Protein AF-0000000077528700 (afdb_homodimer)

Radius of gyration: 24.61 Å; Cα contacts (8 Å, |Δi|>4): 921; chains: 2; bounding box: 57×77×77 Å

Structure (mmCIF, N/CA/C/O backbone):
data_AF-0000000077528700-model_v1
#
loop_
_entity.id
_entity.type
_entity.pdbx_description
1 polymer 'C2H2-type domain-containing protein'
#
loop_
_atom_site.group_PDB
_atom_site.id
_atom_site.type_symbol
_atom_site.label_atom_id
_atom_site.label_alt_id
_atom_site.label_comp_id
_atom_site.label_asym_id
_atom_site.label_entity_id
_atom_site.label_seq_id
_atom_site.pdbx_PDB_ins_code
_atom_site.Cartn_x
_atom_site.Cartn_y
_atom_site.Cartn_z
_atom_site.occupancy
_atom_site.B_iso_or_equiv
_atom_site.auth_seq_id
_atom_site.auth_comp_id
_atom_site.auth_asym_id
_atom_site.auth_atom_id
_atom_site.pdbx_PDB_model_num
ATOM 1 N N . MET A 1 1 ? -2.383 -46.094 27.953 1 23.3 1 MET A N 1
ATOM 2 C CA . MET A 1 1 ? -1.641 -44.906 27.5 1 23.3 1 MET A CA 1
ATOM 3 C C . MET A 1 1 ? -2.49 -44.031 26.578 1 23.3 1 MET A C 1
ATOM 5 O O . MET A 1 1 ? -2.82 -44.469 25.469 1 23.3 1 MET A O 1
ATOM 9 N N . ARG A 1 2 ? -3.477 -43.25 27.047 1 23.55 2 ARG A N 1
ATOM 10 C CA . ARG A 1 2 ? -4.652 -42.594 26.484 1 23.55 2 ARG A CA 1
ATOM 11 C C . ARG A 1 2 ? -4.25 -41.5 25.469 1 23.55 2 ARG A C 1
ATOM 13 O O . ARG A 1 2 ? -3.514 -40.594 25.812 1 23.55 2 ARG A O 1
ATOM 20 N N . PHE A 1 3 ? -4.277 -41.844 24.125 1 24.97 3 PHE A N 1
ATOM 21 C CA . PHE A 1 3 ? -4.027 -41.062 22.922 1 24.97 3 PHE A CA 1
ATOM 22 C C . PHE A 1 3 ? -4.898 -39.812 22.891 1 24.97 3 PHE A C 1
ATOM 24 O O . PHE A 1 3 ? -6.125 -39.906 22.969 1 24.97 3 PHE A O 1
ATOM 31 N N . LEU A 1 4 ? -4.457 -38.812 23.562 1 29.47 4 LEU A N 1
ATOM 32 C CA . LEU A 1 4 ? -5.117 -37.5 23.5 1 29.47 4 LEU A CA 1
ATOM 33 C C . LEU A 1 4 ? -5.43 -37.125 22.047 1 29.47 4 LEU A C 1
ATOM 35 O O . LEU A 1 4 ? -4.52 -37 21.234 1 29.47 4 LEU A O 1
ATOM 39 N N . THR A 1 5 ? -6.625 -37.594 21.484 1 27.44 5 THR A N 1
ATOM 40 C CA . THR A 1 5 ? -7.281 -37.5 20.188 1 27.44 5 THR A CA 1
ATOM 41 C C . THR A 1 5 ? -7.395 -36.031 19.75 1 27.44 5 THR A C 1
ATOM 43 O O . THR A 1 5 ? -7.203 -35.125 20.547 1 27.44 5 THR A O 1
ATOM 46 N N . PHE A 1 6 ? -8.336 -35.812 18.844 1 30.41 6 PHE A N 1
ATOM 47 C CA . PHE A 1 6 ? -8.828 -34.969 17.781 1 30.41 6 PHE A CA 1
ATOM 48 C C . PHE A 1 6 ? -9.195 -33.594 18.328 1 30.41 6 PHE A C 1
ATOM 50 O O . PHE A 1 6 ? -9.633 -32.719 17.578 1 30.41 6 PHE A O 1
ATOM 57 N N . ASN A 1 7 ? -9.617 -33.406 19.531 1 34 7 ASN A N 1
ATOM 58 C CA . ASN A 1 7 ? -10.352 -32.188 19.922 1 34 7 ASN A CA 1
ATOM 59 C C . ASN A 1 7 ? -9.453 -30.953 19.922 1 34 7 ASN A C 1
ATOM 61 O O . ASN A 1 7 ? -9.773 -29.953 20.547 1 34 7 ASN A O 1
ATOM 65 N N . ASP A 1 8 ? -8.203 -31.031 19.688 1 34.62 8 ASP A N 1
ATOM 66 C CA . ASP A 1 8 ? -7.148 -30.016 19.672 1 34.62 8 ASP A CA 1
ATOM 67 C C . ASP A 1 8 ? -7.363 -29.031 18.531 1 34.62 8 ASP A C 1
ATOM 69 O O . ASP A 1 8 ? -6.539 -28.141 18.312 1 34.62 8 ASP A O 1
ATOM 73 N N . ILE A 1 9 ? -8.344 -29.281 17.734 1 37.47 9 ILE A N 1
ATOM 74 C CA . ILE A 1 9 ? -8.648 -28.391 16.609 1 37.47 9 ILE A CA 1
ATOM 75 C C . ILE A 1 9 ? -9.266 -27.094 17.125 1 37.47 9 ILE A C 1
ATOM 77 O O . ILE A 1 9 ? -8.969 -26.016 16.609 1 37.47 9 ILE A O 1
ATOM 81 N N . SER A 1 10 ? -10.047 -27.266 18.125 1 35.25 10 SER A N 1
ATOM 82 C CA . SER A 1 10 ? -10.703 -26.062 18.641 1 35.25 10 SER A CA 1
ATOM 83 C C . SER A 1 10 ? -9.68 -25.094 19.219 1 35.25 10 SER A C 1
ATOM 85 O O . SER A 1 10 ? -9.812 -23.875 19.031 1 35.25 10 SER A O 1
ATOM 87 N N . PHE A 1 11 ? -8.781 -25.656 19.875 1 36.69 11 PHE A N 1
ATOM 88 C CA . PHE A 1 11 ? -7.781 -24.781 20.484 1 36.69 11 PHE A CA 1
ATOM 89 C C . PHE A 1 11 ? -6.914 -24.125 19.422 1 36.69 11 PHE A C 1
ATOM 91 O O . PHE A 1 11 ? -6.594 -22.938 19.531 1 36.69 11 PHE A O 1
ATOM 98 N N . ARG A 1 12 ? -6.566 -24.812 18.406 1 39.69 12 ARG A N 1
ATOM 99 C CA . ARG A 1 12 ? -5.754 -24.25 17.344 1 39.69 12 ARG A CA 1
ATOM 100 C C . ARG A 1 12 ? -6.527 -23.188 16.562 1 39.69 12 ARG A C 1
ATOM 102 O O . ARG A 1 12 ? -5.977 -22.156 16.203 1 39.69 12 ARG A O 1
ATOM 109 N N . ASN A 1 13 ? -7.809 -23.469 16.547 1 40.44 13 ASN A N 1
ATOM 110 C CA . ASN A 1 13 ? -8.648 -22.562 15.766 1 40.44 13 ASN A CA 1
ATOM 111 C C . ASN A 1 13 ? -8.891 -21.25 16.516 1 40.44 13 ASN A C 1
ATOM 113 O O . ASN A 1 13 ? -8.945 -20.188 15.898 1 40.44 13 ASN A O 1
ATOM 117 N N . LYS A 1 14 ? -9.273 -21.391 17.75 1 41.78 14 LYS A N 1
ATOM 118 C CA . LYS A 1 14 ? -9.414 -20.188 18.547 1 41.78 14 LYS A CA 1
ATOM 119 C C . LYS A 1 14 ? -8.117 -19.375 18.562 1 41.78 14 LYS A C 1
ATOM 121 O O . LYS A 1 14 ? -8.141 -18.156 18.484 1 41.78 14 LYS A O 1
ATOM 126 N N . LEU A 1 15 ? -7.156 -20.141 18.703 1 38.94 15 LEU A N 1
ATOM 127 C CA . LEU A 1 15 ? -5.859 -19.469 18.672 1 38.94 15 LEU A CA 1
ATOM 128 C C . LEU A 1 15 ? -5.625 -18.812 17.328 1 38.94 15 LEU A C 1
ATOM 130 O O . LEU A 1 15 ? -5.102 -17.688 17.266 1 38.94 15 LEU A O 1
ATOM 134 N N . GLU A 1 16 ? -6.156 -19.516 16.328 1 44.69 16 GLU A N 1
ATOM 135 C CA . GLU A 1 16 ? -5.953 -18.938 15 1 44.69 16 GLU A CA 1
ATOM 136 C C . GLU A 1 16 ? -6.848 -17.719 14.789 1 44.69 16 GLU A C 1
ATOM 138 O O . GLU A 1 16 ? -6.406 -16.703 14.242 1 44.69 16 GLU A O 1
ATOM 143 N N . SER A 1 17 ? -8.141 -17.859 15.125 1 44.16 17 SER A N 1
ATOM 144 C CA . SER A 1 17 ? -9.062 -16.75 14.969 1 44.16 17 SER A CA 1
ATOM 145 C C . SER A 1 17 ? -8.703 -15.594 15.891 1 44.16 17 SER A C 1
ATOM 147 O O . SER A 1 17 ? -8.711 -14.43 15.477 1 44.16 17 SER A O 1
ATOM 149 N N . VAL A 1 18 ? -8.758 -15.844 17.156 1 41.91 18 VAL A N 1
ATOM 150 C CA . VAL A 1 18 ? -8.273 -14.852 18.109 1 41.91 18 VAL A CA 1
ATOM 151 C C . VAL A 1 18 ? -6.922 -14.305 17.656 1 41.91 18 VAL A C 1
ATOM 153 O O . VAL A 1 18 ? -6.668 -13.102 17.75 1 41.91 18 VAL A O 1
ATOM 156 N N . ASN A 1 19 ? -6.273 -15.125 16.969 1 46.62 19 ASN A N 1
ATOM 157 C CA . ASN A 1 19 ? -4.934 -14.766 16.516 1 46.62 19 ASN A CA 1
ATOM 158 C C . ASN A 1 19 ? -4.984 -13.836 15.305 1 46.62 19 ASN A C 1
ATOM 160 O O . ASN A 1 19 ? -4.238 -12.859 15.242 1 46.62 19 ASN A O 1
ATOM 164 N N . ILE A 1 20 ? -6.02 -14.195 14.492 1 49.09 20 ILE A N 1
ATOM 165 C CA . ILE A 1 20 ? -6.105 -13.328 13.328 1 49.09 20 ILE A CA 1
ATOM 166 C C . ILE A 1 20 ? -6.539 -11.93 13.75 1 49.09 20 ILE A C 1
ATOM 168 O O . ILE A 1 20 ? -6.012 -10.93 13.258 1 49.09 20 ILE A O 1
ATOM 172 N N . ASN A 1 21 ? -7.535 -11.953 14.625 1 49.31 21 ASN A N 1
ATOM 173 C CA . ASN A 1 21 ? -7.996 -10.648 15.102 1 49.31 21 ASN A CA 1
ATOM 174 C C . ASN A 1 21 ? -6.883 -9.883 15.805 1 49.31 21 ASN A C 1
ATOM 176 O O . ASN A 1 21 ? -6.746 -8.672 15.625 1 49.31 21 ASN A O 1
ATOM 180 N N . ASN A 1 22 ? -6.242 -10.594 16.641 1 48.75 22 ASN A N 1
ATOM 181 C CA . ASN A 1 22 ? -5.145 -9.945 17.344 1 48.75 22 ASN A CA 1
ATOM 182 C C . ASN A 1 22 ? -4.039 -9.516 16.391 1 48.75 22 ASN A C 1
ATOM 184 O O . ASN A 1 22 ? -3.406 -8.477 16.594 1 48.75 22 ASN A O 1
ATOM 188 N N . ILE A 1 23 ? -3.916 -10.289 15.375 1 51.59 23 ILE A N 1
ATOM 189 C CA . ILE A 1 23 ? -2.822 -10.039 14.445 1 51.59 23 ILE A CA 1
ATOM 190 C C . ILE A 1 23 ? -3.199 -8.891 13.508 1 51.59 23 ILE A C 1
ATOM 192 O O . ILE A 1 23 ? -2.354 -8.062 13.156 1 51.59 23 ILE A O 1
ATOM 196 N N . ARG A 1 24 ? -4.496 -8.828 13.234 1 54.88 24 ARG A N 1
ATOM 197 C CA . ARG A 1 24 ? -4.945 -7.793 12.312 1 54.88 24 ARG A CA 1
ATOM 198 C C . ARG A 1 24 ? -4.566 -6.406 12.82 1 54.88 24 ARG A C 1
ATOM 200 O O . ARG A 1 24 ? -4.258 -5.516 12.031 1 54.88 24 ARG A O 1
ATOM 207 N N . TRP A 1 25 ? -4.613 -6.359 14.086 1 54.41 25 TRP A N 1
ATOM 208 C CA . TRP A 1 25 ? -4.387 -5.047 14.688 1 54.41 25 TRP A CA 1
ATOM 209 C C . TRP A 1 25 ? -2.961 -4.57 14.414 1 54.41 25 TRP A C 1
ATOM 211 O O . TRP A 1 25 ? -2.688 -3.367 14.453 1 54.41 25 TRP A O 1
ATOM 221 N N . LYS A 1 26 ? -2.209 -5.566 13.922 1 59.75 26 LYS A N 1
ATOM 222 C CA . LYS A 1 26 ? -0.81 -5.156 13.875 1 59.75 26 LYS A CA 1
ATOM 223 C C . LYS A 1 26 ? -0.404 -4.738 12.461 1 59.75 26 LYS A C 1
ATOM 225 O O . LYS A 1 26 ? 0.676 -4.18 12.266 1 59.75 26 LYS A O 1
ATOM 230 N N . MET A 1 27 ? -1.293 -4.789 11.523 1 66.38 27 MET A N 1
ATOM 231 C CA . MET A 1 27 ? -0.697 -4.641 10.195 1 66.38 27 MET A CA 1
ATOM 232 C C . MET A 1 27 ? -1.139 -3.336 9.539 1 66.38 27 MET A C 1
ATOM 234 O O . MET A 1 27 ? -0.375 -2.723 8.797 1 66.38 27 MET A O 1
ATOM 238 N N . GLY A 1 28 ? -2.02 -2.555 9.977 1 83.25 28 GLY A N 1
ATOM 239 C CA . GLY A 1 28 ? -2.527 -1.374 9.297 1 83.25 28 GLY A CA 1
ATOM 240 C C . GLY A 1 28 ? -2.865 -1.627 7.84 1 83.25 28 GLY A C 1
ATOM 241 O O . GLY A 1 28 ? -3.236 -2.742 7.469 1 83.25 28 GLY A O 1
ATOM 242 N N . SER A 1 29 ? -2.998 -0.569 6.934 1 89.12 29 SER A N 1
ATOM 243 C CA . SER A 1 29 ? -3.326 -0.686 5.516 1 89.12 29 SER A CA 1
ATOM 244 C C . SER A 1 29 ? -2.658 0.418 4.703 1 89.12 29 SER A C 1
ATOM 246 O O . SER A 1 29 ? -2.197 1.416 5.262 1 89.12 29 SER A O 1
ATOM 248 N N . THR A 1 30 ? -2.535 0.083 3.465 1 94.12 30 THR A N 1
ATOM 249 C CA . THR A 1 30 ? -2.021 1.068 2.52 1 94.12 30 THR A CA 1
ATOM 250 C C . THR A 1 30 ? -3.117 1.521 1.561 1 94.12 30 THR A C 1
ATOM 252 O O . THR A 1 30 ? -3.918 0.708 1.094 1 94.12 30 THR A O 1
ATOM 255 N N . THR A 1 31 ? -3.109 2.811 1.306 1 97 31 THR A N 1
ATOM 256 C CA . THR A 1 31 ? -4.133 3.402 0.45 1 97 31 THR A CA 1
ATOM 257 C C . THR A 1 31 ? -3.494 4.141 -0.723 1 97 31 THR A C 1
ATOM 259 O O . THR A 1 31 ? -2.521 4.879 -0.544 1 97 31 THR A O 1
ATOM 262 N N . LEU A 1 32 ? -3.949 3.824 -1.903 1 98.25 32 LEU A N 1
ATOM 263 C CA . LEU A 1 32 ? -3.693 4.664 -3.066 1 98.25 32 LEU A CA 1
ATOM 264 C C . LEU A 1 32 ? -4.754 5.754 -3.195 1 98.25 32 LEU A C 1
ATOM 266 O O . LEU A 1 32 ? -5.953 5.465 -3.16 1 98.25 32 LEU A O 1
ATOM 270 N N . LEU A 1 33 ? -4.312 7.004 -3.316 1 98.5 33 LEU A N 1
ATOM 271 C CA . LEU A 1 33 ? -5.316 8.062 -3.285 1 98.5 33 LEU A CA 1
ATOM 272 C C . LEU A 1 33 ? -4.949 9.188 -4.246 1 98.5 33 LEU A C 1
ATOM 274 O O . LEU A 1 33 ? -3.779 9.352 -4.602 1 98.5 33 LEU A O 1
ATOM 278 N N . ARG A 1 34 ? -5.977 9.883 -4.727 1 98.56 34 ARG A N 1
ATOM 279 C CA . ARG A 1 34 ? -5.828 11.164 -5.398 1 98.56 34 ARG A CA 1
ATOM 280 C C . ARG A 1 34 ? -6.293 12.312 -4.5 1 98.56 34 ARG A C 1
ATOM 282 O O . ARG A 1 34 ? -7.309 12.188 -3.812 1 98.56 34 ARG A O 1
ATOM 289 N N . GLY A 1 35 ? -5.551 13.328 -4.445 1 98.62 35 GLY A N 1
ATOM 290 C CA . GLY A 1 35 ? -5.809 14.492 -3.617 1 98.62 35 GLY A CA 1
ATOM 291 C C . GLY A 1 35 ? -4.625 15.438 -3.531 1 98.62 35 GLY A C 1
ATOM 292 O O . GLY A 1 35 ? -3.887 15.602 -4.504 1 98.62 35 GLY A O 1
ATOM 293 N N . PHE A 1 36 ? -4.566 16.109 -2.381 1 98.75 36 PHE A N 1
ATOM 294 C CA . PHE A 1 36 ? -3.453 17.047 -2.275 1 98.75 36 PHE A CA 1
ATOM 295 C C . PHE A 1 36 ? -2.736 16.891 -0.939 1 98.75 36 PHE A C 1
ATOM 297 O O . PHE A 1 36 ? -3.324 16.406 0.032 1 98.75 36 PHE A O 1
ATOM 304 N N . LYS A 1 37 ? -1.545 17.266 -1.052 1 97.94 37 LYS A N 1
ATOM 305 C CA . LYS A 1 37 ? -0.635 17.203 0.089 1 97.94 37 LYS A CA 1
ATOM 306 C C . LYS A 1 37 ? -0.725 18.484 0.92 1 97.94 37 LYS A C 1
ATOM 308 O O . LYS A 1 37 ? -0.828 19.578 0.37 1 97.94 37 LYS A O 1
ATOM 313 N N . VAL A 1 38 ? -0.733 18.328 2.283 1 98.06 38 VAL A N 1
ATOM 314 C CA . VAL A 1 38 ? -0.827 19.5 3.158 1 98.06 38 VAL A CA 1
ATOM 315 C C . VAL A 1 38 ? -0.053 19.25 4.449 1 98.06 38 VAL A C 1
ATOM 317 O O . VAL A 1 38 ? 0.046 18.094 4.902 1 98.06 38 VAL A O 1
ATOM 320 N N . SER A 1 39 ? 0.505 20.281 4.992 1 96.88 39 SER A N 1
ATOM 321 C CA . SER A 1 39 ? 1.158 20.125 6.289 1 96.88 39 SER A CA 1
ATOM 322 C C . SER A 1 39 ? 0.139 19.859 7.395 1 96.88 39 SER A C 1
ATOM 324 O O . SER A 1 39 ? -0.992 20.344 7.328 1 96.88 39 SER A O 1
ATOM 326 N N . ILE A 1 40 ? 0.605 19.156 8.367 1 96.38 40 ILE A N 1
ATOM 327 C CA . ILE A 1 40 ? -0.241 18.906 9.531 1 96.38 40 ILE A CA 1
ATOM 328 C C . ILE A 1 40 ? -0.605 20.234 10.195 1 96.38 40 ILE A C 1
ATOM 330 O O . ILE A 1 40 ? -1.747 20.422 10.617 1 96.38 40 ILE A O 1
ATOM 334 N N . SER A 1 41 ? 0.297 21.125 10.234 1 96.12 41 SER A N 1
ATOM 335 C CA . SER A 1 41 ? 0.051 22.422 10.867 1 96.12 41 SER A CA 1
ATOM 336 C C . SER A 1 41 ? -1.06 23.188 10.148 1 96.12 41 SER A C 1
ATOM 338 O O . SER A 1 41 ? -1.955 23.734 10.789 1 96.12 41 SER A O 1
ATOM 340 N N . THR A 1 42 ? -0.969 23.219 8.859 1 97.94 42 THR A N 1
ATOM 341 C CA . THR A 1 42 ? -1.988 23.906 8.062 1 97.94 42 THR A CA 1
ATOM 342 C C . THR A 1 42 ? -3.35 23.234 8.25 1 97.94 42 THR A C 1
ATOM 344 O O . THR A 1 42 ? -4.352 23.922 8.484 1 97.94 42 THR A O 1
ATOM 347 N N . LEU A 1 43 ? -3.379 21.969 8.148 1 98.44 43 LEU A N 1
ATOM 348 C CA . LEU A 1 43 ? -4.621 21.219 8.305 1 98.44 43 LEU A CA 1
ATOM 349 C C . LEU A 1 43 ? -5.223 21.453 9.688 1 98.44 43 LEU A C 1
ATOM 351 O O . LEU A 1 43 ? -6.422 21.719 9.812 1 98.44 43 LEU A O 1
ATOM 355 N N . ASP A 1 44 ? -4.402 21.344 10.688 1 97.88 44 ASP A N 1
ATOM 356 C CA . ASP A 1 44 ? -4.871 21.484 12.055 1 97.88 44 ASP A CA 1
ATOM 357 C C . ASP A 1 44 ? -5.41 22.891 12.312 1 97.88 44 ASP A C 1
ATOM 359 O O . ASP A 1 44 ? -6.406 23.062 13.016 1 97.88 44 ASP A O 1
ATOM 363 N N . ALA A 1 45 ? -4.77 23.875 11.773 1 97.88 45 ALA A N 1
ATOM 364 C CA . ALA A 1 45 ? -5.273 25.25 11.891 1 97.88 45 ALA A CA 1
ATOM 365 C C . ALA A 1 45 ? -6.672 25.359 11.297 1 97.88 45 ALA A C 1
ATOM 367 O O . ALA A 1 45 ? -7.559 25.984 11.883 1 97.88 45 ALA A O 1
ATOM 368 N N . PHE A 1 46 ? -6.859 24.828 10.117 1 98.44 46 PHE A N 1
ATOM 369 C CA . PHE A 1 46 ? -8.156 24.812 9.453 1 98.44 46 PHE A CA 1
ATOM 370 C C . PHE A 1 46 ? -9.195 24.094 10.312 1 98.44 46 PHE A C 1
ATOM 372 O O . PHE A 1 46 ? -10.312 24.578 10.477 1 98.44 46 PHE A O 1
ATOM 379 N N . LEU A 1 47 ? -8.828 22.891 10.812 1 98.69 47 LEU A N 1
ATOM 380 C CA . LEU A 1 47 ? -9.75 22.109 11.625 1 98.69 47 LEU A CA 1
ATOM 381 C C . LEU A 1 47 ? -10.172 22.875 12.867 1 98.69 47 LEU A C 1
ATOM 383 O O . LEU A 1 47 ? -11.367 22.984 13.164 1 98.69 47 LEU A O 1
ATOM 387 N N . ASP A 1 48 ? -9.219 23.453 13.547 1 98 48 ASP A N 1
ATOM 388 C CA . ASP A 1 48 ? -9.492 24.203 14.758 1 98 48 ASP A CA 1
ATOM 389 C C . ASP A 1 48 ? -10.43 25.375 14.477 1 98 48 ASP A C 1
ATOM 391 O O . ASP A 1 48 ? -11.391 25.609 15.211 1 98 48 ASP A O 1
ATOM 395 N N . ALA A 1 49 ? -10.195 26.062 13.453 1 97.81 49 ALA A N 1
ATOM 396 C CA . ALA A 1 49 ? -11.008 27.203 13.07 1 97.81 49 ALA A CA 1
ATOM 397 C C . ALA A 1 49 ? -12.445 26.797 12.773 1 97.81 49 ALA A C 1
ATOM 399 O O . ALA A 1 49 ? -13.359 27.625 12.82 1 97.81 49 ALA A O 1
ATOM 400 N N . ASN A 1 50 ? -12.656 25.609 12.414 1 98.38 50 ASN A N 1
ATOM 401 C CA . ASN A 1 50 ? -13.984 25.125 12.047 1 98.38 50 ASN A CA 1
ATOM 402 C C . ASN A 1 50 ? -14.594 24.266 13.148 1 98.38 50 ASN A C 1
ATOM 404 O O . ASN A 1 50 ? -15.586 23.578 12.914 1 98.38 50 ASN A O 1
ATOM 408 N N . GLY A 1 51 ? -13.969 24.188 14.289 1 98 51 GLY A N 1
ATOM 409 C CA . GLY A 1 51 ? -14.547 23.547 15.453 1 98 51 GLY A CA 1
ATOM 410 C C . GLY A 1 51 ? -14.289 22.047 15.5 1 98 51 GLY A C 1
ATOM 411 O O . GLY A 1 51 ? -15.008 21.312 16.172 1 98 51 GLY A O 1
ATOM 412 N N . VAL A 1 52 ? -13.414 21.578 14.727 1 98.31 52 VAL A N 1
ATOM 413 C CA . VAL A 1 52 ? -13.039 20.172 14.727 1 98.31 52 VAL A CA 1
ATOM 414 C C . VAL A 1 52 ? -11.68 20 15.406 1 98.31 52 VAL A C 1
ATOM 416 O O . VAL A 1 52 ? -10.781 20.828 15.227 1 98.31 52 VAL A O 1
ATOM 419 N N . HIS A 1 53 ? -11.477 18.891 16.094 1 97.38 53 HIS A N 1
ATOM 420 C CA . HIS A 1 53 ? -10.242 18.656 16.828 1 97.38 53 HIS A CA 1
ATOM 421 C C . HIS A 1 53 ? -9.062 18.5 15.883 1 97.38 53 HIS A C 1
ATOM 423 O O . HIS A 1 53 ? -9.18 17.844 14.844 1 97.38 53 HIS A O 1
ATOM 429 N N . GLU A 1 54 ? -7.988 19.031 16.344 1 97.94 54 GLU A N 1
ATOM 430 C CA . GLU A 1 54 ? -6.738 18.891 15.602 1 97.94 54 GLU A CA 1
ATOM 431 C C . GLU A 1 54 ? -6.25 17.453 15.586 1 97.94 54 GLU A C 1
ATOM 433 O O . GLU A 1 54 ? -6.629 16.656 16.438 1 97.94 54 GLU A O 1
ATOM 438 N N . THR A 1 55 ? -5.43 17.141 14.586 1 97.25 55 THR A N 1
ATOM 439 C CA . THR A 1 55 ? -4.965 15.766 14.445 1 97.25 55 THR A CA 1
ATOM 440 C C . THR A 1 55 ? -3.65 15.562 15.195 1 97.25 55 THR A C 1
ATOM 442 O O . THR A 1 55 ? -3.363 14.461 15.664 1 97.25 55 THR A O 1
ATOM 445 N N . TYR A 1 56 ? -2.783 16.562 15.219 1 94.56 56 TYR A N 1
ATOM 446 C CA . TYR A 1 56 ? -1.438 16.516 15.773 1 94.56 56 TYR A CA 1
ATOM 447 C C . TYR A 1 56 ? -0.631 15.383 15.156 1 94.56 56 TYR A C 1
ATOM 449 O O . TYR A 1 56 ? 0.137 14.703 15.844 1 94.56 56 TYR A O 1
ATOM 457 N N . GLY A 1 57 ? -0.999 15.133 13.93 1 94.38 57 GLY A N 1
ATOM 458 C CA . GLY A 1 57 ? -0.245 14.117 13.203 1 94.38 57 GLY A CA 1
ATOM 459 C C . GLY A 1 57 ? -0.789 12.719 13.398 1 94.38 57 GLY A C 1
ATOM 460 O O . GLY A 1 57 ? -0.178 11.742 12.953 1 94.38 57 GLY A O 1
ATOM 461 N N . THR A 1 58 ? -1.882 12.578 14.016 1 94.69 58 THR A N 1
ATOM 462 C CA . THR A 1 58 ? -2.521 11.281 14.211 1 94.69 58 THR A CA 1
ATOM 463 C C . THR A 1 58 ? -3.66 11.086 13.211 1 94.69 58 THR A C 1
ATOM 465 O O . THR A 1 58 ? -4.559 11.922 13.117 1 94.69 58 THR A O 1
ATOM 468 N N . PRO A 1 59 ? -3.586 9.984 12.477 1 96.19 59 PRO A N 1
ATOM 469 C CA . PRO A 1 59 ? -4.672 9.758 11.516 1 96.19 59 PRO A CA 1
ATOM 470 C C . PRO A 1 59 ? -5.996 9.422 12.195 1 96.19 59 PRO A C 1
ATOM 472 O O . PRO A 1 59 ? -6.008 8.82 13.273 1 96.19 59 PRO A O 1
ATOM 475 N N . PRO A 1 60 ? -7.133 9.797 11.562 1 95.88 60 PRO A N 1
ATOM 476 C CA . PRO A 1 60 ? -8.422 9.297 12.039 1 95.88 60 PRO A CA 1
ATOM 477 C C . PRO A 1 60 ? -8.547 7.781 11.922 1 95.88 60 PRO A C 1
ATOM 479 O O . PRO A 1 60 ? -7.781 7.152 11.18 1 95.88 60 PRO A O 1
ATOM 482 N N . PHE A 1 61 ? -9.484 7.273 12.656 1 93.06 61 PHE A N 1
ATOM 483 C CA . PHE A 1 61 ? -9.734 5.84 12.555 1 93.06 61 PHE A CA 1
ATOM 484 C C . PHE A 1 61 ? -10.367 5.504 11.203 1 93.06 61 PHE A C 1
ATOM 486 O O . PHE A 1 61 ? -11.359 6.117 10.812 1 93.06 61 PHE A O 1
ATOM 493 N N . TYR A 1 62 ? -9.828 4.469 10.68 1 90.75 62 TYR A N 1
ATOM 494 C CA . TYR A 1 62 ? -10.328 4.031 9.383 1 90.75 62 TYR A CA 1
ATOM 495 C C . TYR A 1 62 ? -11.82 3.717 9.453 1 90.75 62 TYR A C 1
ATOM 497 O O . TYR A 1 62 ? -12.594 4.137 8.586 1 90.75 62 TYR A O 1
ATOM 505 N N . LYS A 1 63 ? -12.227 3.08 10.398 1 88.94 63 LYS A N 1
ATOM 506 C CA . LYS A 1 63 ? -13.578 2.539 10.531 1 88.94 63 LYS A CA 1
ATOM 507 C C . LYS A 1 63 ? -14.602 3.654 10.711 1 88.94 63 LYS A C 1
ATOM 509 O O . LYS A 1 63 ? -15.797 3.439 10.523 1 88.94 63 LYS A O 1
ATOM 514 N N . ASP A 1 64 ? -14.172 4.785 11.086 1 94.56 64 ASP A N 1
ATOM 515 C CA . ASP A 1 64 ? -15.102 5.863 11.43 1 94.56 64 ASP A CA 1
ATOM 516 C C . ASP A 1 64 ? -15.531 6.629 10.18 1 94.56 64 ASP A C 1
ATOM 518 O O . ASP A 1 64 ? -16.516 7.371 10.219 1 94.56 64 ASP A O 1
ATOM 522 N N . HIS A 1 65 ? -14.789 6.547 9.109 1 95.62 65 HIS A N 1
ATOM 523 C CA . HIS A 1 65 ? -15.141 7.215 7.859 1 95.62 65 HIS A CA 1
ATOM 524 C C . HIS A 1 65 ? -16.375 6.59 7.227 1 95.62 65 HIS A C 1
ATOM 526 O O . HIS A 1 65 ? -16.469 5.363 7.121 1 95.62 65 HIS A O 1
ATOM 532 N N . PRO A 1 66 ? -17.344 7.309 6.754 1 96.38 66 PRO A N 1
ATOM 533 C CA . PRO A 1 66 ? -17.297 8.773 6.785 1 96.38 66 PRO A CA 1
ATOM 534 C C . PRO A 1 66 ? -18.109 9.359 7.938 1 96.38 66 PRO A C 1
ATOM 536 O O . PRO A 1 66 ? -17.812 10.461 8.414 1 96.38 66 PRO A O 1
ATOM 539 N N . ASP A 1 67 ? -19.031 8.688 8.484 1 96.56 67 ASP A N 1
ATOM 540 C CA . ASP A 1 67 ? -20.125 9.266 9.25 1 96.56 67 ASP A CA 1
ATOM 541 C C . ASP A 1 67 ? -19.688 9.547 10.688 1 96.56 67 ASP A C 1
ATOM 543 O O . ASP A 1 67 ? -20.234 10.445 11.344 1 96.56 67 ASP A O 1
ATOM 547 N N . LYS A 1 68 ? -18.75 8.852 11.164 1 96.94 68 LYS A N 1
ATOM 548 C CA . LYS A 1 68 ? -18.328 9.047 12.547 1 96.94 68 LYS A CA 1
ATOM 549 C C . LYS A 1 68 ? -17.031 9.852 12.609 1 96.94 68 LYS A C 1
ATOM 551 O O . LYS A 1 68 ? -16.547 10.172 13.695 1 96.94 68 LYS A O 1
ATOM 556 N N . ASP A 1 69 ? -16.453 10.102 11.531 1 97.5 69 ASP A N 1
ATOM 557 C CA . ASP A 1 69 ? -15.234 10.906 11.422 1 97.5 69 ASP A CA 1
ATOM 558 C C . ASP A 1 69 ? -15.562 12.383 11.258 1 97.5 69 ASP A C 1
ATOM 560 O O . ASP A 1 69 ? -16.047 12.805 10.195 1 97.5 69 ASP A O 1
ATOM 564 N N . GLU A 1 70 ? -15.227 13.195 12.219 1 98.25 70 GLU A N 1
ATOM 565 C CA . GLU A 1 70 ? -15.594 14.609 12.219 1 98.25 70 GLU A CA 1
ATOM 566 C C . GLU A 1 70 ? -14.898 15.359 11.078 1 98.25 70 GLU A C 1
ATOM 568 O O . GLU A 1 70 ? -15.453 16.312 10.531 1 98.25 70 GLU A O 1
ATOM 573 N N . ILE A 1 71 ? -13.766 14.93 10.695 1 98.62 71 ILE A N 1
ATOM 574 C CA . ILE A 1 71 ? -13.047 15.57 9.594 1 98.62 71 ILE A CA 1
ATOM 575 C C . ILE A 1 71 ? -13.766 15.305 8.281 1 98.62 71 ILE A C 1
ATOM 577 O O . ILE A 1 71 ? -14 16.219 7.488 1 98.62 71 ILE A O 1
ATOM 581 N N . SER A 1 72 ? -14.141 14.055 8.102 1 98.44 72 SER A N 1
ATOM 582 C CA . SER A 1 72 ? -14.891 13.695 6.895 1 98.44 72 SER A CA 1
ATOM 583 C C . SER A 1 72 ? -16.203 14.477 6.805 1 98.44 72 SER A C 1
ATOM 585 O O . SER A 1 72 ? -16.562 14.961 5.73 1 98.44 72 SER A O 1
ATOM 587 N N . LYS A 1 73 ? -16.844 14.625 7.883 1 98.31 73 LYS A N 1
ATOM 588 C CA . LYS A 1 73 ? -18.094 15.367 7.914 1 98.31 73 LYS A CA 1
ATOM 589 C C . LYS A 1 73 ? -17.875 16.828 7.527 1 98.31 73 LYS A C 1
ATOM 591 O O . LYS A 1 73 ? -18.656 17.406 6.758 1 98.31 73 LYS A O 1
ATOM 596 N N . LEU A 1 74 ? -16.891 17.375 8.086 1 98.81 74 LEU A N 1
ATOM 597 C CA . LEU A 1 74 ? -16.562 18.766 7.785 1 98.81 74 LEU A CA 1
ATOM 598 C C . LEU A 1 74 ? -16.266 18.953 6.301 1 98.81 74 LEU A C 1
ATOM 600 O O . LEU A 1 74 ? -16.766 19.875 5.664 1 98.81 74 LEU A O 1
ATOM 604 N N . PHE A 1 75 ? -15.398 18.062 5.75 1 98.75 75 PHE A N 1
ATOM 605 C CA . PHE A 1 75 ? -15.047 18.141 4.336 1 98.75 75 PHE A CA 1
ATOM 606 C C . PHE A 1 75 ? -16.297 18.062 3.469 1 98.75 75 PHE A C 1
ATOM 608 O O . PHE A 1 75 ? -16.484 18.859 2.549 1 98.75 75 PHE A O 1
ATOM 615 N N . TYR A 1 76 ? -17.109 17.125 3.785 1 98.56 76 TYR A N 1
ATOM 616 C CA . TYR A 1 76 ? -18.328 16.938 2.994 1 98.56 76 TYR A CA 1
ATOM 617 C C . TYR A 1 76 ? -19.219 18.156 3.066 1 98.56 76 TYR A C 1
ATOM 619 O O . TYR A 1 76 ? -19.766 18.594 2.053 1 98.56 76 TYR A O 1
ATOM 627 N N . ALA A 1 77 ? -19.391 18.75 4.242 1 98.44 77 ALA A N 1
ATOM 628 C CA . ALA A 1 77 ? -20.188 19.953 4.414 1 98.44 77 ALA A CA 1
ATOM 629 C C . ALA A 1 77 ? -19.656 21.109 3.561 1 98.44 77 ALA A C 1
ATOM 631 O O . ALA A 1 77 ? -20.422 21.812 2.896 1 98.44 77 ALA A O 1
ATOM 632 N N . LYS A 1 78 ? -18.344 21.25 3.596 1 98.5 78 LYS A N 1
ATOM 633 C CA . LYS A 1 78 ? -17.719 22.312 2.82 1 98.5 78 LYS A CA 1
ATOM 634 C C . LYS A 1 78 ? -17.906 22.094 1.323 1 98.5 78 LYS A C 1
ATOM 636 O O . LYS A 1 78 ? -18.172 23.047 0.578 1 98.5 78 LYS A O 1
ATOM 641 N N . ILE A 1 79 ? -17.781 20.891 0.878 1 98.19 79 ILE A N 1
ATOM 642 C CA . ILE A 1 79 ? -17.938 20.547 -0.531 1 98.19 79 ILE A CA 1
ATOM 643 C C . ILE A 1 79 ? -19.375 20.797 -0.975 1 98.19 79 ILE A C 1
ATOM 645 O O . ILE A 1 79 ? -19.609 21.391 -2.037 1 98.19 79 ILE A O 1
ATOM 649 N N . THR A 1 80 ? -20.266 20.438 -0.137 1 97.94 80 THR A N 1
ATOM 650 C CA . THR A 1 80 ? -21.688 20.625 -0.443 1 97.94 80 THR A CA 1
ATOM 651 C C . THR A 1 80 ? -22.031 22.109 -0.49 1 97.94 80 THR A C 1
ATOM 653 O O . THR A 1 80 ? -22.781 22.562 -1.356 1 97.94 80 THR A O 1
ATOM 656 N N . GLN A 1 81 ? -21.5 22.844 0.402 1 97.94 81 GLN A N 1
ATOM 657 C CA . GLN A 1 81 ? -21.703 24.281 0.438 1 97.94 81 GLN A CA 1
ATOM 658 C C . GLN A 1 81 ? -21.203 24.953 -0.84 1 97.94 81 GLN A C 1
ATOM 660 O O . GLN A 1 81 ? -21.781 25.938 -1.297 1 97.94 81 GLN A O 1
ATOM 665 N N . ALA A 1 82 ? -20.188 24.391 -1.424 1 97.56 82 ALA A N 1
ATOM 666 C CA . ALA A 1 82 ? -19.609 24.938 -2.648 1 97.56 82 ALA A CA 1
ATOM 667 C C . ALA A 1 82 ? -20.328 24.391 -3.883 1 97.56 82 ALA A C 1
ATOM 669 O O . ALA A 1 82 ? -19.891 24.641 -5.012 1 97.56 82 ALA A O 1
ATOM 670 N N . GLY A 1 83 ? -21.344 23.562 -3.711 1 96.56 83 GLY A N 1
ATOM 671 C CA . GLY A 1 83 ? -22.156 23.094 -4.82 1 96.56 83 GLY A CA 1
ATOM 672 C C . GLY A 1 83 ? -21.812 21.672 -5.246 1 96.56 83 GLY A C 1
ATOM 673 O O . GLY A 1 83 ? -22.375 21.156 -6.219 1 96.56 83 GLY A O 1
ATOM 674 N N . GLY A 1 84 ? -20.875 21.078 -4.535 1 96.62 84 GLY A N 1
ATOM 675 C CA . GLY A 1 84 ? -20.5 19.719 -4.871 1 96.62 84 GLY A CA 1
ATOM 676 C C . GLY A 1 84 ? -21.578 18.703 -4.562 1 96.62 84 GLY A C 1
ATOM 677 O O . GLY A 1 84 ? -22.312 18.859 -3.58 1 96.62 84 GLY A O 1
ATOM 678 N N . THR A 1 85 ? -21.578 17.547 -5.398 1 95.81 85 THR A N 1
ATOM 679 C CA . THR A 1 85 ? -22.609 16.516 -5.215 1 95.81 85 THR A CA 1
ATOM 680 C C . THR A 1 85 ? -21.969 15.133 -5.117 1 95.81 85 THR A C 1
ATOM 682 O O . THR A 1 85 ? -22.672 14.125 -5.133 1 95.81 85 THR A O 1
ATOM 685 N N . ALA A 1 86 ? -20.75 15.141 -5.059 1 95.44 86 ALA A N 1
ATOM 686 C CA . ALA A 1 86 ? -20.062 13.859 -5.031 1 95.44 86 ALA A CA 1
ATOM 687 C C . ALA A 1 86 ? -20.375 13.086 -3.752 1 95.44 86 ALA A C 1
ATOM 689 O O . ALA A 1 86 ? -20.766 13.688 -2.744 1 95.44 86 ALA A O 1
ATOM 690 N N . ASP A 1 87 ? -20.188 11.836 -3.787 1 96.56 87 ASP A N 1
ATOM 691 C CA . ASP A 1 87 ? -20.406 10.938 -2.656 1 96.56 87 ASP A CA 1
ATOM 692 C C . ASP A 1 87 ? -19.5 11.305 -1.48 1 96.56 87 ASP A C 1
ATOM 694 O O . ASP A 1 87 ? -18.297 11.523 -1.659 1 96.56 87 ASP A O 1
ATOM 698 N N . LYS A 1 88 ? -20.062 11.344 -0.278 1 96.81 88 LYS A N 1
ATOM 699 C CA . LYS A 1 88 ? -19.328 11.727 0.926 1 96.81 88 LYS A CA 1
ATOM 700 C C . LYS A 1 88 ? -18.172 10.758 1.205 1 96.81 88 LYS A C 1
ATOM 702 O O . LYS A 1 88 ? -17.219 11.102 1.893 1 96.81 88 LYS A O 1
ATOM 707 N N . ASN A 1 89 ? -18.219 9.516 0.688 1 97 89 ASN A N 1
ATOM 708 C CA . ASN A 1 89 ? -17.203 8.492 0.919 1 97 89 ASN A CA 1
ATOM 709 C C . ASN A 1 89 ? -15.891 8.852 0.239 1 97 89 ASN A C 1
ATOM 711 O O . ASN A 1 89 ? -14.852 8.25 0.522 1 97 89 ASN A O 1
ATOM 715 N N . ARG A 1 90 ? -15.883 9.852 -0.485 1 97.31 90 ARG A N 1
ATOM 716 C CA . ARG A 1 90 ? -14.711 10.18 -1.292 1 97.31 90 ARG A CA 1
ATOM 717 C C . ARG A 1 90 ? -13.75 11.078 -0.519 1 97.31 90 ARG A C 1
ATOM 719 O O . ARG A 1 90 ? -12.586 11.227 -0.906 1 97.31 90 ARG A O 1
ATOM 726 N N . PHE A 1 91 ? -14.242 11.648 0.56 1 98.31 91 PHE A N 1
ATOM 727 C CA . PHE A 1 91 ? -13.477 12.727 1.162 1 98.31 91 PHE A CA 1
ATOM 728 C C . PHE A 1 91 ? -12.977 12.336 2.547 1 98.31 91 PHE A C 1
ATOM 730 O O . PHE A 1 91 ? -13.773 12.148 3.469 1 98.31 91 PHE A O 1
ATOM 737 N N . ARG A 1 92 ? -11.719 12.219 2.672 1 97.5 92 ARG A N 1
ATOM 738 C CA . ARG A 1 92 ? -11.133 11.93 3.979 1 97.5 92 ARG A CA 1
ATOM 739 C C . ARG A 1 92 ? -9.672 12.375 4.035 1 97.5 92 ARG A C 1
ATOM 741 O O . ARG A 1 92 ? -9.117 12.836 3.035 1 97.5 92 ARG A O 1
ATOM 748 N N . VAL A 1 93 ? -9.156 12.328 5.219 1 98.38 93 VAL A N 1
ATOM 749 C CA . VAL A 1 93 ? -7.754 12.664 5.426 1 98.38 93 VAL A CA 1
ATOM 750 C C . VAL A 1 93 ? -6.953 11.398 5.703 1 98.38 93 VAL A C 1
ATOM 752 O O . VAL A 1 93 ? -7.414 10.508 6.422 1 98.38 93 VAL A O 1
ATOM 755 N N . MET A 1 94 ? -5.855 11.32 5.047 1 97.69 94 MET A N 1
ATOM 756 C CA . MET A 1 94 ? -4.895 10.258 5.301 1 97.69 94 MET A CA 1
ATOM 757 C C . MET A 1 94 ? -3.592 10.82 5.863 1 97.69 94 MET A C 1
ATOM 759 O O . MET A 1 94 ? -3.006 11.734 5.281 1 97.69 94 MET A O 1
ATOM 763 N N . ILE A 1 95 ? -3.186 10.273 6.957 1 97.44 95 ILE A N 1
ATOM 764 C CA . ILE A 1 95 ? -1.938 10.672 7.602 1 97.44 95 ILE A CA 1
ATOM 765 C C . ILE A 1 95 ? -1.046 9.453 7.805 1 97.44 95 ILE A C 1
ATOM 767 O O . ILE A 1 95 ? -1.414 8.516 8.516 1 97.44 95 ILE A O 1
ATOM 771 N N . PRO A 1 96 ? 0.111 9.469 7.172 1 96.12 96 PRO A N 1
ATOM 772 C CA . PRO A 1 96 ? 0.991 8.312 7.332 1 96.12 96 PRO A CA 1
ATOM 773 C C . PRO A 1 96 ? 1.319 8.016 8.797 1 96.12 96 PRO A C 1
ATOM 775 O O . PRO A 1 96 ? 1.518 8.945 9.586 1 96.12 96 PRO A O 1
ATOM 778 N N . LEU A 1 97 ? 1.326 6.766 9.117 1 93 97 LEU A N 1
ATOM 779 C CA . LEU A 1 97 ? 1.693 6.277 10.438 1 93 97 LEU A CA 1
ATOM 780 C C . LEU A 1 97 ? 2.422 4.941 10.344 1 93 97 LEU A C 1
ATOM 782 O O . LEU A 1 97 ? 1.92 3.998 9.727 1 93 97 LEU A O 1
ATOM 786 N N . VAL A 1 98 ? 3.568 4.93 10.836 1 88.31 98 VAL A N 1
ATOM 787 C CA . VAL A 1 98 ? 4.367 3.707 10.844 1 88.31 98 VAL A CA 1
ATOM 788 C C . VAL A 1 98 ? 4.93 3.465 12.242 1 88.31 98 VAL A C 1
ATOM 790 O O . VAL A 1 98 ? 5.434 4.391 12.883 1 88.31 98 VAL A O 1
ATOM 793 N N . GLU A 1 99 ? 4.848 2.305 12.641 1 83.56 99 GLU A N 1
ATOM 794 C CA . GLU A 1 99 ? 5.367 1.96 13.961 1 83.56 99 GLU A CA 1
ATOM 795 C C . GLU A 1 99 ? 6.852 2.297 14.07 1 83.56 99 GLU A C 1
ATOM 797 O O . GLU A 1 99 ? 7.625 2.037 13.148 1 83.56 99 GLU A O 1
ATOM 802 N N . GLY A 1 100 ? 7.195 2.895 15.172 1 79.56 100 GLY A N 1
ATOM 803 C CA . GLY A 1 100 ? 8.602 3.182 15.422 1 79.56 100 GLY A CA 1
ATOM 804 C C . GLY A 1 100 ? 9.016 4.562 14.953 1 79.56 100 GLY A C 1
ATOM 805 O O . GLY A 1 100 ? 10.141 5 15.219 1 79.56 100 GLY A O 1
ATOM 806 N N . HIS A 1 101 ? 8.164 5.141 14.312 1 87.44 101 HIS A N 1
ATOM 807 C CA . HIS A 1 101 ? 8.461 6.488 13.836 1 87.44 101 HIS A CA 1
ATOM 808 C C . HIS A 1 101 ? 7.598 7.523 14.555 1 87.44 101 HIS A C 1
ATOM 810 O O . HIS A 1 101 ? 6.594 7.176 15.18 1 87.44 101 HIS A O 1
ATOM 816 N N . GLY A 1 102 ? 8.109 8.734 14.492 1 85.62 102 GLY A N 1
ATOM 817 C CA . GLY A 1 102 ? 7.309 9.844 15 1 85.62 102 GLY A CA 1
ATOM 818 C C . GLY A 1 102 ? 6.098 10.148 14.133 1 85.62 102 GLY A C 1
ATOM 819 O O . GLY A 1 102 ? 5.887 9.508 13.102 1 85.62 102 GLY A O 1
ATOM 820 N N . LYS A 1 103 ? 5.43 11.125 14.578 1 89.75 103 LYS A N 1
ATOM 821 C CA . LYS A 1 103 ? 4.23 11.531 13.859 1 89.75 103 LYS A CA 1
ATOM 822 C C . LYS A 1 103 ? 4.586 12.203 12.531 1 89.75 103 LYS A C 1
ATOM 824 O O . LYS A 1 103 ? 5.633 12.836 12.414 1 89.75 103 LYS A O 1
ATOM 829 N N . SER A 1 104 ? 3.672 12.008 11.68 1 92.56 104 SER A N 1
ATOM 830 C CA . SER A 1 104 ? 3.865 12.609 10.367 1 92.56 104 SER A CA 1
ATOM 831 C C . SER A 1 104 ? 3.674 14.125 10.422 1 92.56 104 SER A C 1
ATOM 833 O O . SER A 1 104 ? 2.875 14.625 11.219 1 92.56 104 SER A O 1
ATOM 835 N N . THR A 1 105 ? 4.363 14.844 9.586 1 92.38 105 THR A N 1
ATOM 836 C CA . THR A 1 105 ? 4.164 16.281 9.422 1 92.38 105 THR A CA 1
ATOM 837 C C . THR A 1 105 ? 3.33 16.562 8.18 1 92.38 105 THR A C 1
ATOM 839 O O . THR A 1 105 ? 3.021 17.734 7.891 1 92.38 105 THR A O 1
ATOM 842 N N . VAL A 1 106 ? 3.008 15.477 7.512 1 95.38 106 VAL A N 1
ATOM 843 C CA . VAL A 1 106 ? 2.289 15.609 6.25 1 95.38 106 VAL A CA 1
ATOM 844 C C . VAL A 1 106 ? 0.965 14.852 6.324 1 95.38 106 VAL A C 1
ATOM 846 O O . VAL A 1 106 ? 0.887 13.781 6.934 1 95.38 106 VAL A O 1
ATOM 849 N N . ALA A 1 107 ? -0.003 15.43 5.727 1 97.81 107 ALA A N 1
ATOM 850 C CA . ALA A 1 107 ? -1.307 14.797 5.539 1 97.81 107 ALA A CA 1
ATOM 851 C C . ALA A 1 107 ? -1.747 14.875 4.078 1 97.81 107 ALA A C 1
ATOM 853 O O . ALA A 1 107 ? -1.188 15.641 3.297 1 97.81 107 ALA A O 1
ATOM 854 N N . TYR A 1 108 ? -2.67 14.055 3.766 1 98.56 108 TYR A N 1
ATOM 855 C CA . TYR A 1 108 ? -3.262 14.047 2.434 1 98.56 108 TYR A CA 1
ATOM 856 C C . TYR A 1 108 ? -4.781 14.156 2.512 1 98.56 108 TYR A C 1
ATOM 858 O O . TYR A 1 108 ? -5.426 13.391 3.236 1 98.56 108 TYR A O 1
ATOM 866 N N . VAL A 1 109 ? -5.285 15.078 1.816 1 98.88 109 VAL A N 1
ATOM 867 C CA . VAL A 1 109 ? -6.73 15.195 1.656 1 98.88 109 VAL A CA 1
ATOM 868 C C . VAL A 1 109 ? -7.148 14.594 0.317 1 98.88 109 VAL A C 1
ATOM 870 O O . VAL A 1 109 ? -6.648 14.992 -0.736 1 98.88 109 VAL A O 1
ATOM 873 N N . THR A 1 110 ? -8.086 13.68 0.355 1 98.56 110 THR A N 1
ATOM 874 C CA . THR A 1 110 ? -8.32 12.867 -0.837 1 98.56 110 THR A CA 1
ATOM 875 C C . THR A 1 110 ? -9.734 13.086 -1.366 1 98.56 110 THR A C 1
ATOM 877 O O . THR A 1 110 ? -10.648 13.391 -0.599 1 98.56 110 THR A O 1
ATOM 880 N N . TYR A 1 111 ? 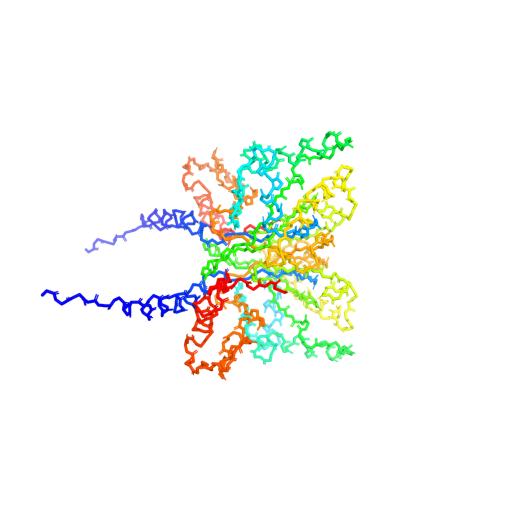-9.922 12.875 -2.697 1 98.5 111 TYR A N 1
ATOM 881 C CA . TYR A 1 111 ? -11.25 12.852 -3.309 1 98.5 111 TYR A CA 1
ATOM 882 C C . TYR A 1 111 ? -11.5 11.516 -4.008 1 98.5 111 TYR A C 1
ATOM 884 O O . TYR A 1 111 ? -12.586 11.289 -4.547 1 98.5 111 TYR A O 1
ATOM 892 N N . ALA A 1 112 ? -10.562 10.68 -4.062 1 98.38 112 ALA A N 1
ATOM 893 C CA . ALA A 1 112 ? -10.648 9.305 -4.547 1 98.38 112 ALA A CA 1
ATOM 894 C C . ALA A 1 112 ? -9.57 8.43 -3.902 1 98.38 112 ALA A C 1
ATOM 896 O O . ALA A 1 112 ? -8.43 8.859 -3.729 1 98.38 112 ALA A O 1
ATOM 897 N N . TRP A 1 113 ? -9.984 7.23 -3.57 1 97.62 113 TRP A N 1
ATOM 898 C CA . TRP A 1 113 ? -9.008 6.383 -2.902 1 97.62 113 TRP A CA 1
ATOM 899 C C . TRP A 1 113 ? -9.445 4.922 -2.924 1 97.62 113 TRP A C 1
ATOM 901 O O . TRP A 1 113 ? -10.641 4.625 -3.043 1 97.62 113 TRP A O 1
ATOM 911 N N . VAL A 1 114 ? -8.438 4.035 -2.871 1 96.38 114 VAL A N 1
ATOM 912 C CA . VAL A 1 114 ? -8.641 2.6 -2.707 1 96.38 114 VAL A CA 1
ATOM 913 C C . VAL A 1 114 ? -7.625 2.041 -1.716 1 96.38 114 VAL A C 1
ATOM 915 O O . VAL A 1 114 ? -6.465 2.461 -1.704 1 96.38 114 VAL A O 1
ATOM 918 N N . THR A 1 115 ? -8.094 1.201 -0.861 1 95.19 115 THR A N 1
ATOM 919 C CA . THR A 1 115 ? -7.238 0.603 0.158 1 95.19 115 THR A CA 1
ATOM 920 C C . THR A 1 115 ? -7 -0.876 -0.136 1 95.19 115 THR A C 1
ATOM 922 O O . THR A 1 115 ? -7.895 -1.569 -0.623 1 95.19 115 THR A O 1
ATOM 925 N N . VAL A 1 116 ? -5.797 -1.304 0.187 1 93.62 116 VAL A N 1
ATOM 926 C CA . VAL A 1 116 ? -5.465 -2.703 -0.061 1 93.62 116 VAL A CA 1
ATOM 927 C C . VAL A 1 116 ? -5.164 -3.404 1.262 1 93.62 116 VAL A C 1
ATOM 929 O O . VAL A 1 116 ? -4.539 -2.824 2.15 1 93.62 116 VAL A O 1
ATOM 932 N N . TYR A 1 117 ? -5.684 -4.594 1.371 1 89.12 117 TYR A N 1
ATOM 933 C CA . TYR A 1 117 ? -5.359 -5.469 2.492 1 89.12 117 TYR A CA 1
ATOM 934 C C . TYR A 1 117 ? -4.242 -6.438 2.121 1 89.12 117 TYR A C 1
ATOM 936 O O . TYR A 1 117 ? -3.148 -6.383 2.689 1 89.12 117 TYR A O 1
ATOM 944 N N . ALA A 1 118 ? -4.465 -7.148 1.103 1 91.81 118 ALA A N 1
ATOM 945 C CA . ALA A 1 118 ? -3.471 -8.109 0.629 1 91.81 118 ALA A CA 1
ATOM 946 C C . ALA A 1 118 ? -3.037 -7.789 -0.799 1 91.81 118 ALA A C 1
ATOM 948 O O . ALA A 1 118 ? -1.856 -7.547 -1.059 1 91.81 118 ALA A O 1
ATOM 949 N N . HIS A 1 119 ? -3.986 -7.848 -1.63 1 94.94 119 HIS A N 1
ATOM 950 C CA . HIS A 1 119 ? -3.74 -7.48 -3.021 1 94.94 119 HIS A CA 1
ATOM 951 C C . HIS A 1 119 ? -5.039 -7.109 -3.73 1 94.94 119 HIS A C 1
ATOM 953 O O . HIS A 1 119 ? -6.125 -7.5 -3.291 1 94.94 119 HIS A O 1
ATOM 959 N N . ARG A 1 120 ? -4.953 -6.34 -4.797 1 94.88 120 ARG A N 1
ATOM 960 C CA . ARG A 1 120 ? -6.113 -6.004 -5.617 1 94.88 120 ARG A CA 1
ATOM 961 C C . ARG A 1 120 ? -5.688 -5.375 -6.941 1 94.88 120 ARG A C 1
ATOM 963 O O . ARG A 1 120 ? -4.609 -4.789 -7.035 1 94.88 120 ARG A O 1
ATOM 970 N N . GLU A 1 121 ? -6.555 -5.547 -7.848 1 96.69 121 GLU A N 1
ATOM 971 C CA . GLU A 1 121 ? -6.438 -4.773 -9.078 1 96.69 121 GLU A CA 1
ATOM 972 C C . GLU A 1 121 ? -6.906 -3.334 -8.867 1 96.69 121 GLU A C 1
ATOM 974 O O . GLU A 1 121 ? -7.863 -3.088 -8.133 1 96.69 121 GLU A O 1
ATOM 979 N N . VAL A 1 122 ? -6.215 -2.418 -9.492 1 97.12 122 VAL A N 1
ATOM 980 C CA . VAL A 1 122 ? -6.609 -1.013 -9.445 1 97.12 122 VAL A CA 1
ATOM 981 C C . VAL A 1 122 ? -7.039 -0.549 -10.836 1 97.12 122 VAL A C 1
ATOM 983 O O . VAL A 1 122 ? -6.23 -0.528 -11.766 1 97.12 122 VAL A O 1
ATOM 986 N N . LEU A 1 123 ? -8.234 -0.28 -10.945 1 96.75 123 LEU A N 1
ATOM 987 C CA . LEU A 1 123 ? -8.742 0.357 -12.156 1 96.75 123 LEU A CA 1
ATOM 988 C C . LEU A 1 123 ? -8.75 1.875 -12.008 1 96.75 123 LEU A C 1
ATOM 990 O O . LEU A 1 123 ? -9.68 2.439 -11.422 1 96.75 123 LEU A O 1
ATOM 994 N N . LEU A 1 124 ? -7.824 2.555 -12.633 1 95.12 124 LEU A N 1
ATOM 995 C CA . LEU A 1 124 ? -7.578 3.973 -12.398 1 95.12 124 LEU A CA 1
ATOM 996 C C . LEU A 1 124 ? -8.805 4.805 -12.75 1 95.12 124 LEU A C 1
ATOM 998 O O . LEU A 1 124 ? -9.18 5.711 -12.008 1 95.12 124 LEU A O 1
ATOM 1002 N N . ASP A 1 125 ? -9.43 4.5 -13.805 1 93.62 125 ASP A N 1
ATOM 1003 C CA . ASP A 1 125 ? -10.562 5.297 -14.258 1 93.62 125 ASP A CA 1
ATOM 1004 C C . ASP A 1 125 ? -11.781 5.086 -13.367 1 93.62 125 ASP A C 1
ATOM 1006 O O . ASP A 1 125 ? -12.562 6.012 -13.148 1 93.62 125 ASP A O 1
ATOM 1010 N N . GLU A 1 126 ? -11.859 3.914 -12.812 1 94.38 126 GLU A N 1
ATOM 1011 C CA . GLU A 1 126 ? -13.031 3.576 -12.008 1 94.38 126 GLU A CA 1
ATOM 1012 C C . GLU A 1 126 ? -12.773 3.828 -10.523 1 94.38 126 GLU A C 1
ATOM 1014 O O . GLU A 1 126 ? -13.586 4.461 -9.852 1 94.38 126 GLU A O 1
ATOM 1019 N N . ASP A 1 127 ? -11.664 3.443 -10.086 1 94.44 127 ASP A N 1
ATOM 1020 C CA . ASP A 1 127 ? -11.375 3.479 -8.656 1 94.44 127 ASP A CA 1
ATOM 1021 C C . ASP A 1 127 ? -10.836 4.848 -8.234 1 94.44 127 ASP A C 1
ATOM 1023 O O . ASP A 1 127 ? -11.133 5.324 -7.141 1 94.44 127 ASP A O 1
ATOM 1027 N N . ILE A 1 128 ? -10.055 5.352 -9.047 1 96.19 128 ILE A N 1
ATOM 1028 C CA . ILE A 1 128 ? -9.328 6.57 -8.711 1 96.19 128 ILE A CA 1
ATOM 1029 C C . ILE A 1 128 ? -9.375 7.543 -9.883 1 96.19 128 ILE A C 1
ATOM 1031 O O . ILE A 1 128 ? -8.336 7.914 -10.438 1 96.19 128 ILE A O 1
ATOM 1035 N N . PRO A 1 129 ? -10.484 8.039 -10.18 1 95.62 129 PRO A N 1
ATOM 1036 C CA . PRO A 1 129 ? -10.609 8.914 -11.352 1 95.62 129 PRO A CA 1
ATOM 1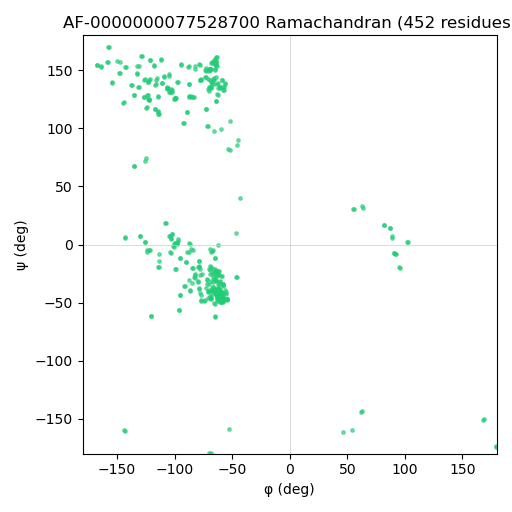037 C C . PRO A 1 129 ? -9.797 10.203 -11.211 1 95.62 129 PRO A C 1
ATOM 1039 O O . PRO A 1 129 ? -9.609 10.703 -10.102 1 95.62 129 PRO A O 1
ATOM 1042 N N . ILE A 1 130 ? -9.438 10.805 -12.336 1 95 130 ILE A N 1
ATOM 1043 C CA . ILE A 1 130 ? -8.625 12.016 -12.383 1 95 130 ILE A CA 1
ATOM 1044 C C . ILE A 1 130 ? -9.508 13.234 -12.188 1 95 130 ILE A C 1
ATOM 1046 O O . ILE A 1 130 ? -9.055 14.266 -11.672 1 95 130 ILE A O 1
ATOM 1050 N N . ALA A 1 131 ? -10.727 13.086 -12.586 1 96.38 131 ALA A N 1
ATOM 1051 C CA . ALA A 1 131 ? -11.641 14.227 -12.523 1 96.38 131 ALA A CA 1
ATOM 1052 C C . ALA A 1 131 ? -11.844 14.68 -11.078 1 96.38 131 ALA A C 1
ATOM 1054 O O . ALA A 1 131 ? -12.234 13.891 -10.219 1 96.38 131 ALA A O 1
ATOM 1055 N N . ILE A 1 132 ? -11.68 15.914 -10.867 1 97.69 132 ILE A N 1
ATOM 1056 C CA . ILE A 1 132 ? -11.836 16.5 -9.547 1 97.69 132 ILE A CA 1
ATOM 1057 C C . ILE A 1 132 ? -13.305 16.844 -9.289 1 97.69 132 ILE A C 1
ATOM 1059 O O . ILE A 1 132 ? -13.93 17.547 -10.086 1 97.69 132 ILE A O 1
ATOM 1063 N N . PRO A 1 133 ? -13.789 16.375 -8.219 1 97.81 133 PRO A N 1
ATOM 1064 C CA . PRO A 1 133 ? -15.188 16.703 -7.93 1 97.81 133 PRO A CA 1
ATOM 1065 C C . PRO A 1 133 ? -15.406 18.188 -7.684 1 97.81 133 PRO A C 1
ATOM 1067 O O . PRO A 1 133 ? -14.531 18.859 -7.133 1 97.81 133 PRO A O 1
ATOM 1070 N N . GLU A 1 134 ? -16.578 18.562 -8.016 1 97.81 134 GLU A N 1
ATOM 1071 C CA . GLU A 1 134 ? -16.969 19.953 -7.75 1 97.81 134 GLU A CA 1
ATOM 1072 C C . GLU A 1 134 ? -16.906 20.266 -6.258 1 97.81 134 GLU A C 1
ATOM 1074 O O . GLU A 1 134 ? -17.328 19.453 -5.43 1 97.81 134 GLU A O 1
ATOM 1079 N N . GLY A 1 135 ? -16.328 21.438 -5.961 1 98.25 135 GLY A N 1
ATOM 1080 C CA . GLY A 1 135 ? -16.234 21.875 -4.574 1 98.25 135 GLY A CA 1
ATOM 1081 C C . GLY A 1 135 ? -14.898 21.516 -3.936 1 98.25 135 GLY A C 1
ATOM 1082 O O . GLY A 1 135 ? -14.523 22.094 -2.912 1 98.25 135 GLY A O 1
ATOM 1083 N N . PHE A 1 136 ? -14.219 20.594 -4.516 1 98.62 136 PHE A N 1
ATOM 1084 C CA . PHE A 1 136 ? -12.977 20.141 -3.91 1 98.62 136 PHE A CA 1
ATOM 1085 C C . PHE A 1 136 ? -11.891 21.203 -4.023 1 98.62 136 PHE A C 1
ATOM 1087 O O . PHE A 1 136 ? -11.094 21.391 -3.096 1 98.62 136 PHE A O 1
ATOM 1094 N N . GLU A 1 137 ? -11.844 21.844 -5.141 1 98.25 137 GLU A N 1
ATOM 1095 C CA . GLU A 1 137 ? -10.859 22.906 -5.312 1 98.25 137 GLU A CA 1
ATOM 1096 C C . GLU A 1 137 ? -11.109 24.047 -4.336 1 98.25 137 GLU A C 1
ATOM 1098 O O . GLU A 1 137 ? -10.164 24.656 -3.826 1 98.25 137 GLU A O 1
ATOM 1103 N N . GLU A 1 138 ? -12.344 24.359 -4.109 1 98.44 138 GLU A N 1
ATOM 1104 C CA . GLU A 1 138 ? -12.68 25.375 -3.115 1 98.44 138 GLU A CA 1
ATOM 1105 C C . GLU A 1 138 ? -12.219 24.969 -1.723 1 98.44 138 GLU A C 1
ATOM 1107 O O . GLU A 1 138 ? -11.656 25.781 -0.983 1 98.44 138 GLU A O 1
ATOM 1112 N N . LEU A 1 139 ? -12.445 23.734 -1.405 1 98.69 139 LEU A N 1
ATOM 1113 C CA . LEU A 1 139 ? -11.969 23.203 -0.131 1 98.69 139 LEU A CA 1
ATOM 1114 C C . LEU A 1 139 ? -10.453 23.312 -0.031 1 98.69 139 LEU A C 1
ATOM 1116 O O . LEU A 1 139 ? -9.922 23.75 0.992 1 98.69 139 LEU A O 1
ATOM 1120 N N . ARG A 1 140 ? -9.766 22.875 -1.048 1 98.69 140 ARG A N 1
ATOM 1121 C CA . ARG A 1 140 ? -8.305 22.922 -1.096 1 98.69 140 ARG A CA 1
ATOM 1122 C C . ARG A 1 140 ? -7.797 24.344 -0.849 1 98.69 140 ARG A C 1
ATOM 1124 O O . ARG A 1 140 ? -6.902 24.547 -0.026 1 98.69 140 ARG A O 1
ATOM 1131 N N . ARG A 1 141 ? -8.383 25.266 -1.505 1 98.06 141 ARG A N 1
ATOM 1132 C CA . ARG A 1 141 ? -7.973 26.656 -1.361 1 98.06 141 ARG A CA 1
ATOM 1133 C C . ARG A 1 141 ? -8.188 27.156 0.066 1 98.06 141 ARG A C 1
ATOM 1135 O O . ARG A 1 141 ? -7.336 27.844 0.629 1 98.06 141 ARG A O 1
ATOM 1142 N N . GLU A 1 142 ? -9.32 26.812 0.539 1 98.5 142 GLU A N 1
ATOM 1143 C CA . GLU A 1 142 ? -9.609 27.234 1.905 1 98.5 142 GLU A CA 1
ATOM 1144 C C . GLU A 1 142 ? -8.586 26.672 2.887 1 98.5 142 GLU A C 1
ATOM 1146 O O . GLU A 1 142 ? -8.031 27.406 3.707 1 98.5 142 GLU A O 1
ATOM 1151 N N . ILE A 1 143 ? -8.352 25.391 2.803 1 98.5 143 ILE A N 1
ATOM 1152 C CA . ILE A 1 143 ? -7.406 24.75 3.707 1 98.5 143 ILE A CA 1
ATOM 1153 C C . ILE A 1 143 ? -6.031 25.391 3.576 1 98.5 143 ILE A C 1
ATOM 1155 O O . ILE A 1 143 ? -5.406 25.75 4.5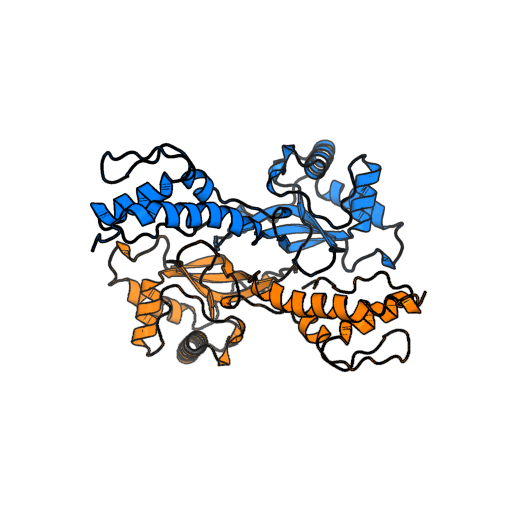78 1 98.5 143 ILE A O 1
ATOM 1159 N N . LEU A 1 144 ? -5.602 25.625 2.377 1 98 144 LEU A N 1
ATOM 1160 C CA . LEU A 1 144 ? -4.258 26.125 2.123 1 98 144 LEU A CA 1
ATOM 1161 C C . LEU A 1 144 ? -4.117 27.562 2.619 1 98 144 LEU A C 1
ATOM 1163 O O . LEU A 1 144 ? -3.014 28.016 2.941 1 98 144 LEU A O 1
ATOM 1167 N N . SER A 1 145 ? -5.195 28.266 2.697 1 97.56 145 SER A N 1
ATOM 1168 C CA . SER A 1 145 ? -5.152 29.656 3.158 1 97.56 145 SER A CA 1
ATOM 1169 C C . SER A 1 145 ? -4.691 29.734 4.609 1 97.56 145 SER A C 1
ATOM 1171 O O . SER A 1 145 ? -4.148 30.766 5.035 1 97.56 145 SER A O 1
ATOM 1173 N N . PHE A 1 146 ? -4.852 28.688 5.316 1 97 146 PHE A N 1
ATOM 1174 C CA . PHE A 1 146 ? -4.445 28.672 6.715 1 97 146 PHE A CA 1
ATOM 1175 C C . PHE A 1 146 ? -2.938 28.484 6.84 1 97 146 PHE A C 1
ATOM 1177 O O . PHE A 1 146 ? -2.359 28.719 7.898 1 97 146 PHE A O 1
ATOM 1184 N N . GLY A 1 147 ? -2.312 27.969 5.758 1 93.69 147 GLY A N 1
ATOM 1185 C CA . GLY A 1 147 ? -0.874 27.75 5.742 1 93.69 147 GLY A CA 1
ATOM 1186 C C . GLY A 1 147 ? -0.081 29.031 5.508 1 93.69 147 GLY A C 1
ATOM 1187 O O . GLY A 1 147 ? 1.107 29.094 5.824 1 93.69 147 GLY A O 1
ATOM 1188 N N . GLU A 1 148 ? -0.633 30.047 4.957 1 89.12 148 GLU A N 1
ATOM 1189 C CA . GLU A 1 148 ? 0.037 31.281 4.594 1 89.12 148 GLU A CA 1
ATOM 1190 C C . GLU A 1 148 ? 0.594 32 5.824 1 89.12 148 GLU A C 1
ATOM 1192 O O . GLU A 1 148 ? 1.623 32.656 5.746 1 89.12 148 GLU A O 1
ATOM 1197 N N . LYS A 1 149 ? 0.017 31.797 6.949 1 85.19 149 LYS A N 1
ATOM 1198 C CA . LYS A 1 149 ? 0.399 32.531 8.156 1 85.19 149 LYS A CA 1
ATOM 1199 C C . LYS A 1 149 ? 1.351 31.688 9.016 1 85.19 149 LYS A C 1
ATOM 1201 O O . LYS A 1 149 ? 1.777 32.125 10.086 1 85.19 149 LYS A O 1
ATOM 1206 N N . LEU A 1 150 ? 1.655 30.547 8.523 1 87.56 150 LEU A N 1
ATOM 1207 C CA . LEU A 1 150 ? 2.492 29.656 9.328 1 87.56 150 LEU A CA 1
ATOM 1208 C C . LEU A 1 150 ? 3.967 30.016 9.18 1 87.56 150 LEU A C 1
ATOM 1210 O O . LEU A 1 150 ? 4.371 30.594 8.156 1 87.56 150 LEU A O 1
ATOM 1214 N N . GLU A 1 151 ? 4.648 29.734 10.195 1 84.44 151 GLU A N 1
ATOM 1215 C CA . GLU A 1 151 ? 6.098 29.875 10.156 1 84.44 151 GLU A CA 1
ATOM 1216 C C . GLU A 1 151 ? 6.734 28.875 9.195 1 84.44 151 GLU A C 1
ATOM 1218 O O . GLU A 1 151 ? 6.176 27.812 8.945 1 84.44 151 GLU A O 1
ATOM 1223 N N . ASP A 1 152 ? 7.887 29.219 8.727 1 78.81 152 ASP A N 1
ATOM 1224 C CA . ASP A 1 152 ? 8.594 28.406 7.742 1 78.81 152 ASP A CA 1
ATOM 1225 C C . ASP A 1 152 ? 8.828 27 8.266 1 78.81 152 ASP A C 1
ATOM 1227 O O . ASP A 1 152 ? 8.75 26.031 7.508 1 78.81 152 ASP A O 1
ATOM 1231 N N . ARG A 1 153 ? 9.055 26.906 9.477 1 77.25 153 ARG A N 1
ATOM 1232 C CA . ARG A 1 153 ? 9.367 25.625 10.07 1 77.25 153 ARG A CA 1
ATOM 1233 C C . ARG A 1 153 ? 8.172 24.672 10.008 1 77.25 153 ARG A C 1
ATOM 1235 O O . ARG A 1 153 ? 8.32 23.469 10.125 1 77.25 153 ARG A O 1
ATOM 1242 N N . ASP A 1 154 ? 7.043 25.188 9.859 1 81.56 154 ASP A N 1
ATOM 1243 C CA . ASP A 1 154 ? 5.812 24.406 9.859 1 81.56 154 ASP A CA 1
ATOM 1244 C C . ASP A 1 154 ? 5.336 24.141 8.43 1 81.56 154 ASP A C 1
ATOM 1246 O O . ASP A 1 154 ? 4.324 23.469 8.227 1 81.56 154 ASP A O 1
ATOM 1250 N N . LYS A 1 155 ? 6.094 24.609 7.523 1 84.75 155 LYS A N 1
ATOM 1251 C CA . LYS A 1 155 ? 5.734 24.422 6.117 1 84.75 155 LYS A CA 1
ATOM 1252 C C . LYS A 1 155 ? 6.402 23.188 5.531 1 84.75 155 LYS A C 1
ATOM 1254 O O . LYS A 1 155 ? 7.398 22.703 6.066 1 84.75 155 LYS A O 1
ATOM 1259 N N . ILE A 1 156 ? 5.77 22.703 4.539 1 89.38 156 ILE A N 1
ATOM 1260 C CA . ILE A 1 156 ? 6.34 21.547 3.842 1 89.38 156 ILE A CA 1
ATOM 1261 C C . ILE A 1 156 ? 6.559 21.906 2.371 1 89.38 156 ILE A C 1
ATOM 1263 O O . ILE A 1 156 ? 5.945 22.828 1.846 1 89.38 156 ILE A O 1
ATOM 1267 N N . ALA A 1 157 ? 7.48 21.062 1.835 1 86.94 157 ALA A N 1
ATOM 1268 C CA . ALA A 1 157 ? 7.695 21.219 0.399 1 86.94 157 ALA A CA 1
ATOM 1269 C C . ALA A 1 157 ? 6.469 20.797 -0.392 1 86.94 157 ALA A C 1
ATOM 1271 O O . ALA A 1 157 ? 5.805 19.812 -0.033 1 86.94 157 ALA A O 1
ATOM 1272 N N . ASP A 1 158 ? 6.074 21.5 -1.45 1 91.81 158 ASP A N 1
ATOM 1273 C CA . ASP A 1 158 ? 5.031 21.172 -2.414 1 91.81 158 ASP A CA 1
ATOM 1274 C C . ASP A 1 158 ? 3.664 21.094 -1.741 1 91.81 158 ASP A C 1
ATOM 1276 O O . ASP A 1 158 ? 2.857 20.219 -2.051 1 91.81 158 ASP A O 1
ATOM 1280 N N . GLU A 1 159 ? 3.492 21.906 -0.755 1 95.56 159 GLU A N 1
ATOM 1281 C CA . GLU A 1 159 ? 2.182 21.969 -0.118 1 95.56 159 GLU A CA 1
ATOM 1282 C C . GLU A 1 159 ? 1.096 22.344 -1.124 1 95.56 159 GLU A C 1
ATOM 1284 O O . GLU A 1 159 ? 1.274 23.266 -1.925 1 95.56 159 GLU A O 1
ATOM 1289 N N . GLY A 1 160 ? 0.022 21.609 -1.082 1 97.31 160 GLY A N 1
ATOM 1290 C CA . GLY A 1 160 ? -1.088 21.875 -1.983 1 97.31 160 GLY A CA 1
ATOM 1291 C C . GLY A 1 160 ? -0.995 21.109 -3.289 1 97.31 160 GLY A C 1
ATOM 1292 O O . GLY A 1 160 ? -1.929 21.141 -4.094 1 97.31 160 GLY A O 1
ATOM 1293 N N . LYS A 1 161 ? 0.07 20.469 -3.498 1 97.12 161 LYS A N 1
ATOM 1294 C CA . LYS A 1 161 ? 0.27 19.75 -4.75 1 97.12 161 LYS A CA 1
ATOM 1295 C C . LYS A 1 161 ? -0.744 18.609 -4.898 1 97.12 161 LYS A C 1
ATOM 1297 O O . LYS A 1 161 ? -0.874 17.766 -4.012 1 97.12 161 LYS A O 1
ATOM 1302 N N . MET A 1 162 ? -1.454 18.703 -6.016 1 98.06 162 MET A N 1
ATOM 1303 C CA . MET A 1 162 ? -2.352 17.625 -6.395 1 98.06 162 MET A CA 1
ATOM 1304 C C . MET A 1 162 ? -1.573 16.453 -7 1 98.06 162 MET A C 1
ATOM 1306 O O . MET A 1 162 ? -0.604 16.672 -7.73 1 98.06 162 MET A O 1
ATOM 1310 N N . GLY A 1 163 ? -2.016 15.242 -6.664 1 97.62 163 GLY A N 1
ATOM 1311 C CA . GLY A 1 163 ? -1.319 14.109 -7.262 1 97.62 163 GLY A CA 1
ATOM 1312 C C . GLY A 1 163 ? -1.866 12.766 -6.812 1 97.62 163 GLY A C 1
ATOM 1313 O O . GLY A 1 163 ? -2.977 12.688 -6.281 1 97.62 163 GLY A O 1
ATOM 1314 N N . LEU A 1 164 ? -1.174 11.758 -7.25 1 98.19 164 LEU A N 1
ATOM 1315 C CA . LEU A 1 164 ? -1.402 10.383 -6.836 1 98.19 164 LEU A CA 1
ATOM 1316 C C . LEU A 1 164 ? -0.408 9.961 -5.754 1 98.19 164 LEU A C 1
ATOM 1318 O O . LEU A 1 164 ? 0.802 10.141 -5.918 1 98.19 164 LEU A O 1
ATOM 1322 N N . PHE A 1 165 ? -0.971 9.445 -4.605 1 98.06 165 PHE A N 1
ATOM 1323 C CA . PHE A 1 165 ? -0.107 9.156 -3.469 1 98.06 165 PHE A CA 1
ATOM 1324 C C . PHE A 1 165 ? -0.398 7.773 -2.902 1 98.06 165 PHE A C 1
ATOM 1326 O O . PHE A 1 165 ? -1.536 7.305 -2.951 1 98.06 165 PHE A O 1
ATOM 1333 N N . LEU A 1 166 ? 0.601 7.148 -2.408 1 97.81 166 LEU A N 1
ATOM 1334 C CA . LEU A 1 166 ? 0.49 5.969 -1.557 1 97.81 166 LEU A CA 1
ATOM 1335 C C . LEU A 1 166 ? 0.758 6.324 -0.098 1 97.81 166 LEU A C 1
ATOM 1337 O O . LEU A 1 166 ? 1.748 6.992 0.212 1 97.81 166 LEU A O 1
ATOM 1341 N N . VAL A 1 167 ? -0.155 5.863 0.748 1 97.06 167 VAL A N 1
ATOM 1342 C CA . VAL A 1 167 ? -0.023 6.195 2.162 1 97.06 167 VAL A CA 1
ATOM 1343 C C . VAL A 1 167 ? -0.265 4.949 3.012 1 97.06 167 VAL A C 1
ATOM 1345 O O . VAL A 1 167 ? -1.287 4.277 2.859 1 97.06 167 VAL A O 1
ATOM 1348 N N . HIS A 1 168 ? 0.632 4.688 3.887 1 94 168 HIS A N 1
ATOM 1349 C CA . HIS A 1 168 ? 0.482 3.594 4.84 1 94 168 HIS A CA 1
ATOM 1350 C C . HIS A 1 168 ? 0.082 4.113 6.215 1 94 168 HIS A C 1
ATOM 1352 O O . HIS A 1 168 ? 0.657 5.086 6.707 1 94 168 HIS A O 1
ATOM 1358 N N . ILE A 1 169 ? -0.884 3.508 6.738 1 92.81 169 ILE A N 1
ATOM 1359 C CA . ILE A 1 169 ? -1.317 3.812 8.094 1 92.81 169 ILE A CA 1
ATOM 1360 C C . ILE A 1 169 ? -1.257 2.549 8.953 1 92.81 169 ILE A C 1
ATOM 1362 O O . ILE A 1 169 ? -1.962 1.574 8.68 1 92.81 169 ILE A O 1
ATOM 1366 N N . TYR A 1 170 ? -0.575 2.656 9.961 1 86.44 170 TYR A N 1
ATOM 1367 C CA . TYR A 1 170 ? -0.27 1.5 10.797 1 86.44 170 TYR A CA 1
ATOM 1368 C C . TYR A 1 170 ? -1.363 1.273 11.836 1 86.44 170 TYR A C 1
ATOM 1370 O O . TYR A 1 170 ? -2.123 2.189 12.156 1 86.44 170 TYR A O 1
ATOM 1378 N N . GLU A 1 171 ? -1.509 0.037 12.266 1 79.94 171 GLU A N 1
ATOM 1379 C CA . GLU A 1 171 ? -2.254 -0.453 13.422 1 79.94 171 GLU A CA 1
ATOM 1380 C C . GLU A 1 171 ? -3.74 -0.134 13.297 1 79.94 171 GLU A C 1
ATOM 1382 O O . GLU A 1 171 ? -4.324 -0.28 12.219 1 79.94 171 GLU A O 1
ATOM 1387 N N . ILE A 1 172 ? -4.363 0.173 14.391 1 79.12 172 ILE A N 1
ATOM 1388 C CA . ILE A 1 172 ? -5.812 0.247 14.516 1 79.12 172 ILE A CA 1
ATOM 1389 C C . ILE A 1 172 ? -6.336 1.45 13.734 1 79.12 172 ILE A C 1
ATOM 1391 O O . ILE A 1 172 ? -7.473 1.442 13.258 1 79.12 172 ILE A O 1
ATOM 1395 N N . ARG A 1 173 ? -5.547 2.373 13.492 1 85.94 173 ARG A N 1
ATOM 1396 C CA . ARG A 1 173 ? -5.984 3.568 12.773 1 85.94 173 ARG A CA 1
ATOM 1397 C C . ARG A 1 173 ? -6.129 3.291 11.281 1 85.94 173 ARG A C 1
ATOM 1399 O O . ARG A 1 173 ? -6.93 3.932 10.602 1 85.94 173 ARG A O 1
ATOM 1406 N N . GLY A 1 174 ? -5.395 2.328 10.859 1 87.19 174 GLY A N 1
ATOM 1407 C CA . GLY A 1 174 ? -5.469 1.945 9.453 1 87.19 174 GLY A CA 1
ATOM 1408 C C . GLY A 1 174 ? -6.172 0.62 9.234 1 87.19 174 GLY A C 1
ATOM 1409 O O . GLY A 1 174 ? -6.016 -0.005 8.188 1 87.19 174 GLY A O 1
ATOM 1410 N N . LEU A 1 175 ? -6.887 0.263 10.203 1 86.19 175 LEU A N 1
ATOM 1411 C CA . LEU A 1 175 ? -7.48 -1.067 10.141 1 86.19 175 LEU A CA 1
ATOM 1412 C C . LEU A 1 175 ? -8.594 -1.117 9.102 1 86.19 175 LEU A C 1
ATOM 1414 O O . LEU A 1 175 ? -9.711 -0.667 9.359 1 86.19 175 LEU A O 1
ATOM 1418 N N . TYR A 1 176 ? -8.242 -1.66 8.023 1 89.19 176 TYR A N 1
ATOM 1419 C CA . TYR A 1 176 ? -9.164 -1.908 6.922 1 89.19 176 TYR A CA 1
ATOM 1420 C C . TYR A 1 176 ? -9.562 -3.377 6.867 1 89.19 176 TYR A C 1
ATOM 1422 O O . TYR A 1 176 ? -8.711 -4.262 6.91 1 89.19 176 TYR A O 1
ATOM 1430 N N . THR A 1 177 ? -10.82 -3.588 6.719 1 86.06 177 THR A N 1
ATOM 1431 C CA . THR A 1 177 ? -11.336 -4.945 6.559 1 86.06 177 THR A CA 1
ATOM 1432 C C . THR A 1 177 ? -11.992 -5.113 5.191 1 86.06 177 THR A C 1
ATOM 1434 O O . THR A 1 177 ? -13.039 -4.512 4.922 1 86.06 177 THR A O 1
ATOM 1437 N N . PRO A 1 178 ? -11.406 -5.969 4.457 1 88.19 178 PRO A N 1
ATOM 1438 C CA . PRO A 1 178 ? -12.016 -6.199 3.148 1 88.19 178 PRO A CA 1
ATOM 1439 C C . PRO A 1 178 ? -13.414 -6.805 3.25 1 88.19 178 PRO A C 1
ATOM 1441 O O . PRO A 1 178 ? -13.727 -7.484 4.23 1 88.19 178 PRO A O 1
ATOM 1444 N N . ARG A 1 179 ? -14.156 -6.617 2.229 1 85.62 179 ARG A N 1
ATOM 1445 C CA . ARG A 1 179 ? -15.531 -7.098 2.186 1 85.62 179 ARG A CA 1
ATOM 1446 C C . ARG A 1 179 ? -15.586 -8.617 2.332 1 85.62 179 ARG A C 1
ATOM 1448 O O . ARG A 1 179 ? -16.469 -9.148 3.002 1 85.62 179 ARG A O 1
ATOM 1455 N N . GLU A 1 180 ? -14.672 -9.312 1.711 1 86.62 180 GLU A N 1
ATOM 1456 C CA . GLU A 1 180 ? -14.625 -10.766 1.776 1 86.62 180 GLU A CA 1
ATOM 1457 C C . GLU A 1 180 ? -14.539 -11.258 3.221 1 86.62 180 GLU A C 1
ATOM 1459 O O . GLU A 1 180 ? -15.211 -12.219 3.598 1 86.62 180 GLU A O 1
ATOM 1464 N N . MET A 1 181 ? -13.812 -10.57 3.936 1 85.25 181 MET A N 1
ATOM 1465 C CA . MET A 1 181 ? -13.617 -10.984 5.32 1 85.25 181 MET A CA 1
ATOM 1466 C C . MET A 1 181 ? -14.883 -10.75 6.141 1 85.25 181 MET A C 1
ATOM 1468 O O . MET A 1 181 ? -15.164 -11.5 7.074 1 85.25 181 MET A O 1
ATOM 1472 N N . LEU A 1 182 ? -15.555 -9.742 5.801 1 84.94 182 LEU A N 1
ATOM 1473 C CA . LEU A 1 182 ? -16.844 -9.508 6.449 1 84.94 182 LEU A CA 1
ATOM 1474 C C . LEU A 1 182 ? -17.828 -10.625 6.121 1 84.94 182 LEU A C 1
ATOM 1476 O O . LEU A 1 182 ? -18.578 -11.07 6.988 1 84.94 182 LEU A O 1
ATOM 1480 N N . GLU A 1 183 ? -17.75 -11.062 4.898 1 85.25 183 GLU A N 1
ATOM 1481 C CA . GLU A 1 183 ? -18.609 -12.156 4.469 1 85.25 183 GLU A CA 1
ATOM 1482 C C . GLU A 1 183 ? -18.25 -13.453 5.18 1 85.25 183 GLU A C 1
ATOM 1484 O O . GLU A 1 183 ? -19.141 -14.242 5.527 1 85.25 183 GLU A O 1
ATOM 1489 N N . TRP A 1 184 ? -17.016 -13.602 5.383 1 84.81 184 TRP A N 1
ATOM 1490 C CA . TRP A 1 184 ? -16.547 -14.797 6.074 1 84.81 184 TRP A CA 1
ATOM 1491 C C . TRP A 1 184 ? -17.031 -14.812 7.523 1 84.81 184 TRP A C 1
ATOM 1493 O O . TRP A 1 184 ? -17.172 -15.875 8.125 1 84.81 184 TRP A O 1
ATOM 1503 N N . ALA A 1 185 ? -17.297 -13.664 8.031 1 84.62 185 ALA A N 1
ATOM 1504 C CA . ALA A 1 185 ? -17.672 -13.539 9.438 1 84.62 185 ALA A CA 1
ATOM 1505 C C . ALA A 1 185 ? -19.172 -13.711 9.625 1 84.62 185 ALA A C 1
ATOM 1507 O O . ALA A 1 185 ? -19.656 -13.812 10.758 1 84.62 185 ALA A O 1
ATOM 1508 N N . LYS A 1 186 ? -19.844 -13.797 8.586 1 87.38 186 LYS A N 1
ATOM 1509 C CA . LYS A 1 186 ? -21.281 -13.945 8.688 1 87.38 186 LYS A CA 1
ATOM 1510 C C . LYS A 1 186 ? -21.672 -15.344 9.164 1 87.38 186 LYS A C 1
ATOM 1512 O O . LYS A 1 186 ? -21 -16.328 8.836 1 87.38 186 LYS A O 1
ATOM 1517 N N . VAL A 1 187 ? -22.719 -15.32 9.93 1 90.88 187 VAL A N 1
ATOM 1518 C CA . VAL A 1 187 ? -23.297 -16.578 10.391 1 90.88 187 VAL A CA 1
ATOM 1519 C C . VAL A 1 187 ? -24.781 -16.625 10.047 1 90.88 187 VAL A C 1
ATOM 1521 O O . VAL A 1 187 ? -25.469 -15.594 10.109 1 90.88 187 VAL A O 1
ATOM 1524 N N . PRO A 1 188 ? -25.359 -17.781 9.641 1 93.56 188 PRO A N 1
ATOM 1525 C CA . PRO A 1 188 ? -24.688 -19.062 9.469 1 93.56 188 PRO A CA 1
ATOM 1526 C C . PRO A 1 188 ? -23.891 -19.141 8.172 1 93.56 188 PRO A C 1
ATOM 1528 O O . PRO A 1 188 ? -24.125 -18.359 7.246 1 93.56 188 PRO A O 1
ATOM 1531 N N . GLN A 1 189 ? -22.859 -20.016 8.18 1 93.75 189 GLN A N 1
ATOM 1532 C CA . GLN A 1 189 ? -22.125 -20.391 6.973 1 93.75 189 GLN A CA 1
ATOM 1533 C C . GLN A 1 189 ? -22.656 -21.703 6.41 1 93.75 189 GLN A C 1
ATOM 1535 O O . GLN A 1 189 ? -22.922 -22.641 7.164 1 93.75 189 GLN A O 1
ATOM 1540 N N . TYR A 1 190 ? -22.766 -21.781 5.156 1 94.31 190 TYR A N 1
ATOM 1541 C CA . TYR A 1 190 ? -23.297 -22.969 4.5 1 94.31 190 TYR A CA 1
ATOM 1542 C C . TYR A 1 190 ? -22.234 -23.641 3.637 1 94.31 190 TYR A C 1
ATOM 1544 O O . TYR A 1 190 ? -21.422 -22.953 2.992 1 94.31 190 TYR A O 1
ATOM 1552 N N . CYS A 1 191 ? -22.281 -24.938 3.635 1 93.19 191 CYS A N 1
ATOM 1553 C CA . CYS A 1 191 ? -21.453 -25.641 2.66 1 93.19 191 CYS A CA 1
ATOM 1554 C C . CYS A 1 191 ? -21.984 -25.453 1.249 1 93.19 191 CYS A C 1
ATOM 1556 O O . CYS A 1 191 ? -23.203 -25.406 1.048 1 93.19 191 CYS A O 1
ATOM 1558 N N . ASP A 1 192 ? -21.25 -25.141 0.311 1 88.75 192 ASP A N 1
ATOM 1559 C CA . ASP A 1 192 ? -21.719 -24.938 -1.058 1 88.75 192 ASP A CA 1
ATOM 1560 C C . ASP A 1 192 ? -21.812 -26.266 -1.809 1 88.75 192 ASP A C 1
ATOM 1562 O O . ASP A 1 192 ? -22.281 -26.312 -2.947 1 88.75 192 ASP A O 1
ATOM 1566 N N . GLN A 1 193 ? -21.375 -27.328 -1.169 1 91.5 193 GLN A N 1
ATOM 1567 C CA . GLN A 1 193 ? -21.359 -28.625 -1.849 1 91.5 193 GLN A CA 1
ATOM 1568 C C . GLN A 1 193 ? -22.328 -29.609 -1.206 1 91.5 193 GLN A C 1
ATOM 1570 O O . GLN A 1 193 ? -22.641 -30.656 -1.781 1 91.5 193 GLN A O 1
ATOM 1575 N N . CYS A 1 194 ? -22.766 -29.453 -0.023 1 95.31 194 CYS A N 1
ATOM 1576 C CA . CYS A 1 194 ? -23.766 -30.281 0.646 1 95.31 194 CYS A CA 1
ATOM 1577 C C . CYS A 1 194 ? -24.672 -29.422 1.523 1 95.31 194 CYS A C 1
ATOM 1579 O O . CYS A 1 194 ? -24.703 -28.203 1.389 1 95.31 194 CYS A O 1
ATOM 1581 N N . ASP A 1 195 ? -25.406 -30.016 2.529 1 94.88 195 ASP A N 1
ATOM 1582 C CA . ASP A 1 195 ? -26.422 -29.281 3.289 1 94.88 195 ASP A CA 1
ATOM 1583 C C . ASP A 1 195 ? -25.891 -28.875 4.66 1 94.88 195 ASP A C 1
ATOM 1585 O O . ASP A 1 195 ? -26.641 -28.406 5.512 1 94.88 195 ASP A O 1
ATOM 1589 N N . ALA A 1 196 ? -24.625 -29.062 4.871 1 95.44 196 ALA A N 1
ATOM 1590 C CA . ALA A 1 196 ? -24.062 -28.75 6.18 1 95.44 196 ALA A CA 1
ATOM 1591 C C . ALA A 1 196 ? -24.125 -27.25 6.461 1 95.44 196 ALA A C 1
ATOM 1593 O O . ALA A 1 196 ? -23.891 -26.438 5.562 1 95.44 196 ALA A O 1
ATOM 1594 N N . VAL A 1 197 ? -24.484 -26.922 7.691 1 96.12 197 VAL A N 1
ATOM 1595 C CA . VAL A 1 197 ? -24.578 -25.547 8.164 1 96.12 197 VAL A CA 1
ATOM 1596 C C . VAL A 1 197 ? -23.672 -25.359 9.391 1 96.12 197 VAL A C 1
ATOM 1598 O O . VAL A 1 197 ? -23.625 -26.219 10.273 1 96.12 197 VAL A O 1
ATOM 1601 N N . PHE A 1 198 ? -23.047 -24.219 9.367 1 94.75 198 PHE A N 1
ATOM 1602 C CA . PHE A 1 198 ? -22.156 -23.906 10.469 1 94.75 198 PHE A CA 1
ATOM 1603 C C . PHE A 1 198 ? -22.578 -22.609 11.148 1 94.75 198 PHE A C 1
ATOM 1605 O O . PHE A 1 198 ? -22.594 -21.547 10.516 1 94.75 198 PHE A O 1
ATOM 1612 N N . ASP A 1 199 ? -22.812 -22.578 12.484 1 91.62 199 ASP A N 1
ATOM 1613 C CA . ASP A 1 199 ? -23.484 -21.453 13.117 1 91.62 199 ASP A CA 1
ATOM 1614 C C . ASP A 1 199 ? -22.641 -20.891 14.258 1 91.62 199 ASP A C 1
ATOM 1616 O O . ASP A 1 199 ? -23.062 -19.953 14.938 1 91.62 199 ASP A O 1
ATOM 1620 N N . ASP A 1 200 ? -21.531 -21.422 14.461 1 88.62 200 ASP A N 1
ATOM 1621 C CA . ASP A 1 200 ? -20.703 -20.859 15.516 1 88.62 200 ASP A CA 1
ATOM 1622 C C . ASP A 1 200 ? -20.125 -19.5 15.094 1 88.62 200 ASP A C 1
ATOM 1624 O O . ASP A 1 200 ? -19.312 -19.438 14.172 1 88.62 200 ASP A O 1
ATOM 1628 N N . PRO A 1 201 ? -20.5 -18.484 15.781 1 81.81 201 PRO A N 1
ATOM 1629 C CA . PRO A 1 201 ? -20.078 -17.141 15.359 1 81.81 201 PRO A CA 1
ATOM 1630 C C . PRO A 1 201 ? -18.562 -16.984 15.305 1 81.81 201 PRO A C 1
ATOM 1632 O O . PRO A 1 201 ? -18.047 -16.203 14.492 1 81.81 201 PRO A O 1
ATOM 1635 N N . SER A 1 202 ? -17.844 -17.703 16.047 1 79.69 202 SER A N 1
ATOM 1636 C CA . SER A 1 202 ? -16.406 -17.516 16.141 1 79.69 202 SER A CA 1
ATOM 1637 C C . SER A 1 202 ? -15.664 -18.453 15.203 1 79.69 202 SER A C 1
ATOM 1639 O O . SER A 1 202 ? -14.5 -18.219 14.867 1 79.69 202 SER A O 1
ATOM 1641 N N . GLN A 1 203 ? -16.438 -19.453 14.633 1 85.31 203 GLN A N 1
ATOM 1642 C CA . GLN A 1 203 ? -15.672 -20.469 13.922 1 85.31 203 GLN A CA 1
ATOM 1643 C C . GLN A 1 203 ? -16.406 -20.938 12.672 1 85.31 203 GLN A C 1
ATOM 1645 O O . GLN A 1 203 ? -15.953 -21.844 11.969 1 85.31 203 GLN A O 1
ATOM 1650 N N . ALA A 1 204 ? -17.484 -20.266 12.414 1 88.06 204 ALA A N 1
ATOM 1651 C CA . ALA A 1 204 ? -18.344 -20.766 11.344 1 88.06 204 ALA A CA 1
ATOM 1652 C C . ALA A 1 204 ? -17.562 -20.938 10.047 1 88.06 204 ALA A C 1
ATOM 1654 O O . ALA A 1 204 ? -17.641 -21.984 9.398 1 88.06 204 ALA A O 1
ATOM 1655 N N . PHE A 1 205 ? -16.812 -20 9.695 1 89 205 PHE A N 1
ATOM 1656 C CA . PHE A 1 205 ? -16.078 -20.031 8.43 1 89 205 PHE A CA 1
ATOM 1657 C C . PHE A 1 205 ? -15 -21.109 8.461 1 89 205 PHE A C 1
ATOM 1659 O O . PHE A 1 205 ? -14.852 -21.875 7.508 1 89 205 PHE A O 1
ATOM 1666 N N . THR A 1 206 ? -14.297 -21.125 9.492 1 87.31 206 THR A N 1
ATOM 1667 C CA . THR A 1 206 ? -13.25 -22.125 9.641 1 87.31 206 THR A CA 1
ATOM 1668 C C . THR A 1 206 ? -13.828 -23.547 9.578 1 87.31 206 THR A C 1
ATOM 1670 O O . THR A 1 206 ? -13.273 -24.422 8.914 1 87.31 206 THR A O 1
ATOM 1673 N N . GLN A 1 207 ? -14.867 -23.703 10.266 1 90.25 207 GLN A N 1
ATOM 1674 C CA . GLN A 1 207 ? -15.531 -25.016 10.266 1 90.25 207 GLN A CA 1
ATOM 1675 C C . GLN A 1 207 ? -15.992 -25.391 8.859 1 90.25 207 GLN A C 1
ATOM 1677 O O . GLN A 1 207 ? -15.867 -26.547 8.453 1 90.25 207 GLN A O 1
ATOM 1682 N N . ARG A 1 208 ? -16.5 -24.422 8.242 1 92.5 208 ARG A N 1
ATOM 1683 C CA . ARG A 1 208 ? -16.906 -24.656 6.863 1 92.5 208 ARG A CA 1
ATOM 1684 C C . ARG A 1 208 ? -15.734 -25.125 6.012 1 92.5 208 ARG A C 1
ATOM 1686 O O . ARG A 1 208 ? -15.852 -26.094 5.262 1 92.5 208 ARG A O 1
ATOM 1693 N N . GLN A 1 209 ? -14.672 -24.453 6.148 1 89.75 209 GLN A N 1
ATOM 1694 C CA . GLN A 1 209 ? -13.484 -24.766 5.363 1 89.75 209 GLN A CA 1
ATOM 1695 C C . GLN A 1 209 ? -12.961 -26.156 5.707 1 89.75 209 GLN A C 1
ATOM 1697 O O . GLN A 1 209 ? -12.562 -26.922 4.82 1 89.75 209 GLN A O 1
ATOM 1702 N N . LEU A 1 210 ? -12.953 -26.453 6.941 1 90.94 210 LEU A N 1
ATOM 1703 C CA . LEU A 1 210 ? -12.516 -27.766 7.383 1 90.94 210 LEU A CA 1
ATOM 1704 C C . LEU A 1 210 ? -13.43 -28.859 6.84 1 90.94 210 LEU A C 1
ATOM 1706 O O . LEU A 1 210 ? -12.961 -29.906 6.391 1 90.94 210 LEU A O 1
ATOM 1710 N N . HIS A 1 211 ? -14.68 -28.609 6.934 1 92.94 211 HIS A N 1
ATOM 1711 C CA . HIS A 1 211 ? -15.656 -29.547 6.383 1 92.94 211 HIS A CA 1
ATOM 1712 C C . HIS A 1 211 ? -15.414 -29.781 4.895 1 92.94 211 HIS A C 1
ATOM 1714 O O . HIS A 1 211 ? -15.398 -30.922 4.438 1 92.94 211 HIS A O 1
ATOM 1720 N N . ARG A 1 212 ? -15.227 -28.75 4.172 1 92.5 212 ARG A N 1
ATOM 1721 C CA . ARG A 1 212 ? -14.984 -28.859 2.736 1 92.5 212 ARG A CA 1
ATOM 1722 C C . ARG A 1 212 ? -13.727 -29.672 2.449 1 92.5 212 ARG A C 1
ATOM 1724 O O . ARG A 1 212 ? -13.688 -30.453 1.493 1 92.5 212 ARG A O 1
ATOM 1731 N N . ARG A 1 213 ? -12.75 -29.453 3.256 1 89.25 213 ARG A N 1
ATOM 1732 C CA . ARG A 1 213 ? -11.508 -30.203 3.117 1 89.25 213 ARG A CA 1
ATOM 1733 C C . ARG A 1 213 ? -11.727 -31.688 3.396 1 89.25 213 ARG A C 1
ATOM 1735 O O . ARG A 1 213 ? -11.375 -32.531 2.578 1 89.25 213 ARG A O 1
ATOM 1742 N N . ASP A 1 214 ? -12.32 -31.891 4.48 1 92.75 214 ASP A N 1
ATOM 1743 C CA . ASP A 1 214 ? -12.414 -33.25 4.973 1 92.75 214 ASP A CA 1
ATOM 1744 C C . ASP A 1 214 ? -13.492 -34.031 4.215 1 92.75 214 ASP A C 1
ATOM 1746 O O . ASP A 1 214 ? -13.305 -35.219 3.896 1 92.75 214 ASP A O 1
ATOM 1750 N N . ALA A 1 215 ? -14.57 -33.438 4.004 1 93.62 215 ALA A N 1
ATOM 1751 C CA . ALA A 1 215 ? -15.711 -34.094 3.406 1 93.62 215 ALA A CA 1
ATOM 1752 C C . ALA A 1 215 ? -15.633 -34.094 1.883 1 93.62 215 ALA A C 1
ATOM 1754 O O . ALA A 1 215 ? -16.125 -35 1.212 1 93.62 215 ALA A O 1
ATOM 1755 N N . HIS A 1 216 ? -15.055 -33.062 1.326 1 92.5 216 HIS A N 1
ATOM 1756 C CA . HIS A 1 216 ? -15.156 -32.875 -0.118 1 92.5 216 HIS A CA 1
ATOM 1757 C C . HIS A 1 216 ? -13.773 -32.781 -0.761 1 92.5 216 HIS A C 1
ATOM 1759 O O . HIS A 1 216 ? -13.664 -32.594 -1.975 1 92.5 216 HIS A O 1
ATOM 1765 N N . GLY A 1 217 ? -12.742 -32.75 0.007 1 86.69 217 GLY A N 1
ATOM 1766 C CA . GLY A 1 217 ? -11.391 -32.781 -0.541 1 86.69 217 GLY A CA 1
ATOM 1767 C C . GLY A 1 217 ? -10.906 -31.438 -1.012 1 86.69 217 GLY A C 1
ATOM 1768 O O . GLY A 1 217 ? -10.008 -31.344 -1.856 1 86.69 217 GLY A O 1
ATOM 1769 N N . SER A 1 218 ? -11.578 -30.438 -0.558 1 84.5 218 SER A N 1
ATOM 1770 C CA . SER A 1 218 ? -11.133 -29.094 -0.916 1 84.5 218 SER A CA 1
ATOM 1771 C C . SER A 1 218 ? -9.711 -28.844 -0.451 1 84.5 218 SER A C 1
ATOM 1773 O O . SER A 1 218 ? -9.328 -29.234 0.652 1 84.5 218 SER A O 1
ATOM 1775 N N . LYS A 1 219 ? -8.984 -28.156 -1.283 1 78 219 LYS A N 1
ATOM 1776 C CA . LYS A 1 219 ? -7.594 -27.844 -0.957 1 78 219 LYS A CA 1
ATOM 1777 C C . LYS A 1 219 ? -7.457 -26.391 -0.505 1 78 219 LYS A C 1
ATOM 1779 O O . LYS A 1 219 ? -6.348 -25.906 -0.251 1 78 219 LYS A O 1
ATOM 1784 N N . GLU A 1 220 ? -8.547 -25.75 -0.397 1 79.38 220 GLU A N 1
ATOM 1785 C CA . GLU A 1 220 ? -8.516 -24.359 0.018 1 79.38 220 GLU A CA 1
ATOM 1786 C C . GLU A 1 220 ? -8.109 -24.219 1.481 1 79.38 220 GLU A C 1
ATOM 1788 O O . GLU A 1 220 ? -8.477 -25.062 2.312 1 79.38 220 GLU A O 1
ATOM 1793 N N . SER A 1 221 ? -7.352 -23.203 1.686 1 79.81 221 SER A N 1
ATOM 1794 C CA . SER A 1 221 ? -6.902 -22.906 3.045 1 79.81 221 SER A CA 1
ATOM 1795 C C . SER A 1 221 ? -8.078 -22.578 3.955 1 79.81 221 SER A C 1
ATOM 1797 O O . SER A 1 221 ? -9.109 -22.078 3.49 1 79.81 221 SER A O 1
ATOM 1799 N N . THR A 1 222 ? -7.875 -22.828 5.211 1 82.06 222 THR A N 1
ATOM 1800 C CA . THR A 1 222 ? -8.859 -22.422 6.203 1 82.06 222 THR A CA 1
ATOM 1801 C C . THR A 1 222 ? -8.727 -20.938 6.516 1 82.06 222 THR A C 1
ATOM 1803 O O . THR A 1 222 ? -9.609 -20.344 7.141 1 82.06 222 THR A O 1
ATOM 1806 N N . CYS A 1 223 ? -7.617 -20.328 6.094 1 82.81 223 CYS A N 1
ATOM 1807 C CA . CYS A 1 223 ? -7.359 -18.906 6.277 1 82.81 223 CYS A CA 1
ATOM 1808 C C . CYS A 1 223 ? -7.047 -18.234 4.945 1 82.81 223 CYS A C 1
ATOM 1810 O O . CYS A 1 223 ? -5.945 -17.719 4.754 1 82.81 223 CYS A O 1
ATOM 1812 N N . LEU A 1 224 ? -8.094 -18.141 4.227 1 85.19 224 LEU A N 1
ATOM 1813 C CA . LEU A 1 224 ? -7.934 -17.641 2.863 1 85.19 224 LEU A CA 1
ATOM 1814 C C . LEU A 1 224 ? -7.449 -16.203 2.859 1 85.19 224 LEU A C 1
ATOM 1816 O O . LEU A 1 224 ? -7.789 -15.422 3.756 1 85.19 224 LEU A O 1
ATOM 1820 N N . LEU A 1 225 ? -6.656 -15.953 1.924 1 88.62 225 LEU A N 1
ATOM 1821 C C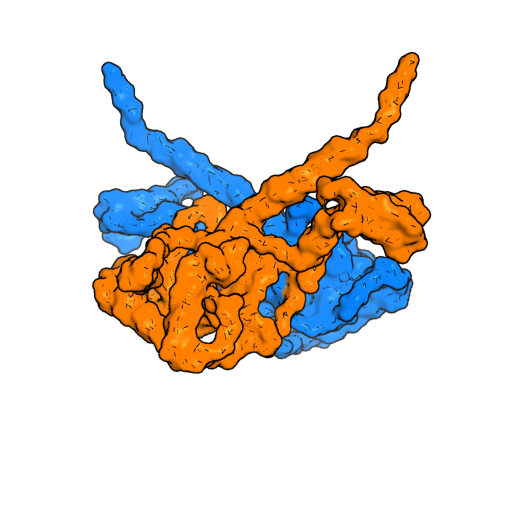A . LEU A 1 225 ? -6.254 -14.57 1.685 1 88.62 225 LEU A CA 1
ATOM 1822 C C . LEU A 1 225 ? -7.293 -13.844 0.836 1 88.62 225 LEU A C 1
ATOM 1824 O O . LEU A 1 225 ? -7.652 -14.312 -0.247 1 88.62 225 LEU A O 1
ATOM 1828 N N . PRO A 1 226 ? -7.723 -12.734 1.348 1 85.88 226 PRO A N 1
ATOM 1829 C CA . PRO A 1 226 ? -8.68 -11.992 0.522 1 85.88 226 PRO A CA 1
ATOM 1830 C C . PRO A 1 226 ? -8.078 -11.531 -0.803 1 85.88 226 PRO A C 1
ATOM 1832 O O . PRO A 1 226 ? -6.902 -11.164 -0.856 1 85.88 226 PRO A O 1
ATOM 1835 N N . GLU A 1 227 ? -8.758 -11.594 -2.006 1 75.94 227 GLU A N 1
ATOM 1836 C CA . GLU A 1 227 ? -8.234 -11.273 -3.33 1 75.94 227 GLU A CA 1
ATOM 1837 C C . GLU A 1 227 ? -8.594 -9.852 -3.738 1 75.94 227 GLU A C 1
ATOM 1839 O O . GLU A 1 227 ? -7.961 -9.273 -4.625 1 75.94 227 GLU A O 1
ATOM 1844 N N . GLY A 1 228 ? -9.211 -9.047 -2.912 1 66.25 228 GLY A N 1
ATOM 1845 C CA . GLY A 1 228 ? -9.57 -7.672 -3.205 1 66.25 228 GLY A CA 1
ATOM 1846 C C . GLY A 1 228 ? -10.453 -7.535 -4.43 1 66.25 228 GLY A C 1
ATOM 1847 O O . GLY A 1 228 ? -10.523 -8.445 -5.262 1 66.25 228 GLY A O 1
ATOM 1848 N N . MET B 1 1 ? 22.109 10.758 49.875 1 22.92 1 MET B N 1
ATOM 1849 C CA . MET B 1 1 ? 21 10.219 49.062 1 22.92 1 MET B CA 1
ATOM 1850 C C . MET B 1 1 ? 21.219 10.484 47.594 1 22.92 1 MET B C 1
ATOM 1852 O O . MET B 1 1 ? 21.109 11.625 47.125 1 22.92 1 MET B O 1
ATOM 1856 N N . ARG B 1 2 ? 22.203 9.875 46.906 1 23.7 2 ARG B N 1
ATOM 1857 C CA . ARG B 1 2 ? 22.844 10.078 45.594 1 23.7 2 ARG B CA 1
ATOM 1858 C C . ARG B 1 2 ? 21.844 9.969 44.469 1 23.7 2 ARG B C 1
ATOM 1860 O O . ARG B 1 2 ? 21.125 8.969 44.344 1 23.7 2 ARG B O 1
ATOM 1867 N N . PHE B 1 3 ? 21.359 11.148 43.938 1 24.72 3 PHE B N 1
ATOM 1868 C CA . PHE B 1 3 ? 20.484 11.398 42.781 1 24.72 3 PHE B CA 1
ATOM 1869 C C . PHE B 1 3 ? 21.016 10.703 41.531 1 24.72 3 PHE B C 1
ATOM 1871 O O . PHE B 1 3 ? 22.156 10.938 41.125 1 24.72 3 PHE B O 1
ATOM 1878 N N . LEU B 1 4 ? 20.766 9.461 41.375 1 29.69 4 LEU B N 1
ATOM 1879 C CA . LEU B 1 4 ? 21.062 8.75 40.125 1 29.69 4 LEU B CA 1
ATOM 1880 C C . LEU B 1 4 ? 20.625 9.562 38.938 1 29.69 4 LEU B C 1
ATOM 1882 O O . LEU B 1 4 ? 19.453 9.961 38.844 1 29.69 4 LEU B O 1
ATOM 1886 N N . THR B 1 5 ? 21.484 10.445 38.344 1 29.98 5 THR B N 1
ATOM 1887 C CA . THR B 1 5 ? 21.469 11.25 37.156 1 29.98 5 THR B CA 1
ATOM 1888 C C . THR B 1 5 ? 21.125 10.398 35.938 1 29.98 5 THR B C 1
ATOM 1890 O O . THR B 1 5 ? 21.594 9.273 35.781 1 29.98 5 THR B O 1
ATOM 1893 N N . PHE B 1 6 ? 19.859 10.523 35.375 1 30.3 6 PHE B N 1
ATOM 1894 C CA . PHE B 1 6 ? 19.047 10.016 34.312 1 30.3 6 PHE B CA 1
ATOM 1895 C C . PHE B 1 6 ? 19.844 9.914 33 1 30.3 6 PHE B C 1
ATOM 1897 O O . PHE B 1 6 ? 19.953 10.891 32.25 1 30.3 6 PHE B O 1
ATOM 1904 N N . ASN B 1 7 ? 21.047 9.531 32.875 1 34.09 7 ASN B N 1
ATOM 1905 C CA . ASN B 1 7 ? 21.812 9.023 31.734 1 34.09 7 ASN B CA 1
ATOM 1906 C C . ASN B 1 7 ? 21.031 7.953 30.969 1 34.09 7 ASN B C 1
ATOM 1908 O O . ASN B 1 7 ? 21.625 7.016 30.422 1 34.09 7 ASN B O 1
ATOM 1912 N N . ASP B 1 8 ? 19.703 7.648 31.172 1 34.59 8 ASP B N 1
ATOM 1913 C CA . ASP B 1 8 ? 18.656 6.762 30.672 1 34.59 8 ASP B CA 1
ATOM 1914 C C . ASP B 1 8 ? 18.359 7.039 29.203 1 34.59 8 ASP B C 1
ATOM 1916 O O . ASP B 1 8 ? 17.422 6.469 28.641 1 34.59 8 ASP B O 1
ATOM 1920 N N . ILE B 1 9 ? 18.984 7.945 28.609 1 39.19 9 ILE B N 1
ATOM 1921 C CA . ILE B 1 9 ? 18.781 8.258 27.188 1 39.19 9 ILE B CA 1
ATOM 1922 C C . ILE B 1 9 ? 19.359 7.148 26.328 1 39.19 9 ILE B C 1
ATOM 1924 O O . ILE B 1 9 ? 18.734 6.73 25.344 1 39.19 9 ILE B O 1
ATOM 1928 N N . SER B 1 10 ? 20.438 6.711 26.734 1 35.03 10 SER B N 1
ATOM 1929 C CA . SER B 1 10 ? 21.062 5.66 25.953 1 35.03 10 SER B CA 1
ATOM 1930 C C . SER B 1 10 ? 20.188 4.402 25.906 1 35.03 10 SER B C 1
ATOM 1932 O O . SER B 1 10 ? 20.094 3.742 24.875 1 35.03 10 SER B O 1
ATOM 1934 N N . PHE B 1 11 ? 19.688 4.102 27 1 37.12 11 PHE B N 1
ATOM 1935 C CA . PHE B 1 11 ? 18.844 2.908 27.062 1 37.12 11 PHE B CA 1
ATOM 1936 C C . PHE B 1 11 ? 17.562 3.104 26.266 1 37.12 11 PHE B C 1
ATOM 1938 O O . PHE B 1 11 ? 17.109 2.191 25.562 1 37.12 11 PHE B O 1
ATOM 1945 N N . ARG B 1 12 ? 16.969 4.238 26.297 1 41.12 12 ARG B N 1
ATOM 1946 C CA . ARG B 1 12 ? 15.766 4.523 25.547 1 41.12 12 ARG B CA 1
ATOM 1947 C C . ARG B 1 12 ? 16.031 4.508 24.047 1 41.12 12 ARG B C 1
ATOM 1949 O O . ARG B 1 12 ? 15.242 3.984 23.266 1 41.12 12 ARG B O 1
ATOM 1956 N N . ASN B 1 13 ? 17.25 4.922 23.797 1 40.75 13 ASN B N 1
ATOM 1957 C CA . ASN B 1 13 ? 17.594 5.016 22.375 1 40.75 13 ASN B CA 1
ATOM 1958 C C . ASN B 1 13 ? 17.875 3.643 21.781 1 40.75 13 ASN B C 1
ATOM 1960 O O . ASN B 1 13 ? 17.516 3.387 20.625 1 40.75 13 ASN B O 1
ATOM 1964 N N . LYS B 1 14 ? 18.672 2.9 22.484 1 42.31 14 LYS B N 1
ATOM 1965 C CA . LYS B 1 14 ? 18.875 1.53 22.016 1 42.31 14 LYS B CA 1
ATOM 1966 C C . LYS B 1 14 ? 17.547 0.783 21.906 1 42.31 14 LYS B C 1
ATOM 1968 O O . LYS B 1 14 ? 17.344 0.023 20.953 1 42.31 14 LYS B O 1
ATOM 1973 N N . LEU B 1 15 ? 16.828 1.014 22.875 1 39 15 LEU B N 1
ATOM 1974 C CA . LEU B 1 15 ? 15.516 0.392 22.844 1 39 15 LEU B CA 1
ATOM 1975 C C . LEU B 1 15 ? 14.711 0.891 21.656 1 39 15 LEU B C 1
ATOM 1977 O O . LEU B 1 15 ? 14.023 0.108 20.984 1 39 15 LEU B O 1
ATOM 1981 N N . GLU B 1 16 ? 14.984 2.16 21.391 1 44.97 16 GLU B N 1
ATOM 1982 C CA . GLU B 1 16 ? 14.227 2.705 20.266 1 44.97 16 GLU B CA 1
ATOM 1983 C C . GLU B 1 16 ? 14.766 2.184 18.938 1 44.97 16 GLU B C 1
ATOM 1985 O O . GLU B 1 16 ? 13.992 1.828 18.047 1 44.97 16 GLU B O 1
ATOM 1990 N N . SER B 1 17 ? 16.078 2.26 18.766 1 44.34 17 SER B N 1
ATOM 1991 C CA . SER B 1 17 ? 16.688 1.768 17.531 1 44.34 17 SER B CA 1
ATOM 1992 C C . SER B 1 17 ? 16.5 0.262 17.391 1 44.34 17 SER B C 1
ATOM 1994 O O . SER B 1 17 ? 16.172 -0.224 16.297 1 44.34 17 SER B O 1
ATOM 1996 N N . VAL B 1 18 ? 17.031 -0.452 18.297 1 42.06 18 VAL B N 1
ATOM 1997 C CA . VAL B 1 18 ? 16.766 -1.887 18.328 1 42.06 18 VAL B CA 1
ATOM 1998 C C . VAL B 1 18 ? 15.273 -2.143 18.156 1 42.06 18 VAL B C 1
ATOM 2000 O O . VAL B 1 18 ? 14.875 -3.068 17.438 1 42.06 18 VAL B O 1
ATOM 2003 N N . ASN B 1 19 ? 14.562 -1.201 18.562 1 46.72 19 ASN B N 1
ATOM 2004 C CA . ASN B 1 19 ? 13.109 -1.328 18.516 1 46.72 19 ASN B CA 1
ATOM 2005 C C . ASN B 1 19 ? 12.578 -1.088 17.094 1 46.72 19 ASN B C 1
ATOM 2007 O O . ASN B 1 19 ? 11.719 -1.825 16.625 1 46.72 19 ASN B O 1
ATOM 2011 N N . ILE B 1 20 ? 13.305 -0.086 16.516 1 49.59 20 ILE B N 1
ATOM 2012 C CA . ILE B 1 20 ? 12.836 0.175 15.148 1 49.59 20 ILE B CA 1
ATOM 2013 C C . ILE B 1 20 ? 13.172 -1.011 14.25 1 49.59 20 ILE B C 1
ATOM 2015 O O . ILE B 1 20 ? 12.352 -1.426 13.43 1 49.59 20 ILE B O 1
ATOM 2019 N N . ASN B 1 21 ? 14.406 -1.456 14.445 1 49.66 21 ASN B N 1
ATOM 2020 C CA . ASN B 1 21 ? 14.805 -2.6 13.625 1 49.66 21 ASN B CA 1
ATOM 2021 C C . ASN B 1 21 ? 13.922 -3.812 13.898 1 49.66 21 ASN B C 1
ATOM 2023 O O . ASN B 1 21 ? 13.539 -4.531 12.969 1 49.66 21 ASN B O 1
ATOM 2027 N N . ASN B 1 22 ? 13.75 -4.031 15.133 1 48.91 22 ASN B N 1
ATOM 2028 C CA . ASN B 1 22 ? 12.906 -5.168 15.484 1 48.91 22 ASN B CA 1
ATOM 2029 C C . ASN B 1 22 ? 11.469 -4.969 15 1 48.91 22 ASN B C 1
ATOM 2031 O O . ASN B 1 22 ? 10.805 -5.926 14.602 1 48.91 22 ASN B O 1
ATOM 2035 N N . ILE B 1 23 ? 11.102 -3.744 14.992 1 51.72 23 ILE B N 1
ATOM 2036 C CA . ILE B 1 23 ? 9.711 -3.445 14.648 1 51.72 23 ILE B CA 1
ATOM 2037 C C . ILE B 1 23 ? 9.539 -3.488 13.133 1 51.72 23 ILE B C 1
ATOM 2039 O O . ILE B 1 23 ? 8.508 -3.945 12.633 1 51.72 23 ILE B O 1
ATOM 2043 N N . ARG B 1 24 ? 10.625 -3.117 12.469 1 55.03 24 ARG B N 1
ATOM 2044 C CA . ARG B 1 24 ? 10.539 -3.076 11.016 1 55.03 24 ARG B CA 1
ATOM 2045 C C . ARG B 1 24 ? 10.156 -4.438 10.445 1 55.03 24 ARG B C 1
ATOM 2047 O O . ARG B 1 24 ? 9.445 -4.523 9.445 1 55.03 24 ARG B O 1
ATOM 2054 N N . TRP B 1 25 ? 10.648 -5.375 11.141 1 54.66 25 TRP B N 1
ATOM 2055 C CA . TRP B 1 25 ? 10.453 -6.727 10.625 1 54.66 25 TRP B CA 1
ATOM 2056 C C . TRP B 1 25 ? 8.977 -7.098 10.617 1 54.66 25 TRP B C 1
ATOM 2058 O O . TRP B 1 25 ? 8.555 -7.973 9.859 1 54.66 25 TRP B O 1
ATOM 2068 N N . LYS B 1 26 ? 8.242 -6.199 11.32 1 60.19 26 LYS B N 1
ATOM 2069 C CA . LYS B 1 26 ? 6.879 -6.688 11.484 1 60.19 26 LYS B CA 1
ATOM 2070 C C . LYS B 1 26 ? 5.938 -6.035 10.477 1 60.19 26 LYS B C 1
ATOM 2072 O O . LYS B 1 26 ? 4.793 -6.465 10.32 1 60.19 26 LYS B O 1
ATOM 2077 N N . MET B 1 27 ? 6.434 -5.191 9.625 1 67.12 27 MET B N 1
ATOM 2078 C CA . MET B 1 27 ? 5.379 -4.453 8.93 1 67.12 27 MET B CA 1
ATOM 2079 C C . MET B 1 27 ? 5.348 -4.82 7.449 1 67.12 27 MET B C 1
ATOM 2081 O O . MET B 1 27 ? 4.281 -4.855 6.84 1 67.12 27 MET B O 1
ATOM 2085 N N . GLY B 1 28 ? 6.293 -5.445 6.848 1 83.19 28 GLY B N 1
ATOM 2086 C CA . GLY B 1 28 ? 6.332 -5.676 5.41 1 83.19 28 GLY B CA 1
ATOM 2087 C C . GLY B 1 28 ? 6.18 -4.402 4.598 1 83.19 28 GLY B C 1
ATOM 2088 O O . GLY B 1 28 ? 6.605 -3.33 5.031 1 83.19 28 GLY B O 1
ATOM 2089 N N . SER B 1 29 ? 5.77 -4.465 3.266 1 89.12 29 SER B N 1
ATOM 2090 C CA . SER B 1 29 ? 5.594 -3.316 2.383 1 89.12 29 SER B CA 1
ATOM 2091 C C . SER B 1 29 ? 4.516 -3.584 1.338 1 89.12 29 SER B C 1
ATOM 2093 O O . SER B 1 29 ? 4.121 -4.734 1.125 1 89.12 29 SER B O 1
ATOM 2095 N N . THR B 1 30 ? 4.023 -2.479 0.868 1 94.19 30 THR B N 1
ATOM 2096 C CA . THR B 1 30 ? 3.055 -2.545 -0.222 1 94.19 30 THR B CA 1
ATOM 2097 C C . THR B 1 30 ? 3.654 -1.99 -1.511 1 94.19 30 THR B C 1
ATOM 2099 O O . THR B 1 30 ? 4.359 -0.979 -1.489 1 94.19 30 THR B O 1
ATOM 2102 N N . THR B 1 31 ? 3.354 -2.684 -2.582 1 97 31 THR B N 1
ATOM 2103 C CA . THR B 1 31 ? 3.9 -2.311 -3.881 1 97 31 THR B CA 1
ATOM 2104 C C . THR B 1 31 ? 2.783 -2.066 -4.891 1 97 31 THR B C 1
ATOM 2106 O O . THR B 1 31 ? 1.827 -2.842 -4.965 1 97 31 THR B O 1
ATOM 2109 N N . LEU B 1 32 ? 2.842 -0.94 -5.539 1 98.25 32 LEU B N 1
ATOM 2110 C CA . LEU B 1 32 ? 2.064 -0.712 -6.754 1 98.25 32 LEU B CA 1
ATOM 2111 C C . LEU B 1 32 ? 2.828 -1.187 -7.984 1 98.25 32 LEU B C 1
ATOM 2113 O O . LEU B 1 32 ? 3.986 -0.816 -8.18 1 98.25 32 LEU B O 1
ATOM 2117 N N . LEU B 1 33 ? 2.184 -2.031 -8.797 1 98.5 33 LEU B N 1
ATOM 2118 C CA . LEU B 1 33 ? 2.957 -2.609 -9.891 1 98.5 33 LEU B CA 1
ATOM 2119 C C . LEU B 1 33 ? 2.105 -2.738 -11.156 1 98.5 33 LEU B C 1
ATOM 2121 O O . LEU B 1 33 ? 0.875 -2.789 -11.07 1 98.5 33 LEU B O 1
ATOM 2125 N N . ARG B 1 34 ? 2.779 -2.705 -12.297 1 98.56 34 ARG B N 1
ATOM 2126 C CA . ARG B 1 34 ? 2.205 -3.121 -13.57 1 98.56 34 ARG B CA 1
ATOM 2127 C C . ARG B 1 34 ? 2.771 -4.465 -14.016 1 98.56 34 ARG B C 1
ATOM 2129 O O . ARG B 1 34 ? 3.969 -4.719 -13.867 1 98.56 34 ARG B O 1
ATOM 2136 N N . GLY B 1 35 ? 1.949 -5.305 -14.453 1 98.62 35 GLY B N 1
ATOM 2137 C CA . GLY B 1 35 ? 2.297 -6.648 -14.883 1 98.62 35 GLY B CA 1
ATOM 2138 C C . GLY B 1 35 ? 1.086 -7.539 -15.086 1 98.62 35 GLY B C 1
ATOM 2139 O O . GLY B 1 35 ? 0.036 -7.074 -15.539 1 98.62 35 GLY B O 1
ATOM 2140 N N . PHE B 1 36 ? 1.33 -8.828 -14.875 1 98.75 36 PHE B N 1
ATOM 2141 C CA . PHE B 1 36 ? 0.192 -9.719 -15.086 1 98.75 36 PHE B CA 1
ATOM 2142 C C . PHE B 1 36 ? 0.025 -10.672 -13.914 1 98.75 36 PHE B C 1
ATOM 2144 O O . PHE B 1 36 ? 0.983 -10.945 -13.188 1 98.75 36 PHE B O 1
ATOM 2151 N N . LYS B 1 37 ? -1.177 -11.039 -13.82 1 97.94 37 LYS B N 1
ATOM 2152 C CA . LYS B 1 37 ? -1.607 -11.969 -12.781 1 97.94 37 LYS B CA 1
ATOM 2153 C C . LYS B 1 37 ? -1.436 -13.414 -13.234 1 97.94 37 LYS B C 1
ATOM 2155 O O . LYS B 1 37 ? -1.711 -13.75 -14.383 1 97.94 37 LYS B O 1
ATOM 2160 N N . VAL B 1 38 ? -0.93 -14.289 -12.305 1 98.12 38 VAL B N 1
ATOM 2161 C CA . VAL B 1 38 ? -0.721 -15.688 -12.648 1 98.12 38 VAL B CA 1
ATOM 2162 C C . VAL B 1 38 ? -0.938 -16.562 -11.414 1 98.12 38 VAL B C 1
ATOM 2164 O O . VAL B 1 38 ? -0.692 -16.125 -10.289 1 98.12 38 VAL B O 1
ATOM 2167 N N . SER B 1 39 ? -1.423 -17.75 -11.641 1 96.94 39 SER B N 1
ATOM 2168 C CA . SER B 1 39 ? -1.543 -18.672 -10.516 1 96.94 39 SER B CA 1
ATOM 2169 C C . SER B 1 39 ? -0.173 -19.125 -10.023 1 96.94 39 SER B C 1
ATOM 2171 O O . SER B 1 39 ? 0.772 -19.234 -10.812 1 96.94 39 SER B O 1
ATOM 2173 N N . ILE B 1 40 ? -0.147 -19.422 -8.766 1 96.44 40 ILE B N 1
ATOM 2174 C CA . ILE B 1 40 ? 1.082 -19.953 -8.188 1 96.44 40 ILE B CA 1
ATOM 2175 C C . ILE B 1 40 ? 1.445 -21.281 -8.867 1 96.44 40 ILE B C 1
ATOM 2177 O O . ILE B 1 40 ? 2.617 -21.531 -9.156 1 96.44 40 ILE B O 1
ATOM 2181 N N . SER B 1 41 ? 0.485 -22.062 -9.172 1 96.12 41 SER B N 1
ATOM 2182 C CA . SER B 1 41 ? 0.727 -23.344 -9.812 1 96.12 41 SER B CA 1
ATOM 2183 C C . SER B 1 41 ? 1.38 -23.172 -11.18 1 96.12 41 SER B C 1
ATOM 2185 O O . SER B 1 41 ? 2.346 -23.859 -11.508 1 96.12 41 SER B O 1
ATOM 2187 N N . THR B 1 42 ? 0.835 -22.266 -11.945 1 97.94 42 THR B N 1
ATOM 2188 C CA . THR B 1 42 ? 1.389 -21.984 -13.266 1 97.94 42 THR B CA 1
ATOM 2189 C C . THR B 1 42 ? 2.816 -21.469 -13.148 1 97.94 42 THR B C 1
ATOM 2191 O O . THR B 1 42 ? 3.715 -21.938 -13.859 1 97.94 42 THR B O 1
ATOM 2194 N N . LEU B 1 43 ? 3.014 -20.531 -12.305 1 98.44 43 LEU B N 1
ATOM 2195 C CA . LEU B 1 43 ? 4.332 -19.953 -12.102 1 98.44 43 LEU B CA 1
ATOM 2196 C C . LEU B 1 43 ? 5.34 -21 -11.656 1 98.44 43 LEU B C 1
ATOM 2198 O O . LEU B 1 43 ? 6.441 -21.078 -12.203 1 98.44 43 LEU B O 1
ATOM 2202 N N . ASP B 1 44 ? 4.949 -21.781 -10.703 1 97.88 44 ASP B N 1
ATOM 2203 C CA . ASP B 1 44 ? 5.844 -22.797 -10.148 1 97.88 44 ASP B CA 1
ATOM 2204 C C . ASP B 1 44 ? 6.207 -23.844 -11.195 1 97.88 44 ASP B C 1
ATOM 2206 O O . ASP B 1 44 ? 7.348 -24.312 -11.25 1 97.88 44 ASP B O 1
ATOM 2210 N N . ALA B 1 45 ? 5.266 -24.219 -12 1 97.94 45 ALA B N 1
ATOM 2211 C CA . ALA B 1 45 ? 5.555 -25.156 -13.086 1 97.94 45 ALA B CA 1
ATOM 2212 C C . ALA B 1 45 ? 6.613 -24.578 -14.023 1 97.94 45 ALA B C 1
ATOM 2214 O O . ALA B 1 45 ? 7.539 -25.297 -14.43 1 97.94 45 ALA B O 1
ATOM 2215 N N . PHE B 1 46 ? 6.465 -23.328 -14.406 1 98.44 46 PHE B N 1
ATOM 2216 C CA . PHE B 1 46 ? 7.434 -22.641 -15.25 1 98.44 46 PHE B CA 1
ATOM 2217 C C . PHE B 1 46 ? 8.805 -22.609 -14.586 1 98.44 46 PHE B C 1
ATOM 2219 O O . PHE B 1 46 ? 9.82 -22.891 -15.234 1 98.44 46 PHE B O 1
ATOM 2226 N N . LEU B 1 47 ? 8.828 -22.219 -13.297 1 98.69 47 LEU B N 1
ATOM 2227 C CA . LEU B 1 47 ? 10.094 -22.125 -12.57 1 98.69 47 LEU B CA 1
ATOM 2228 C C . LEU B 1 47 ? 10.797 -23.484 -12.523 1 98.69 47 LEU B C 1
ATOM 2230 O O . LEU B 1 47 ? 11.984 -23.578 -12.844 1 98.69 47 LEU B O 1
ATOM 2234 N N . ASP B 1 48 ? 10.055 -24.484 -12.195 1 98.06 48 ASP B N 1
ATOM 2235 C CA . ASP B 1 48 ? 10.609 -25.828 -12.109 1 98.06 48 ASP B CA 1
ATOM 2236 C C . ASP B 1 48 ? 11.195 -26.281 -13.453 1 98.06 48 ASP B C 1
ATOM 2238 O O . ASP B 1 48 ? 12.305 -26.812 -13.508 1 98.06 48 ASP B O 1
ATOM 2242 N N . ALA B 1 49 ? 10.523 -26.047 -14.469 1 97.88 49 ALA B N 1
ATOM 2243 C CA . ALA B 1 49 ? 10.953 -26.422 -15.812 1 97.88 49 ALA B CA 1
ATOM 2244 C C . ALA B 1 49 ? 12.242 -25.703 -16.188 1 97.88 49 ALA B C 1
ATOM 2246 O O . ALA B 1 49 ? 12.977 -26.156 -17.078 1 97.88 49 ALA B O 1
ATOM 2247 N N . ASN B 1 50 ? 12.508 -24.594 -15.617 1 98.38 50 ASN B N 1
ATOM 2248 C CA . ASN B 1 50 ? 13.688 -23.812 -15.961 1 98.38 50 ASN B CA 1
ATOM 2249 C C . ASN B 1 50 ? 14.766 -23.922 -14.891 1 98.38 50 ASN B C 1
ATOM 2251 O O . ASN B 1 50 ? 15.703 -23.125 -14.867 1 98.38 50 ASN B O 1
ATOM 2255 N N . GLY B 1 51 ? 14.609 -24.766 -13.922 1 98 51 GLY B N 1
ATOM 2256 C CA . GLY B 1 51 ? 15.648 -25.094 -12.953 1 98 51 GLY B CA 1
ATOM 2257 C C . GLY B 1 51 ? 15.664 -24.156 -11.766 1 98 51 GLY B C 1
ATOM 2258 O O . GLY B 1 51 ? 16.672 -24.016 -11.078 1 98 51 GLY B O 1
ATOM 2259 N N . VA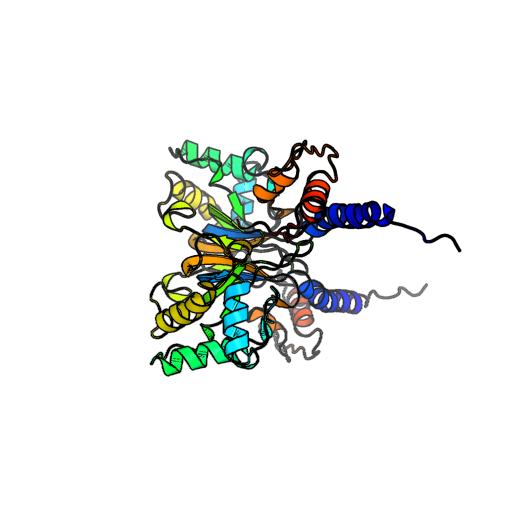L B 1 52 ? 14.664 -23.406 -11.586 1 98.38 52 VAL B N 1
ATOM 2260 C CA . VAL B 1 52 ? 14.531 -22.516 -10.445 1 98.38 52 VAL B CA 1
ATOM 2261 C C . VAL B 1 52 ? 13.531 -23.094 -9.445 1 98.38 52 VAL B C 1
ATOM 2263 O O . VAL B 1 52 ? 12.516 -23.672 -9.836 1 98.38 52 VAL B O 1
ATOM 2266 N N . HIS B 1 53 ? 13.766 -22.891 -8.156 1 97.38 53 HIS B N 1
ATOM 2267 C CA . HIS B 1 53 ? 12.922 -23.453 -7.113 1 97.38 53 HIS B CA 1
ATOM 2268 C C . HIS B 1 53 ? 11.523 -22.859 -7.156 1 97.38 53 HIS B C 1
ATOM 2270 O O . HIS B 1 53 ? 11.359 -21.656 -7.352 1 97.38 53 HIS B O 1
ATOM 2276 N N . GLU B 1 54 ? 10.602 -23.719 -6.91 1 97.94 54 GLU B N 1
ATOM 2277 C CA . GLU B 1 54 ? 9.203 -23.297 -6.824 1 97.94 54 GLU B CA 1
ATOM 2278 C C . GLU B 1 54 ? 8.977 -22.391 -5.621 1 97.94 54 GLU B C 1
ATOM 2280 O O . GLU B 1 54 ? 9.75 -22.406 -4.664 1 97.94 54 GLU B O 1
ATOM 2285 N N . THR B 1 55 ? 7.922 -21.594 -5.711 1 97.25 55 THR B N 1
ATOM 2286 C CA . THR B 1 55 ? 7.66 -20.625 -4.645 1 97.25 55 THR B CA 1
ATOM 2287 C C . THR B 1 55 ? 6.738 -21.234 -3.59 1 97.25 55 THR B C 1
ATOM 2289 O O . THR B 1 55 ? 6.809 -20.875 -2.414 1 97.25 55 THR B O 1
ATOM 2292 N N . TYR B 1 56 ? 5.781 -22.062 -3.988 1 94.56 56 TYR B N 1
ATOM 2293 C CA . TYR B 1 56 ? 4.742 -22.656 -3.146 1 94.56 56 TYR B CA 1
ATOM 2294 C C . TYR B 1 56 ? 3.961 -21.562 -2.418 1 94.56 56 TYR B C 1
ATOM 2296 O O . TYR B 1 56 ? 3.604 -21.719 -1.25 1 94.56 56 TYR B O 1
ATOM 2304 N N . GLY B 1 57 ? 3.904 -20.453 -3.121 1 94.38 57 GLY B N 1
ATOM 2305 C CA . GLY B 1 57 ? 3.115 -19.375 -2.564 1 94.38 57 GLY B CA 1
ATOM 2306 C C . GLY B 1 57 ? 3.91 -18.469 -1.641 1 94.38 57 GLY B C 1
ATOM 2307 O O . GLY B 1 57 ? 3.352 -17.562 -1.011 1 94.38 57 GLY B O 1
ATOM 2308 N N . THR B 1 58 ? 5.16 -18.656 -1.528 1 94.62 58 THR B N 1
ATOM 2309 C CA . THR B 1 58 ? 6.02 -17.812 -0.705 1 94.62 58 THR B CA 1
ATOM 2310 C C . THR B 1 58 ? 6.75 -16.781 -1.562 1 94.62 58 THR B C 1
ATOM 2312 O O . THR B 1 58 ? 7.41 -17.125 -2.539 1 94.62 58 THR B O 1
ATOM 2315 N N . PRO B 1 59 ? 6.594 -15.516 -1.19 1 96.25 59 PRO B N 1
ATOM 2316 C CA . PRO B 1 59 ? 7.293 -14.5 -1.982 1 96.25 59 PRO B CA 1
ATOM 2317 C C . PRO B 1 59 ? 8.805 -14.555 -1.806 1 96.25 59 PRO B C 1
ATOM 2319 O O . PRO B 1 59 ? 9.297 -14.922 -0.734 1 96.25 59 PRO B O 1
ATOM 2322 N N . PRO B 1 60 ? 9.578 -14.164 -2.855 1 95.81 60 PRO B N 1
ATOM 2323 C CA . PRO B 1 60 ? 11.016 -13.961 -2.664 1 95.81 60 PRO B CA 1
ATOM 2324 C C . PRO B 1 60 ? 11.328 -12.828 -1.69 1 95.81 60 PRO B C 1
ATOM 2326 O O . PRO B 1 60 ? 10.461 -11.992 -1.413 1 95.81 60 PRO B O 1
ATOM 2329 N N . PHE B 1 61 ? 12.531 -12.867 -1.207 1 93 61 PHE B N 1
ATOM 2330 C CA . PHE B 1 61 ? 12.953 -11.781 -0.334 1 93 61 PHE B CA 1
ATOM 2331 C C . PHE B 1 61 ? 13.109 -10.484 -1.123 1 93 61 PHE B C 1
ATOM 2333 O O . PHE B 1 61 ? 13.789 -10.461 -2.15 1 93 61 PHE B O 1
ATOM 2340 N N . TYR B 1 62 ? 12.586 -9.484 -0.518 1 90.69 62 TYR B N 1
ATOM 2341 C CA . TYR B 1 62 ? 12.656 -8.18 -1.161 1 90.69 62 TYR B CA 1
ATOM 2342 C C . TYR B 1 62 ? 14.102 -7.773 -1.418 1 90.69 62 TYR B C 1
ATOM 2344 O O . TYR B 1 62 ? 14.438 -7.316 -2.512 1 90.69 62 TYR B O 1
ATOM 2352 N N . LYS B 1 63 ? 14.922 -7.945 -0.517 1 88.81 63 LYS B N 1
ATOM 2353 C CA . LYS B 1 63 ? 16.297 -7.449 -0.529 1 88.81 63 LYS B CA 1
ATOM 2354 C C . LYS B 1 63 ? 17.141 -8.18 -1.578 1 88.81 63 LYS B C 1
ATOM 2356 O O . LYS B 1 63 ? 18.203 -7.707 -1.958 1 88.81 63 LYS B O 1
ATOM 2361 N N . ASP B 1 64 ? 16.703 -9.289 -2.016 1 94.56 64 ASP B N 1
ATOM 2362 C CA . ASP B 1 64 ? 17.5 -10.117 -2.906 1 94.56 64 ASP B CA 1
ATOM 2363 C C . ASP B 1 64 ? 17.344 -9.672 -4.359 1 94.56 64 ASP B C 1
ATOM 2365 O O . ASP B 1 64 ? 18.156 -10.047 -5.219 1 94.56 64 ASP B O 1
ATOM 2369 N N . HIS B 1 65 ? 16.297 -8.961 -4.688 1 95.69 65 HIS B N 1
ATOM 2370 C CA . HIS B 1 65 ? 16.078 -8.461 -6.035 1 95.69 65 HIS B CA 1
ATOM 2371 C C . HIS B 1 65 ? 17.094 -7.383 -6.395 1 95.69 65 HIS B C 1
ATOM 2373 O O . HIS B 1 65 ? 17.328 -6.461 -5.613 1 95.69 65 HIS B O 1
ATOM 2379 N N . PRO B 1 66 ? 17.688 -7.379 -7.535 1 96.25 66 PRO B N 1
ATOM 2380 C CA . PRO B 1 66 ? 17.438 -8.406 -8.555 1 96.25 66 PRO B CA 1
ATOM 2381 C C . PRO B 1 66 ? 18.516 -9.492 -8.562 1 96.25 66 PRO B C 1
ATOM 2383 O O . PRO B 1 66 ? 18.234 -10.625 -8.969 1 96.25 66 PRO B O 1
ATOM 2386 N N . ASP B 1 67 ? 19.656 -9.273 -8.07 1 96.5 67 ASP B N 1
ATOM 2387 C CA . ASP B 1 67 ? 20.859 -10.039 -8.398 1 96.5 67 ASP B CA 1
ATOM 2388 C C . ASP B 1 67 ? 20.922 -11.336 -7.59 1 96.5 67 ASP B C 1
ATOM 2390 O O . ASP B 1 67 ? 21.516 -12.32 -8.031 1 96.5 67 ASP B O 1
ATOM 2394 N N . LYS B 1 68 ? 20.312 -11.359 -6.48 1 96.88 68 LYS B N 1
ATOM 2395 C CA . LYS B 1 68 ? 20.375 -12.547 -5.641 1 96.88 68 LYS B CA 1
ATOM 2396 C C . LYS B 1 68 ? 19.078 -13.344 -5.719 1 96.88 68 LYS B C 1
ATOM 2398 O O . LYS B 1 68 ? 18.953 -14.422 -5.133 1 96.88 68 LYS B O 1
ATOM 2403 N N . ASP B 1 69 ? 18.109 -12.844 -6.352 1 97.5 69 ASP B N 1
ATOM 2404 C CA . ASP B 1 69 ? 16.828 -13.508 -6.562 1 97.5 69 ASP B CA 1
ATOM 2405 C C . ASP B 1 69 ? 16.844 -14.336 -7.844 1 97.5 69 ASP B C 1
ATOM 2407 O O . ASP B 1 69 ? 16.844 -13.789 -8.945 1 97.5 69 ASP B O 1
ATOM 2411 N N . GLU B 1 70 ? 16.75 -15.633 -7.73 1 98.19 70 GLU B N 1
ATOM 2412 C CA . GLU B 1 70 ? 16.875 -16.531 -8.875 1 98.19 70 GLU B CA 1
ATOM 2413 C C . GLU B 1 70 ? 15.711 -16.344 -9.852 1 98.19 70 GLU B C 1
ATOM 2415 O O . GLU B 1 70 ? 15.883 -16.5 -11.062 1 98.19 70 GLU B O 1
ATOM 2420 N N . ILE B 1 71 ? 14.594 -15.945 -9.391 1 98.62 71 ILE B N 1
ATOM 2421 C CA . ILE B 1 71 ? 13.445 -15.711 -10.258 1 98.62 71 ILE B CA 1
ATOM 2422 C C . ILE B 1 71 ? 13.688 -14.469 -11.109 1 98.62 71 ILE B C 1
ATOM 2424 O O . ILE B 1 71 ? 13.484 -14.492 -12.32 1 98.62 71 ILE B O 1
ATOM 2428 N N . SER B 1 72 ? 14.164 -13.43 -10.453 1 98.44 72 SER B N 1
ATOM 2429 C CA . SER B 1 72 ? 14.484 -12.203 -11.18 1 98.44 72 SER B CA 1
ATOM 2430 C C . SER B 1 72 ? 15.531 -12.461 -12.258 1 98.44 72 SER B C 1
ATOM 2432 O O . SER B 1 72 ? 15.414 -11.961 -13.375 1 98.44 72 SER B O 1
ATOM 2434 N N . LYS B 1 73 ? 16.484 -13.227 -11.93 1 98.31 73 LYS B N 1
ATOM 2435 C CA . LYS B 1 73 ? 17.547 -13.562 -12.891 1 98.31 73 LYS B CA 1
ATOM 2436 C C . LYS B 1 73 ? 16.984 -14.312 -14.094 1 98.31 73 LYS B C 1
ATOM 2438 O O . LYS B 1 73 ? 17.328 -14.016 -15.234 1 98.31 73 LYS B O 1
ATOM 2443 N N . LEU B 1 74 ? 16.172 -15.242 -13.812 1 98.81 74 LEU B N 1
ATOM 2444 C CA . LEU B 1 74 ? 15.547 -16.016 -14.875 1 98.81 74 LEU B CA 1
ATOM 2445 C C . LEU B 1 74 ? 14.719 -15.125 -15.789 1 98.81 74 LEU B C 1
ATOM 2447 O O . LEU B 1 74 ? 14.828 -15.219 -17.016 1 98.81 74 LEU B O 1
ATOM 2451 N N . PHE B 1 75 ? 13.875 -14.266 -15.195 1 98.75 75 PHE B N 1
ATOM 2452 C CA . PHE B 1 75 ? 13.047 -13.359 -15.984 1 98.75 75 PHE B CA 1
ATOM 2453 C C . PHE B 1 75 ? 13.914 -12.484 -16.875 1 98.75 75 PHE B C 1
ATOM 2455 O O . PHE B 1 75 ? 13.625 -12.328 -18.062 1 98.75 75 PHE B O 1
ATOM 2462 N N . TYR B 1 76 ? 14.93 -11.945 -16.281 1 98.56 76 TYR B N 1
ATOM 2463 C CA . TYR B 1 76 ? 15.797 -11.055 -17.047 1 98.56 76 TYR B CA 1
ATOM 2464 C C . TYR B 1 76 ? 16.453 -11.805 -18.203 1 98.56 76 TYR B C 1
ATOM 2466 O O . TYR B 1 76 ? 16.547 -11.281 -19.312 1 98.56 76 TYR B O 1
ATOM 2474 N N . ALA B 1 77 ? 16.922 -13.016 -17.984 1 98.44 77 ALA B N 1
ATOM 2475 C CA . ALA B 1 77 ? 17.531 -13.836 -19.031 1 98.44 77 ALA B CA 1
ATOM 2476 C C . ALA B 1 77 ? 16.547 -14.086 -20.172 1 98.44 77 ALA B C 1
ATOM 2478 O O . ALA B 1 77 ? 16.922 -13.961 -21.344 1 98.44 77 ALA B O 1
ATOM 2479 N N . LYS B 1 78 ? 15.344 -14.406 -19.828 1 98.44 78 LYS B N 1
ATOM 2480 C CA . LYS B 1 78 ? 14.32 -14.672 -20.828 1 98.44 78 LYS B CA 1
ATOM 2481 C C . LYS B 1 78 ? 14.008 -13.414 -21.641 1 98.44 78 LYS B C 1
ATOM 2483 O O . LYS B 1 78 ? 13.836 -13.484 -22.859 1 98.44 78 LYS B O 1
ATOM 2488 N N . ILE B 1 79 ? 13.914 -12.305 -20.969 1 98.19 79 ILE B N 1
ATOM 2489 C CA . ILE B 1 79 ? 13.617 -11.039 -21.625 1 98.19 79 ILE B CA 1
ATOM 2490 C C . ILE B 1 79 ? 14.75 -10.672 -22.578 1 98.19 79 ILE B C 1
ATOM 2492 O O . ILE B 1 79 ? 14.5 -10.266 -23.719 1 98.19 79 ILE B O 1
ATOM 2496 N N . THR B 1 80 ? 15.93 -10.867 -22.125 1 98 80 THR B N 1
ATOM 2497 C CA . THR B 1 80 ? 17.094 -10.555 -22.938 1 98 80 THR B CA 1
ATOM 2498 C C . THR B 1 80 ? 17.172 -11.484 -24.156 1 98 80 THR B C 1
ATOM 2500 O O . THR B 1 80 ? 17.5 -11.047 -25.25 1 98 80 THR B O 1
ATOM 2503 N N . GLN B 1 81 ? 16.875 -12.703 -23.969 1 97.94 81 GLN B N 1
ATOM 2504 C CA . GLN B 1 81 ? 16.859 -13.68 -25.047 1 97.94 81 GLN B CA 1
ATOM 2505 C C . GLN B 1 81 ? 15.844 -13.289 -26.125 1 97.94 81 GLN B C 1
ATOM 2507 O O . GLN B 1 81 ? 16.062 -13.555 -27.312 1 97.94 81 GLN B O 1
ATOM 2512 N N . ALA B 1 82 ? 14.797 -12.664 -25.734 1 97.56 82 ALA B N 1
ATOM 2513 C CA . ALA B 1 82 ? 13.742 -12.242 -26.641 1 97.56 82 ALA B CA 1
ATOM 2514 C C . ALA B 1 82 ? 14.047 -10.875 -27.25 1 97.56 82 ALA B C 1
ATOM 2516 O O . ALA B 1 82 ? 13.219 -10.297 -27.953 1 97.56 82 ALA B O 1
ATOM 2517 N N . GLY B 1 83 ? 15.188 -10.273 -26.891 1 96.62 83 GLY B N 1
ATOM 2518 C CA . GLY B 1 83 ? 15.617 -9.023 -27.5 1 96.62 83 GLY B CA 1
ATOM 2519 C C . GLY B 1 83 ? 15.367 -7.812 -26.625 1 96.62 83 GLY B C 1
ATOM 2520 O O . GLY B 1 83 ? 15.617 -6.68 -27.047 1 96.62 83 GLY B O 1
ATOM 2521 N N . GLY B 1 84 ? 14.852 -8.086 -25.453 1 96.75 84 GLY B N 1
ATOM 2522 C CA . GLY B 1 84 ? 14.594 -6.977 -24.547 1 96.75 84 GLY B CA 1
ATOM 2523 C C . GLY B 1 84 ? 15.859 -6.344 -24 1 96.75 84 GLY B C 1
ATOM 2524 O O . GLY B 1 84 ? 16.859 -7.035 -23.766 1 96.75 84 GLY B O 1
ATOM 2525 N N . THR B 1 85 ? 15.758 -4.938 -23.672 1 95.81 85 THR B N 1
ATOM 2526 C CA . THR B 1 85 ? 16.922 -4.219 -23.172 1 95.81 85 THR B CA 1
ATOM 2527 C C . THR B 1 85 ? 16.578 -3.445 -21.906 1 95.81 85 THR B C 1
ATOM 2529 O O . THR B 1 85 ? 17.375 -2.635 -21.422 1 95.81 85 THR B O 1
ATOM 2532 N N . ALA B 1 86 ? 15.453 -3.682 -21.469 1 95.38 86 ALA B N 1
ATOM 2533 C CA . ALA B 1 86 ? 15.023 -2.939 -20.281 1 95.38 86 ALA B CA 1
ATOM 2534 C C . ALA B 1 86 ? 15.883 -3.285 -19.062 1 95.38 86 ALA B C 1
ATOM 2536 O O . ALA B 1 86 ? 16.5 -4.348 -19.031 1 95.38 86 ALA B O 1
ATOM 2537 N N . ASP B 1 87 ? 15.875 -2.443 -18.125 1 96.56 87 ASP B N 1
ATOM 2538 C CA . ASP B 1 87 ? 16.625 -2.607 -16.875 1 96.56 87 ASP B CA 1
ATOM 2539 C C . ASP B 1 87 ? 16.141 -3.842 -16.109 1 96.56 87 ASP B C 1
ATOM 2541 O O . ASP B 1 87 ? 14.945 -4.059 -15.961 1 96.56 87 ASP B O 1
ATOM 2545 N N . LYS B 1 88 ? 17.078 -4.648 -15.609 1 96.81 88 LYS B N 1
ATOM 2546 C CA . LYS B 1 88 ? 16.766 -5.887 -14.898 1 96.81 88 LYS B CA 1
ATOM 2547 C C . LYS B 1 88 ? 15.961 -5.609 -13.633 1 96.81 88 LYS B C 1
ATOM 2549 O O . LYS B 1 88 ? 15.266 -6.492 -13.133 1 96.81 88 LYS B O 1
ATOM 2554 N N . ASN B 1 89 ? 16.031 -4.387 -13.062 1 97.06 89 ASN B N 1
ATOM 2555 C CA . ASN B 1 89 ? 15.328 -4.023 -11.836 1 97.06 89 ASN B CA 1
ATOM 2556 C C . ASN B 1 89 ? 13.812 -3.986 -12.039 1 97.06 89 ASN B C 1
ATOM 2558 O O . ASN B 1 89 ? 13.055 -3.938 -11.07 1 97.06 89 ASN B O 1
ATOM 2562 N N . ARG B 1 90 ? 13.406 -4.152 -13.195 1 97.31 90 ARG B N 1
ATOM 2563 C CA . ARG B 1 90 ? 11.984 -3.979 -13.508 1 97.31 90 ARG B CA 1
ATOM 2564 C C . ARG B 1 90 ? 11.227 -5.293 -13.352 1 97.31 90 ARG B C 1
ATOM 2566 O O . ARG B 1 90 ? 10 -5.301 -13.289 1 97.31 90 ARG B O 1
ATOM 2573 N N . PHE B 1 91 ? 11.977 -6.375 -13.289 1 98.31 91 PHE B N 1
ATOM 2574 C CA . PHE B 1 91 ? 11.312 -7.668 -13.438 1 98.31 91 PHE B CA 1
ATOM 2575 C C . PHE B 1 91 ? 11.398 -8.469 -12.148 1 98.31 91 PHE B C 1
ATOM 2577 O O . PHE B 1 91 ? 12.484 -8.875 -11.734 1 98.31 91 PHE B O 1
ATOM 2584 N N . ARG B 1 92 ? 10.289 -8.695 -11.555 1 97.5 92 ARG B N 1
ATOM 2585 C CA . ARG B 1 92 ? 10.258 -9.523 -10.359 1 97.5 92 ARG B CA 1
ATOM 2586 C C . ARG B 1 92 ? 8.867 -10.102 -10.125 1 97.5 92 ARG B C 1
ATOM 2588 O O . ARG B 1 92 ? 7.926 -9.773 -10.852 1 97.5 92 ARG B O 1
ATOM 2595 N N . VAL B 1 93 ? 8.828 -11 -9.195 1 98.38 93 VAL B N 1
ATOM 2596 C CA . VAL B 1 93 ? 7.551 -11.602 -8.812 1 98.38 93 VAL B CA 1
ATOM 2597 C C . VAL B 1 93 ? 7.109 -11.062 -7.457 1 98.38 93 VAL B C 1
ATOM 2599 O O . VAL B 1 93 ? 7.93 -10.898 -6.551 1 98.38 93 VAL B O 1
ATOM 2602 N N . MET B 1 94 ? 5.879 -10.711 -7.406 1 97.69 94 MET B N 1
ATOM 2603 C CA . MET B 1 94 ? 5.246 -10.328 -6.148 1 97.69 94 MET B CA 1
ATOM 2604 C C . MET B 1 94 ? 4.152 -11.32 -5.762 1 97.69 94 MET B C 1
ATOM 2606 O O . MET B 1 94 ? 3.266 -11.609 -6.562 1 97.69 94 MET B O 1
ATOM 2610 N N . ILE B 1 95 ? 4.266 -11.797 -4.578 1 97.44 95 ILE B N 1
ATOM 2611 C CA . ILE B 1 95 ? 3.273 -12.727 -4.039 1 97.44 95 ILE B CA 1
ATOM 2612 C C . ILE B 1 95 ? 2.711 -12.18 -2.73 1 97.44 95 ILE B C 1
ATOM 2614 O O . ILE B 1 95 ? 3.449 -12 -1.759 1 97.44 95 ILE B O 1
ATOM 2618 N N . PRO B 1 96 ? 1.403 -11.922 -2.719 1 96.06 96 PRO B N 1
ATOM 2619 C CA . PRO B 1 96 ? 0.829 -11.391 -1.48 1 96.06 96 PRO B CA 1
ATOM 2620 C C . PRO B 1 96 ? 1.086 -12.297 -0.276 1 96.06 96 PRO B C 1
ATOM 2622 O O . PRO B 1 96 ? 1.029 -13.523 -0.396 1 96.06 96 PRO B O 1
ATOM 2625 N N . LEU B 1 97 ? 1.405 -11.672 0.804 1 93 97 LEU B N 1
ATOM 2626 C CA . LEU B 1 97 ? 1.61 -12.352 2.082 1 93 97 LEU B CA 1
ATOM 2627 C C . LEU B 1 97 ? 1.112 -11.484 3.236 1 93 97 LEU B C 1
ATOM 2629 O O . LEU B 1 97 ? 1.497 -10.32 3.357 1 93 97 LEU B O 1
ATOM 2633 N N . VAL B 1 98 ? 0.231 -12.023 3.961 1 88.44 98 VAL B N 1
ATOM 2634 C CA . VAL B 1 98 ? -0.314 -11.32 5.117 1 88.44 98 VAL B CA 1
ATOM 2635 C C . VAL B 1 98 ? -0.304 -12.242 6.336 1 88.44 98 VAL B C 1
ATOM 2637 O O . VAL B 1 98 ? -0.674 -13.414 6.234 1 88.44 98 VAL B O 1
ATOM 2640 N N . GLU B 1 99 ? 0.1 -11.719 7.383 1 83.56 99 GLU B N 1
ATOM 2641 C CA . GLU B 1 99 ? 0.132 -12.508 8.609 1 83.56 99 GLU B CA 1
ATOM 2642 C C . GLU B 1 99 ? -1.252 -13.055 8.945 1 83.56 99 GLU B C 1
ATOM 2644 O O . GLU B 1 99 ? -2.252 -12.336 8.836 1 83.56 99 GLU B O 1
ATOM 2649 N N . GLY B 1 100 ? -1.273 -14.305 9.32 1 79.31 100 GLY B N 1
ATOM 2650 C CA . GLY B 1 100 ? -2.525 -14.906 9.758 1 79.31 100 GLY B CA 1
ATOM 2651 C C . GLY B 1 100 ? -3.293 -15.57 8.633 1 79.31 100 GLY B C 1
ATOM 2652 O O . GLY B 1 100 ? -4.309 -16.234 8.875 1 79.31 100 GLY B O 1
ATOM 2653 N N . HIS B 1 101 ? -2.834 -15.367 7.523 1 87.44 101 HIS B N 1
ATOM 2654 C CA . HIS B 1 101 ? -3.484 -15.992 6.379 1 87.44 101 HIS B CA 1
ATOM 2655 C C . HIS B 1 101 ? -2.602 -17.062 5.758 1 87.44 101 HIS B C 1
ATOM 2657 O O . HIS B 1 101 ? -1.396 -17.109 6.016 1 87.44 101 HIS B O 1
ATOM 2663 N N . GLY B 1 102 ? -3.299 -17.938 5.039 1 85.5 102 GLY B N 1
ATOM 2664 C CA . GLY B 1 102 ? -2.555 -18.922 4.27 1 85.5 102 GLY B CA 1
ATOM 2665 C C . GLY B 1 102 ? -1.791 -18.312 3.107 1 85.5 102 GLY B C 1
ATOM 2666 O O . GLY B 1 102 ? -1.86 -17.109 2.875 1 85.5 102 GLY B O 1
ATOM 2667 N N . LYS B 1 103 ? -1.161 -19.188 2.432 1 89.62 103 LYS B N 1
ATOM 2668 C CA . LYS B 1 103 ? -0.37 -18.734 1.286 1 89.62 103 LYS B CA 1
ATOM 2669 C C . LYS B 1 103 ? -1.269 -18.312 0.131 1 89.62 103 LYS B C 1
ATOM 2671 O O . LYS B 1 103 ? -2.377 -18.828 -0.028 1 89.62 103 LYS B O 1
ATOM 2676 N N . SER B 1 104 ? -0.702 -17.438 -0.568 1 92.5 104 SER B N 1
ATOM 2677 C CA . SER B 1 104 ? -1.438 -16.938 -1.726 1 92.5 104 SER B CA 1
ATOM 2678 C C . SER B 1 104 ? -1.472 -17.969 -2.846 1 92.5 104 SER B C 1
ATOM 2680 O O . SER B 1 104 ? -0.531 -18.75 -3.008 1 92.5 104 SER B O 1
ATOM 2682 N N . THR B 1 105 ? -2.516 -17.953 -3.637 1 92.25 105 THR B N 1
ATOM 2683 C CA . THR B 1 105 ? -2.607 -18.781 -4.836 1 92.25 105 THR B CA 1
ATOM 2684 C C . THR B 1 105 ? -2.316 -17.953 -6.086 1 92.25 105 THR B C 1
ATOM 2686 O O . THR B 1 105 ? -2.311 -18.484 -7.199 1 92.25 105 THR B O 1
ATOM 2689 N N . VAL B 1 106 ? -2.078 -16.688 -5.809 1 95.38 106 VAL B N 1
ATOM 2690 C CA . VAL B 1 106 ? -1.884 -15.758 -6.914 1 95.38 106 VAL B CA 1
ATOM 2691 C C . VAL B 1 106 ? -0.517 -15.086 -6.789 1 95.38 106 VAL B C 1
ATOM 2693 O O . VAL B 1 106 ? -0.061 -14.797 -5.684 1 95.38 106 VAL B O 1
ATOM 2696 N N . ALA B 1 107 ? 0.08 -14.906 -7.902 1 97.81 107 ALA B N 1
ATOM 2697 C CA . ALA B 1 107 ? 1.314 -14.133 -8.023 1 97.81 107 ALA B CA 1
ATOM 2698 C C . ALA B 1 107 ? 1.192 -13.07 -9.109 1 97.81 107 ALA B C 1
ATOM 2700 O O . ALA B 1 107 ? 0.277 -13.117 -9.93 1 97.81 107 ALA B O 1
ATOM 2701 N N . TYR B 1 108 ? 2.062 -12.148 -9.023 1 98.5 108 TYR B N 1
ATOM 2702 C CA . TYR B 1 108 ? 2.141 -11.086 -10.031 1 98.5 108 TYR B CA 1
ATOM 2703 C C . TYR B 1 108 ? 3.553 -10.977 -10.594 1 98.5 108 TYR B C 1
ATOM 2705 O O . TYR B 1 108 ? 4.523 -10.875 -9.836 1 98.5 108 TYR B O 1
ATOM 2713 N N . VAL B 1 109 ? 3.621 -11.023 -11.859 1 98.88 109 VAL B N 1
ATOM 2714 C CA . VAL B 1 109 ? 4.879 -10.758 -12.547 1 98.88 109 VAL B CA 1
ATOM 2715 C C . VAL B 1 109 ? 4.891 -9.32 -13.062 1 98.88 109 VAL B C 1
ATOM 2717 O O . VAL B 1 109 ? 3.984 -8.906 -13.789 1 98.88 109 VAL B O 1
ATOM 2720 N N . THR B 1 110 ? 5.91 -8.586 -12.711 1 98.56 110 THR B N 1
ATOM 2721 C CA . THR B 1 110 ? 5.836 -7.145 -12.93 1 98.56 110 THR B CA 1
ATOM 2722 C C . THR B 1 110 ? 6.918 -6.688 -13.906 1 98.56 110 THR B C 1
ATOM 2724 O O . THR B 1 110 ? 7.988 -7.301 -13.984 1 98.56 110 THR B O 1
ATOM 2727 N N . TYR B 1 111 ? 6.664 -5.559 -14.609 1 98.5 111 TYR B N 1
ATOM 2728 C CA . TYR B 1 111 ? 7.672 -4.891 -15.43 1 98.5 111 TYR B CA 1
ATOM 2729 C C . TYR B 1 111 ? 7.863 -3.445 -14.984 1 98.5 111 TYR B C 1
ATOM 2731 O O . TYR B 1 111 ? 8.703 -2.729 -15.523 1 98.5 111 TYR B O 1
ATOM 2739 N N . ALA B 1 112 ? 7.117 -2.982 -14.086 1 98.38 112 ALA B N 1
ATOM 2740 C CA . ALA B 1 112 ? 7.234 -1.688 -13.414 1 98.38 112 ALA B CA 1
ATOM 2741 C C . ALA B 1 112 ? 6.605 -1.729 -12.023 1 98.38 112 ALA B C 1
ATOM 2743 O O . ALA B 1 112 ? 5.547 -2.33 -11.836 1 98.38 112 ALA B O 1
ATOM 2744 N N . TRP B 1 113 ? 7.301 -1.085 -11.109 1 97.62 113 TRP B N 1
ATOM 2745 C CA . TRP B 1 113 ? 6.758 -1.145 -9.75 1 97.62 113 TRP B CA 1
ATOM 2746 C C . TRP B 1 113 ? 7.387 -0.071 -8.867 1 97.62 113 TRP B C 1
ATOM 2748 O O . TRP B 1 113 ? 8.492 0.402 -9.141 1 97.62 113 TRP B O 1
ATOM 2758 N N . VAL B 1 114 ? 6.613 0.331 -7.848 1 96.44 114 VAL B N 1
ATOM 2759 C CA . VAL B 1 114 ? 7.086 1.21 -6.781 1 96.44 114 VAL B CA 1
ATOM 2760 C C . VAL B 1 114 ? 6.586 0.703 -5.43 1 96.44 114 VAL B C 1
ATOM 2762 O O . VAL B 1 114 ? 5.457 0.221 -5.324 1 96.44 114 VAL B O 1
ATOM 2765 N N . THR B 1 115 ? 7.453 0.736 -4.477 1 95.25 115 THR B N 1
ATOM 2766 C CA . THR B 1 115 ? 7.113 0.276 -3.135 1 95.25 115 THR B CA 1
ATOM 2767 C C . THR B 1 115 ? 7.027 1.451 -2.164 1 95.25 115 THR B C 1
ATOM 2769 O O . THR B 1 115 ? 7.805 2.402 -2.266 1 95.25 115 THR B O 1
ATOM 2772 N N . VAL B 1 116 ? 6.086 1.328 -1.25 1 93.62 116 VAL B N 1
ATOM 2773 C CA . VAL B 1 116 ? 5.918 2.4 -0.275 1 93.62 116 VAL B CA 1
ATOM 2774 C C . VAL B 1 116 ? 6.219 1.878 1.127 1 93.62 116 VAL B C 1
ATOM 2776 O O . VAL B 1 116 ? 5.871 0.744 1.462 1 93.62 116 VAL B O 1
ATOM 2779 N N . TYR B 1 117 ? 6.918 2.693 1.872 1 89.12 117 TYR B N 1
ATOM 2780 C CA . TYR B 1 117 ? 7.148 2.428 3.287 1 89.12 117 TYR B CA 1
ATOM 2781 C C . TYR B 1 117 ? 6.141 3.172 4.156 1 89.12 117 TYR B C 1
ATOM 2783 O O . TYR B 1 117 ? 5.316 2.553 4.832 1 89.12 117 TYR B O 1
ATOM 2791 N N . ALA B 1 118 ? 6.109 4.418 3.973 1 91.88 118 ALA B N 1
ATOM 2792 C CA . ALA B 1 118 ? 5.176 5.254 4.727 1 91.88 118 ALA B CA 1
ATOM 2793 C C . ALA B 1 118 ? 4.227 5.996 3.793 1 91.88 118 ALA B C 1
ATOM 2795 O O . ALA B 1 118 ? 3.008 5.824 3.875 1 91.88 118 ALA B O 1
ATOM 2796 N N . HIS B 1 119 ? 4.812 6.785 3.006 1 94.94 119 HIS B N 1
ATOM 2797 C CA . HIS B 1 119 ? 4.043 7.5 1.992 1 94.94 119 HIS B CA 1
ATOM 2798 C C . HIS B 1 119 ? 4.934 7.949 0.841 1 94.94 119 HIS B C 1
ATOM 2800 O O . HIS B 1 119 ? 6.152 8.062 1 1 94.94 119 HIS B O 1
ATOM 2806 N N . ARG B 1 120 ? 4.355 8.18 -0.328 1 95 120 ARG B N 1
ATOM 2807 C CA . ARG B 1 120 ? 5.09 8.719 -1.468 1 95 120 ARG B CA 1
ATOM 2808 C C . ARG B 1 120 ? 4.137 9.18 -2.564 1 95 120 ARG B C 1
ATOM 2810 O O . ARG B 1 120 ? 3.014 8.68 -2.67 1 95 120 ARG B O 1
ATOM 2817 N N . GLU B 1 121 ? 4.641 10.078 -3.283 1 96.81 121 GLU B N 1
ATOM 2818 C CA . GLU B 1 121 ? 3.979 10.42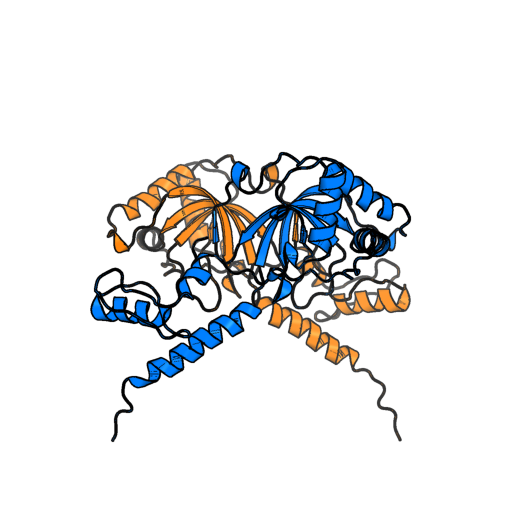2 -4.539 1 96.81 121 GLU B CA 1
ATOM 2819 C C . GLU B 1 121 ? 4.262 9.383 -5.613 1 96.81 121 GLU B C 1
ATOM 2821 O O . GLU B 1 121 ? 5.363 8.836 -5.688 1 96.81 121 GLU B O 1
ATOM 2826 N N . VAL B 1 122 ? 3.268 9.102 -6.426 1 97.25 122 VAL B N 1
ATOM 2827 C CA . VAL B 1 122 ? 3.43 8.18 -7.547 1 97.25 122 VAL B CA 1
ATOM 2828 C C . VAL B 1 122 ? 3.256 8.938 -8.859 1 97.25 122 VAL B C 1
ATOM 2830 O O . VAL B 1 122 ? 2.172 9.453 -9.148 1 97.25 122 VAL B O 1
ATOM 2833 N N . LEU B 1 123 ? 4.277 9.039 -9.531 1 96.88 123 LEU B N 1
ATOM 2834 C CA . LEU B 1 123 ? 4.211 9.555 -10.898 1 96.88 123 LEU B CA 1
ATOM 2835 C C . LEU B 1 123 ? 4.031 8.422 -11.898 1 96.88 123 LEU B C 1
ATOM 2837 O O . LEU B 1 123 ? 5.004 7.766 -12.281 1 96.88 123 LEU B O 1
ATOM 2841 N N . LEU B 1 124 ? 2.852 8.258 -12.43 1 95.31 124 LEU B N 1
ATOM 2842 C CA . LEU B 1 124 ? 2.482 7.086 -13.219 1 95.31 124 LEU B CA 1
ATOM 2843 C C . LEU B 1 124 ? 3.361 6.965 -14.461 1 95.31 124 LEU B C 1
ATOM 2845 O O . LEU B 1 124 ? 3.834 5.875 -14.781 1 95.31 124 LEU B O 1
ATOM 2849 N N . ASP B 1 125 ? 3.615 8.016 -15.102 1 93.94 125 ASP B N 1
ATOM 2850 C CA . ASP B 1 125 ? 4.375 7.98 -16.344 1 93.94 125 ASP B CA 1
ATOM 2851 C C . ASP B 1 125 ? 5.848 7.668 -16.078 1 93.94 125 ASP B C 1
ATOM 2853 O O . ASP B 1 125 ? 6.504 7.008 -16.891 1 93.94 125 ASP B O 1
ATOM 2857 N N . GLU B 1 126 ? 6.297 8.078 -14.938 1 94.62 126 GLU B N 1
ATOM 2858 C CA . GLU B 1 126 ? 7.711 7.914 -14.617 1 94.62 126 GLU B CA 1
ATOM 2859 C C . GLU B 1 126 ? 7.953 6.641 -13.812 1 94.62 126 GLU B C 1
ATOM 2861 O O . GLU B 1 126 ? 8.852 5.855 -14.133 1 94.62 126 GLU B O 1
ATOM 2866 N N . ASP B 1 127 ? 7.133 6.414 -12.891 1 94.75 127 ASP B N 1
ATOM 2867 C CA . ASP B 1 127 ? 7.367 5.32 -11.953 1 94.75 127 ASP B CA 1
ATOM 2868 C C . ASP B 1 127 ? 6.809 4.004 -12.492 1 94.75 127 ASP B C 1
ATOM 2870 O O . ASP B 1 127 ? 7.395 2.941 -12.273 1 94.75 127 ASP B O 1
ATOM 2874 N N . ILE B 1 128 ? 5.711 4.117 -13.07 1 96.38 128 ILE B N 1
ATOM 2875 C CA . ILE B 1 128 ? 4.977 2.93 -13.492 1 96.38 128 ILE B CA 1
ATOM 2876 C C . ILE B 1 128 ? 4.453 3.123 -14.914 1 96.38 128 ILE B C 1
ATOM 2878 O O . ILE B 1 128 ? 3.244 3.102 -15.148 1 96.38 128 ILE B O 1
ATOM 2882 N N . PRO B 1 129 ? 5.301 3.176 -15.836 1 95.75 129 PRO B N 1
ATOM 2883 C CA . PRO B 1 129 ? 4.867 3.439 -17.203 1 95.75 129 PRO B CA 1
ATOM 2884 C C . PRO B 1 129 ? 3.973 2.334 -17.766 1 95.75 129 PRO B C 1
ATOM 2886 O O . PRO B 1 129 ? 4.121 1.168 -17.391 1 95.75 129 PRO B O 1
ATOM 2889 N N . ILE B 1 130 ? 3.129 2.674 -18.734 1 95.25 130 ILE B N 1
ATOM 2890 C CA . ILE B 1 130 ? 2.176 1.754 -19.344 1 95.25 130 ILE B CA 1
ATOM 2891 C C . ILE B 1 130 ? 2.875 0.92 -20.422 1 95.25 130 ILE B C 1
ATOM 2893 O O . ILE B 1 130 ? 2.479 -0.217 -20.688 1 95.25 130 ILE B O 1
ATOM 2897 N N . ALA B 1 131 ? 3.879 1.516 -20.984 1 96.44 131 ALA B N 1
ATOM 2898 C CA . ALA B 1 131 ? 4.562 0.843 -22.078 1 96.44 131 ALA B CA 1
ATOM 2899 C C . ALA B 1 131 ? 5.191 -0.468 -21.625 1 96.44 131 ALA B C 1
ATOM 2901 O O . ALA B 1 131 ? 5.969 -0.486 -20.672 1 96.44 131 ALA B O 1
ATOM 2902 N N . ILE B 1 132 ? 4.918 -1.495 -22.328 1 97.69 132 ILE B N 1
ATOM 2903 C CA . ILE B 1 132 ? 5.434 -2.82 -22 1 97.69 132 ILE B CA 1
ATOM 2904 C C . ILE B 1 132 ? 6.828 -2.992 -22.609 1 97.69 132 ILE B C 1
ATOM 2906 O O . ILE B 1 132 ? 7.02 -2.799 -23.812 1 97.69 132 ILE B O 1
ATOM 2910 N N . PRO B 1 133 ? 7.734 -3.365 -21.797 1 97.88 133 PRO B N 1
ATOM 2911 C CA . PRO B 1 133 ? 9.078 -3.576 -22.344 1 97.88 133 PRO B CA 1
ATOM 2912 C C . PRO B 1 133 ? 9.133 -4.723 -23.344 1 97.88 133 PRO B C 1
ATOM 2914 O O . PRO B 1 133 ? 8.406 -5.715 -23.203 1 97.88 133 PRO B O 1
ATOM 2917 N N . GLU B 1 134 ? 10.031 -4.559 -24.234 1 97.88 134 GLU B N 1
ATOM 2918 C CA . GLU B 1 134 ? 10.266 -5.621 -25.203 1 97.88 134 GLU B CA 1
ATOM 2919 C C . GLU B 1 134 ? 10.688 -6.918 -24.516 1 97.88 134 GLU B C 1
ATOM 2921 O O . GLU B 1 134 ? 11.492 -6.898 -23.578 1 97.88 134 GLU B O 1
ATOM 2926 N N . GLY B 1 135 ? 10.078 -8.023 -24.969 1 98.25 135 GLY B N 1
ATOM 2927 C CA . GLY B 1 135 ? 10.406 -9.32 -24.406 1 98.25 135 GLY B CA 1
ATOM 2928 C C . GLY B 1 135 ? 9.453 -9.75 -23.312 1 98.25 135 GLY B C 1
ATOM 2929 O O . GLY B 1 135 ? 9.383 -10.938 -22.969 1 98.25 135 GLY B O 1
ATOM 2930 N N . PHE B 1 136 ? 8.758 -8.82 -22.75 1 98.62 136 PHE B N 1
ATOM 2931 C CA . PHE B 1 136 ? 7.895 -9.133 -21.625 1 98.62 136 PHE B CA 1
ATOM 2932 C C . PHE B 1 136 ? 6.691 -9.953 -22.078 1 98.62 136 PHE B C 1
ATOM 2934 O O . PHE B 1 136 ? 6.258 -10.875 -21.375 1 98.62 136 PHE B O 1
ATOM 2941 N N . GLU B 1 137 ? 6.164 -9.602 -23.203 1 98.25 137 GLU B N 1
ATOM 2942 C CA . GLU B 1 137 ? 5.027 -10.359 -23.734 1 98.25 137 GLU B CA 1
ATOM 2943 C C . GLU B 1 137 ? 5.422 -11.797 -24.047 1 98.25 137 GLU B C 1
ATOM 2945 O O . GLU B 1 137 ? 4.633 -12.719 -23.844 1 98.25 137 GLU B O 1
ATOM 2950 N N . GLU B 1 138 ? 6.598 -11.977 -24.578 1 98.44 138 GLU B N 1
ATOM 2951 C CA . GLU B 1 138 ? 7.102 -13.328 -24.828 1 98.44 138 GLU B CA 1
ATOM 2952 C C . GLU B 1 138 ? 7.223 -14.117 -23.531 1 98.44 138 GLU B C 1
ATOM 2954 O O . GLU B 1 138 ? 6.84 -15.289 -23.469 1 98.44 138 GLU B O 1
ATOM 2959 N N . LEU B 1 139 ? 7.734 -13.469 -22.531 1 98.69 139 LEU B N 1
ATOM 2960 C CA . LEU B 1 139 ? 7.824 -14.102 -21.219 1 98.69 139 LEU B CA 1
ATOM 2961 C C . LEU B 1 139 ? 6.441 -14.477 -20.703 1 98.69 139 LEU B C 1
ATOM 2963 O O . LEU B 1 139 ? 6.242 -15.594 -20.219 1 98.69 139 LEU B O 1
ATOM 2967 N N . ARG B 1 140 ? 5.527 -13.562 -20.75 1 98.69 140 ARG B N 1
ATOM 2968 C CA . ARG B 1 140 ? 4.16 -13.789 -20.297 1 98.69 140 ARG B CA 1
ATOM 2969 C C . ARG B 1 140 ? 3.551 -15.008 -20.984 1 98.69 140 ARG B C 1
ATOM 2971 O O . ARG B 1 140 ? 2.982 -15.875 -20.328 1 98.69 140 ARG B O 1
ATOM 2978 N N . ARG B 1 141 ? 3.705 -15.062 -22.266 1 98.06 141 ARG B N 1
ATOM 2979 C CA . ARG B 1 141 ? 3.156 -16.172 -23.031 1 98.06 141 ARG B CA 1
ATOM 2980 C C . ARG B 1 141 ? 3.783 -17.5 -22.594 1 98.06 141 ARG B C 1
ATOM 2982 O O . ARG B 1 141 ? 3.086 -18.5 -22.453 1 98.06 141 ARG B O 1
ATOM 2989 N N . GLU B 1 142 ? 5.055 -17.438 -22.484 1 98.5 142 GLU B N 1
ATOM 2990 C CA . GLU B 1 142 ? 5.734 -18.656 -22.062 1 98.5 142 GLU B CA 1
ATOM 2991 C C . GLU B 1 142 ? 5.23 -19.141 -20.719 1 98.5 142 GLU B C 1
ATOM 2993 O O . GLU B 1 142 ? 4.887 -20.312 -20.547 1 98.5 142 GLU B O 1
ATOM 2998 N N . ILE B 1 143 ? 5.172 -18.266 -19.75 1 98.56 143 ILE B N 1
ATOM 2999 C CA . ILE B 1 143 ? 4.723 -18.609 -18.406 1 98.56 143 ILE B CA 1
ATOM 3000 C C . ILE B 1 143 ? 3.307 -19.188 -18.469 1 98.56 143 ILE B C 1
ATOM 3002 O O . ILE B 1 143 ? 3.025 -20.234 -17.906 1 98.56 143 ILE B O 1
ATOM 3006 N N . LEU B 1 144 ? 2.457 -18.531 -19.188 1 98 144 LEU B N 1
ATOM 3007 C CA . LEU B 1 144 ? 1.047 -18.906 -19.234 1 98 144 LEU B CA 1
ATOM 3008 C C . LEU B 1 144 ? 0.865 -20.266 -19.922 1 98 144 LEU B C 1
ATOM 3010 O O . LEU B 1 144 ? -0.106 -20.969 -19.641 1 98 144 LEU B O 1
ATOM 3014 N N . SER B 1 145 ? 1.78 -20.625 -20.766 1 97.56 145 SER B N 1
ATOM 3015 C CA . SER B 1 145 ? 1.686 -21.906 -21.469 1 97.56 145 SER B CA 1
ATOM 3016 C C . SER B 1 145 ? 1.758 -23.078 -20.484 1 97.56 145 SER B C 1
ATOM 3018 O O . SER B 1 145 ? 1.246 -24.156 -20.766 1 97.56 145 SER B O 1
ATOM 3020 N N . PHE B 1 146 ? 2.32 -22.844 -19.359 1 97.06 146 PHE B N 1
ATOM 3021 C CA . PHE B 1 146 ? 2.443 -23.891 -18.375 1 97.06 146 PHE B CA 1
ATOM 3022 C C . PHE B 1 146 ? 1.13 -24.094 -17.625 1 97.06 146 PHE B C 1
ATOM 3024 O O . PHE B 1 146 ? 0.933 -25.109 -16.953 1 97.06 146 PHE B O 1
ATOM 3031 N N . GLY B 1 147 ? 0.245 -23.078 -17.688 1 93.81 147 GLY B N 1
ATOM 3032 C CA . GLY B 1 147 ? -1.051 -23.156 -17.031 1 93.81 147 GLY B CA 1
ATOM 3033 C C . GLY B 1 147 ? -2.066 -23.969 -17.812 1 93.81 147 GLY B C 1
ATOM 3034 O O . GLY B 1 147 ? -3.062 -24.438 -17.25 1 93.81 147 GLY B O 1
ATOM 3035 N N . GLU B 1 148 ? -1.901 -24.188 -19.047 1 89.25 148 GLU B N 1
ATOM 3036 C CA . GLU B 1 148 ? -2.846 -24.875 -19.922 1 89.25 148 GLU B CA 1
ATOM 3037 C C . GLU B 1 148 ? -3.043 -26.328 -19.5 1 89.25 148 GLU B C 1
ATOM 3039 O O . GLU B 1 148 ? -4.129 -26.891 -19.656 1 89.25 148 GLU B O 1
ATOM 3044 N N . LYS B 1 149 ? -2.062 -26.906 -18.875 1 85.56 149 LYS B N 1
ATOM 3045 C CA . LYS B 1 149 ? -2.105 -28.328 -18.531 1 85.56 149 LYS B CA 1
ATOM 3046 C C . LYS B 1 149 ? -2.549 -28.531 -17.094 1 85.56 149 LYS B C 1
ATOM 3048 O O . LYS B 1 149 ? -2.637 -29.672 -16.609 1 85.56 149 LYS B O 1
ATOM 3053 N N . LEU B 1 150 ? -2.82 -27.438 -16.453 1 87.88 150 LEU B N 1
ATOM 3054 C CA . LEU B 1 150 ? -3.166 -27.562 -15.039 1 87.88 150 LEU B CA 1
ATOM 3055 C C . LEU B 1 150 ? -4.637 -27.922 -14.875 1 87.88 150 LEU B C 1
ATOM 3057 O O . LEU B 1 150 ? -5.457 -27.656 -15.75 1 87.88 150 LEU B O 1
ATOM 3061 N N . GLU B 1 151 ? -4.855 -28.531 -13.805 1 84.94 151 GLU B N 1
ATOM 3062 C CA . GLU B 1 151 ? -6.234 -28.844 -13.43 1 84.94 151 GLU B CA 1
ATOM 3063 C C . GLU B 1 151 ? -7.004 -27.562 -13.078 1 84.94 151 GLU B C 1
ATOM 3065 O O . GLU B 1 151 ? -6.414 -26.578 -12.656 1 84.94 151 GLU B O 1
ATOM 3070 N N . ASP B 1 152 ? -8.289 -27.656 -13.211 1 79.38 152 ASP B N 1
ATOM 3071 C CA . ASP B 1 152 ? -9.164 -26.5 -12.984 1 79.38 152 ASP B CA 1
ATOM 3072 C C . ASP B 1 152 ? -8.984 -25.953 -11.57 1 79.38 152 ASP B C 1
ATOM 3074 O O . ASP B 1 152 ? -9.023 -24.734 -11.367 1 79.38 152 ASP B O 1
ATOM 3078 N N . ARG B 1 153 ? -8.773 -26.812 -10.688 1 77.56 153 ARG B N 1
ATOM 3079 C CA . ARG B 1 153 ? -8.656 -26.406 -9.289 1 77.56 153 ARG B CA 1
ATOM 3080 C C . ARG B 1 153 ? -7.426 -25.531 -9.078 1 77.56 153 ARG B C 1
ATOM 3082 O O . ARG B 1 153 ? -7.336 -24.812 -8.078 1 77.56 153 ARG B O 1
ATOM 3089 N N . ASP B 1 154 ? -6.508 -25.609 -9.922 1 82.31 154 ASP B N 1
ATOM 3090 C CA . ASP B 1 154 ? -5.254 -24.875 -9.789 1 82.31 154 ASP B CA 1
ATOM 3091 C C . ASP B 1 154 ? -5.27 -23.594 -10.625 1 82.31 154 ASP B C 1
ATOM 3093 O O . ASP B 1 154 ? -4.293 -22.844 -10.633 1 82.31 154 ASP B O 1
ATOM 3097 N N . LYS B 1 155 ? -6.359 -23.375 -11.25 1 84.88 155 LYS B N 1
ATOM 3098 C CA . LYS B 1 155 ? -6.488 -22.203 -12.102 1 84.88 155 LYS B CA 1
ATOM 3099 C C . LYS B 1 155 ? -7.129 -21.047 -11.344 1 84.88 155 LYS B C 1
ATOM 3101 O O . LYS B 1 155 ? -7.793 -21.25 -10.32 1 84.88 155 LYS B O 1
ATOM 3106 N N . ILE B 1 156 ? -6.816 -19.906 -11.82 1 89.25 156 ILE B N 1
ATOM 3107 C CA . ILE B 1 156 ? -7.41 -18.719 -11.219 1 89.25 156 ILE B CA 1
ATOM 3108 C C . ILE B 1 156 ? -8.188 -17.938 -12.281 1 89.25 156 ILE B C 1
ATOM 3110 O O . ILE B 1 156 ? -7.945 -18.094 -13.484 1 89.25 156 ILE B O 1
ATOM 3114 N N . ALA B 1 157 ? -9.102 -17.125 -11.688 1 86.56 157 ALA B N 1
ATOM 3115 C CA . ALA B 1 157 ? -9.828 -16.25 -12.594 1 86.56 157 ALA B CA 1
ATOM 3116 C C . ALA B 1 157 ? -8.906 -15.18 -13.188 1 86.56 157 ALA B C 1
ATOM 3118 O O . ALA B 1 157 ? -8.008 -14.68 -12.5 1 86.56 157 ALA B O 1
ATOM 3119 N N . ASP B 1 158 ? -9.016 -14.836 -14.469 1 91.62 158 ASP B N 1
ATOM 3120 C CA . ASP B 1 158 ? -8.336 -13.75 -15.172 1 91.62 158 ASP B CA 1
ATOM 3121 C C . ASP B 1 158 ? -6.828 -13.977 -15.203 1 91.62 158 ASP B C 1
ATOM 3123 O O . ASP B 1 158 ? -6.051 -13.031 -15.047 1 91.62 158 ASP B O 1
ATOM 3127 N N . GLU B 1 159 ? -6.438 -15.211 -15.234 1 95.5 159 GLU B N 1
ATOM 3128 C CA . GLU B 1 159 ? -5.016 -15.508 -15.359 1 95.5 159 GLU B CA 1
ATOM 3129 C C . GLU B 1 159 ? -4.426 -14.867 -16.609 1 95.5 159 GLU B C 1
ATOM 3131 O O . GLU B 1 159 ? -5.016 -14.938 -17.688 1 95.5 159 GLU B O 1
ATOM 3136 N N . GLY B 1 160 ? -3.299 -14.227 -16.438 1 97.31 160 GLY B N 1
ATOM 3137 C CA . GLY B 1 160 ? -2.631 -13.586 -17.547 1 97.31 160 GLY B CA 1
ATOM 3138 C C . GLY B 1 160 ? -3.059 -12.141 -17.75 1 97.31 160 GLY B C 1
ATOM 3139 O O . GLY B 1 160 ? -2.482 -11.43 -18.578 1 97.31 160 GLY B O 1
ATOM 3140 N N . LYS B 1 161 ? -4.016 -11.727 -17.047 1 97.06 161 LYS B N 1
ATOM 3141 C CA . LYS B 1 161 ? -4.531 -10.375 -17.219 1 97.06 161 LYS B CA 1
ATOM 3142 C C . LYS B 1 161 ? -3.475 -9.336 -16.844 1 97.06 161 LYS B C 1
ATOM 3144 O O . LYS B 1 161 ? -2.914 -9.375 -15.742 1 97.06 161 LYS B O 1
ATOM 3149 N N . MET B 1 162 ? -3.215 -8.484 -17.812 1 98.06 162 MET B N 1
ATOM 3150 C CA . MET B 1 162 ? -2.352 -7.328 -17.578 1 98.06 162 MET B CA 1
ATOM 3151 C C . MET B 1 162 ? -3.105 -6.23 -16.844 1 98.06 162 MET B C 1
ATOM 3153 O O . MET B 1 162 ? -4.293 -6.008 -17.094 1 98.06 162 MET B O 1
ATOM 3157 N N . GLY B 1 163 ? -2.389 -5.566 -15.922 1 97.62 163 GLY B N 1
ATOM 3158 C CA . GLY B 1 163 ? -3.064 -4.48 -15.227 1 97.62 163 GLY B CA 1
ATOM 3159 C C . GLY B 1 163 ? -2.193 -3.807 -14.188 1 97.62 163 GLY B C 1
ATOM 3160 O O . GLY B 1 163 ? -0.969 -3.955 -14.203 1 97.62 163 GLY B O 1
ATOM 3161 N N . LEU B 1 164 ? -2.83 -2.93 -13.477 1 98.19 164 LEU B N 1
ATOM 3162 C CA . LEU B 1 164 ? -2.258 -2.254 -12.32 1 98.19 164 LEU B CA 1
ATOM 3163 C C . LEU B 1 164 ? -2.73 -2.904 -11.023 1 98.19 164 LEU B C 1
ATOM 3165 O O . LEU B 1 164 ? -3.932 -3.098 -10.82 1 98.19 164 LEU B O 1
ATOM 3169 N N . PHE B 1 165 ? -1.725 -3.289 -10.156 1 98.06 165 PHE B N 1
ATOM 3170 C CA . PHE B 1 165 ? -2.078 -4.051 -8.969 1 98.06 165 PHE B CA 1
ATOM 3171 C C . PHE B 1 165 ? -1.395 -3.475 -7.73 1 98.06 165 PHE B C 1
ATOM 3173 O O . PHE B 1 165 ? -0.286 -2.941 -7.824 1 98.06 165 PHE B O 1
ATOM 3180 N N . LEU B 1 166 ? -2.055 -3.559 -6.633 1 97.81 166 LEU B N 1
ATOM 3181 C CA . LEU B 1 166 ? -1.471 -3.355 -5.312 1 97.81 166 LEU B CA 1
ATOM 3182 C C . LEU B 1 166 ? -1.259 -4.688 -4.602 1 97.81 166 LEU B C 1
ATOM 3184 O O . LEU B 1 166 ? -2.166 -5.523 -4.555 1 97.81 166 LEU B O 1
ATOM 3188 N N . VAL B 1 167 ? -0.052 -4.84 -4.078 1 97 167 VAL B N 1
ATOM 3189 C CA . VAL B 1 167 ? 0.271 -6.102 -3.42 1 97 167 VAL B CA 1
ATOM 3190 C C . VAL B 1 167 ? 0.987 -5.824 -2.1 1 97 167 VAL B C 1
ATOM 3192 O O . VAL B 1 167 ? 1.983 -5.098 -2.066 1 97 167 VAL B O 1
ATOM 3195 N N . HIS B 1 168 ? 0.52 -6.41 -1.066 1 94 168 HIS B N 1
ATOM 3196 C CA . HIS B 1 168 ? 1.164 -6.324 0.239 1 94 168 HIS B CA 1
ATOM 3197 C C . HIS B 1 168 ? 1.936 -7.602 0.555 1 94 168 HIS B C 1
ATOM 3199 O O . HIS B 1 168 ? 1.423 -8.711 0.361 1 94 168 HIS B O 1
ATOM 3205 N N . ILE B 1 169 ? 3.105 -7.414 0.953 1 92.88 169 ILE B N 1
ATOM 3206 C CA . ILE B 1 169 ? 3.938 -8.531 1.396 1 92.88 169 ILE B CA 1
ATOM 3207 C C . ILE B 1 169 ? 4.391 -8.297 2.834 1 92.88 169 ILE B C 1
ATOM 3209 O O . ILE B 1 169 ? 5.105 -7.328 3.117 1 92.88 169 ILE B O 1
ATOM 3213 N N . TYR B 1 170 ? 4.109 -9.195 3.611 1 86.62 170 TYR B N 1
ATOM 3214 C CA . TYR B 1 170 ? 4.305 -9.055 5.051 1 86.62 170 TYR B CA 1
ATOM 3215 C C . TYR B 1 170 ? 5.711 -9.492 5.453 1 86.62 170 TYR B C 1
ATOM 3217 O O . TYR B 1 170 ? 6.367 -10.234 4.723 1 86.62 170 TYR B O 1
ATOM 3225 N N . GLU B 1 171 ? 6.195 -8.93 6.539 1 80.06 171 GLU B N 1
ATOM 3226 C CA . GLU B 1 171 ? 7.363 -9.32 7.328 1 80.06 171 GLU B CA 1
ATOM 3227 C C . GLU B 1 171 ? 8.648 -9.211 6.508 1 80.06 171 GLU B C 1
ATOM 3229 O O . GLU B 1 171 ? 8.836 -8.25 5.762 1 80.06 171 GLU B O 1
ATOM 3234 N N . ILE B 1 172 ? 9.562 -10.117 6.723 1 78.5 172 ILE B N 1
ATOM 3235 C CA . ILE B 1 172 ? 10.938 -10.031 6.238 1 78.5 172 ILE B CA 1
ATOM 3236 C C . ILE B 1 172 ? 10.961 -10.203 4.723 1 78.5 172 ILE B C 1
ATOM 3238 O O . ILE B 1 172 ? 11.852 -9.68 4.047 1 78.5 172 ILE B O 1
ATOM 3242 N N . ARG B 1 173 ? 10 -10.758 4.195 1 85.94 173 ARG B N 1
ATOM 3243 C CA . ARG B 1 173 ? 9.969 -10.992 2.754 1 85.94 173 ARG B CA 1
ATOM 3244 C C . ARG B 1 173 ? 9.617 -9.711 2.002 1 85.94 173 ARG B C 1
ATOM 3246 O O . ARG B 1 173 ? 10.023 -9.523 0.854 1 85.94 173 ARG B O 1
ATOM 3253 N N . GLY B 1 174 ? 8.922 -8.867 2.695 1 87 174 GLY B N 1
ATOM 3254 C CA . GLY B 1 174 ? 8.555 -7.594 2.098 1 87 174 GLY B CA 1
ATOM 3255 C C . GLY B 1 174 ? 9.328 -6.418 2.66 1 87 174 GLY B C 1
ATOM 3256 O O . GLY B 1 174 ? 8.914 -5.266 2.516 1 87 174 GLY B O 1
ATOM 3257 N N . LEU B 1 175 ? 10.383 -6.758 3.258 1 86.25 175 LEU B N 1
ATOM 3258 C CA . LEU B 1 175 ? 11.109 -5.711 3.969 1 86.25 175 LEU B CA 1
ATOM 3259 C C . LEU B 1 175 ? 11.781 -4.754 2.988 1 86.25 175 LEU B C 1
ATOM 3261 O O . LEU B 1 175 ? 12.836 -5.074 2.428 1 86.25 175 LEU B O 1
ATOM 3265 N N . TYR B 1 176 ? 11.156 -3.672 2.844 1 89.12 176 TYR B N 1
ATOM 3266 C CA . TYR B 1 176 ? 11.656 -2.566 2.039 1 89.12 176 TYR B CA 1
ATOM 3267 C C . TYR B 1 176 ? 12.234 -1.467 2.924 1 89.12 176 TYR B C 1
ATOM 3269 O O . TYR B 1 176 ? 11.594 -1.037 3.887 1 89.12 176 TYR B O 1
ATOM 3277 N N . THR B 1 177 ? 13.383 -1.015 2.555 1 86.12 177 THR B N 1
ATOM 3278 C CA . THR B 1 177 ? 14.008 0.1 3.258 1 86.12 177 THR B CA 1
ATOM 3279 C C . THR B 1 177 ? 14.172 1.301 2.33 1 86.12 177 THR B C 1
ATOM 3281 O O . THR B 1 177 ? 14.953 1.255 1.377 1 86.12 177 THR B O 1
ATOM 3284 N N . PRO B 1 178 ? 13.508 2.309 2.707 1 88.38 178 PRO B N 1
ATOM 3285 C CA . PRO B 1 178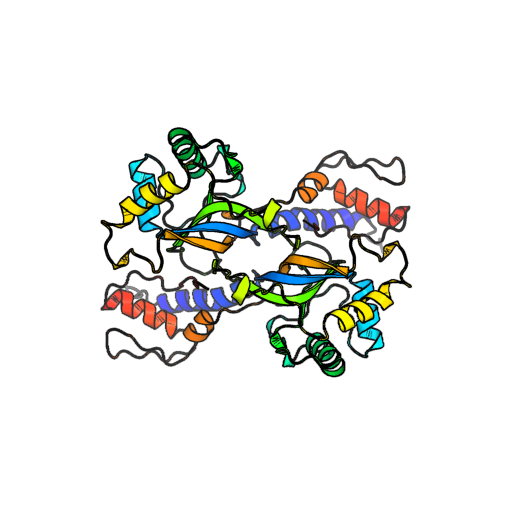 ? 13.656 3.508 1.88 1 88.38 178 PRO B CA 1
ATOM 3286 C C . PRO B 1 178 ? 15.086 4.059 1.888 1 88.38 178 PRO B C 1
ATOM 3288 O O . PRO B 1 178 ? 15.82 3.861 2.857 1 88.38 178 PRO B O 1
ATOM 3291 N N . ARG B 1 179 ? 15.367 4.777 0.88 1 85.81 179 ARG B N 1
ATOM 3292 C CA . ARG B 1 179 ? 16.703 5.348 0.723 1 85.81 179 ARG B CA 1
ATOM 3293 C C . ARG B 1 179 ? 17.047 6.273 1.885 1 85.81 179 ARG B C 1
ATOM 3295 O O . ARG B 1 179 ? 18.188 6.293 2.359 1 85.81 179 ARG B O 1
ATOM 3302 N N . GLU B 1 180 ? 16.094 7.051 2.326 1 86.88 180 GLU B N 1
ATOM 3303 C CA . GLU B 1 180 ? 16.297 7.977 3.434 1 86.88 180 GLU B CA 1
ATOM 3304 C C . GLU B 1 180 ? 16.812 7.25 4.676 1 86.88 180 GLU B C 1
ATOM 3306 O O . GLU B 1 180 ? 17.703 7.734 5.363 1 86.88 180 GLU B O 1
ATOM 3311 N N . MET B 1 181 ? 16.266 6.16 4.863 1 85.31 181 MET B N 1
ATOM 3312 C CA . MET B 1 181 ? 16.641 5.406 6.059 1 85.31 181 MET B CA 1
ATOM 3313 C C . MET B 1 181 ? 18.062 4.859 5.945 1 85.31 181 MET B C 1
ATOM 3315 O O . MET B 1 181 ? 18.766 4.742 6.945 1 85.31 181 MET B O 1
ATOM 3319 N N . LEU B 1 182 ? 18.406 4.531 4.77 1 85.06 182 LEU B N 1
ATOM 3320 C CA . LEU B 1 182 ? 19.781 4.109 4.543 1 85.06 182 LEU B CA 1
ATOM 3321 C C . LEU B 1 182 ? 20.75 5.258 4.809 1 85.06 182 LEU B C 1
ATOM 3323 O O . LEU B 1 182 ? 21.812 5.051 5.383 1 85.06 182 LEU B O 1
ATOM 3327 N N . GLU B 1 183 ? 20.328 6.41 4.426 1 85.5 183 GLU B N 1
ATOM 3328 C CA . GLU B 1 183 ? 21.141 7.598 4.648 1 85.5 183 GLU B CA 1
ATOM 3329 C C . GLU B 1 183 ? 21.266 7.91 6.137 1 85.5 183 GLU B C 1
ATOM 3331 O O . GLU B 1 183 ? 22.328 8.336 6.602 1 85.5 183 GLU B O 1
ATOM 3336 N N . TRP B 1 184 ? 20.219 7.672 6.785 1 85.25 184 TRP B N 1
ATOM 3337 C CA . TRP B 1 184 ? 20.219 7.91 8.227 1 85.25 184 TRP B CA 1
ATOM 3338 C C . TRP B 1 184 ? 21.172 6.953 8.93 1 85.25 184 TRP B C 1
ATOM 3340 O O . TRP B 1 184 ? 21.688 7.27 10.008 1 85.25 184 TRP B O 1
ATOM 3350 N N . ALA B 1 185 ? 21.438 5.855 8.32 1 85.06 185 ALA B N 1
ATOM 3351 C CA . ALA B 1 185 ? 22.25 4.82 8.945 1 85.06 185 ALA B CA 1
ATOM 3352 C C . ALA B 1 185 ? 23.734 5.039 8.648 1 85.06 185 ALA B C 1
ATOM 3354 O O . ALA B 1 185 ? 24.594 4.367 9.227 1 85.06 185 ALA B O 1
ATOM 3355 N N . LYS B 1 186 ? 23.984 5.953 7.848 1 87.56 186 LYS B N 1
ATOM 3356 C CA . LYS B 1 186 ? 25.375 6.211 7.5 1 87.56 186 LYS B CA 1
ATOM 3357 C C . LYS B 1 186 ? 26.109 6.883 8.656 1 87.56 186 LYS B C 1
ATOM 3359 O O . LYS B 1 186 ? 25.531 7.688 9.383 1 87.56 186 LYS B O 1
ATOM 3364 N N . VAL B 1 187 ? 27.328 6.477 8.734 1 90.94 187 VAL B N 1
ATOM 3365 C CA . VAL B 1 187 ? 28.234 7.09 9.711 1 90.94 187 VAL B CA 1
ATOM 3366 C C . VAL B 1 187 ? 29.484 7.594 9 1 90.94 187 VAL B C 1
ATOM 3368 O O . VAL B 1 187 ? 29.969 6.961 8.062 1 90.94 187 VAL B O 1
ATOM 3371 N N . PRO B 1 188 ? 30.078 8.766 9.375 1 93.75 188 PRO B N 1
ATOM 3372 C CA . PRO B 1 188 ? 29.594 9.648 10.438 1 93.75 188 PRO B CA 1
ATOM 3373 C C . PRO B 1 188 ? 28.422 10.508 10 1 93.75 188 PRO B C 1
ATOM 3375 O O . PRO B 1 188 ? 28.172 10.672 8.805 1 93.75 188 PRO B O 1
ATOM 3378 N N . GLN B 1 189 ? 27.609 10.945 10.992 1 94.06 189 GLN B N 1
ATOM 3379 C CA . GLN B 1 189 ? 26.578 11.961 10.789 1 94.06 189 GLN B CA 1
ATOM 3380 C C . GLN B 1 189 ? 27.062 13.336 11.211 1 94.06 189 GLN B C 1
ATOM 3382 O O . GLN B 1 189 ? 27.719 13.477 12.25 1 94.06 189 GLN B O 1
ATOM 3387 N N . TYR B 1 190 ? 26.719 14.305 10.453 1 94.56 190 TYR B N 1
ATOM 3388 C CA . TYR B 1 190 ? 27.172 15.664 10.727 1 94.56 190 TYR B CA 1
ATOM 3389 C C . TYR B 1 190 ? 25.984 16.578 11.047 1 94.56 190 TYR B C 1
ATOM 3391 O O . TYR B 1 190 ? 24.938 16.469 10.43 1 94.56 190 TYR B O 1
ATOM 3399 N N . CYS B 1 191 ? 26.219 17.469 12.008 1 93.88 191 CYS B N 1
ATOM 3400 C CA . CYS B 1 191 ? 25.219 18.516 12.203 1 93.88 191 CYS B CA 1
ATOM 3401 C C . CYS B 1 191 ? 25.234 19.5 11.047 1 93.88 191 CYS B C 1
ATOM 3403 O O . CYS B 1 191 ? 26.297 19.844 10.531 1 93.88 191 CYS B O 1
ATOM 3405 N N . ASP B 1 192 ? 24.188 19.844 10.539 1 89.62 192 ASP B N 1
ATOM 3406 C CA . ASP B 1 192 ? 24.141 20.766 9.406 1 89.62 192 ASP B CA 1
ATOM 3407 C C . ASP B 1 192 ? 24.156 22.203 9.875 1 89.62 192 ASP B C 1
ATOM 3409 O O . ASP B 1 192 ? 24.203 23.141 9.055 1 89.62 192 ASP B O 1
ATOM 3413 N N . GLN B 1 193 ? 24.125 22.406 11.172 1 91.69 193 GLN B N 1
ATOM 3414 C CA . GLN B 1 193 ? 24.062 23.766 11.703 1 91.69 193 GLN B CA 1
ATOM 3415 C C . GLN B 1 193 ? 25.344 24.125 12.453 1 91.69 193 GLN B C 1
ATOM 3417 O O . GLN B 1 193 ? 25.578 25.297 12.758 1 91.69 193 GLN B O 1
ATOM 3422 N N . CYS B 1 194 ? 26.125 23.234 12.867 1 95.38 194 CYS B N 1
ATOM 3423 C CA . CYS B 1 194 ? 27.422 23.469 13.516 1 95.38 194 CYS B CA 1
ATOM 3424 C C . CYS B 1 194 ? 28.438 22.406 13.109 1 95.38 194 CYS B C 1
ATOM 3426 O O . CYS B 1 194 ? 28.219 21.688 12.133 1 95.38 194 CYS B O 1
ATOM 3428 N N . ASP B 1 195 ? 29.562 22.188 13.898 1 94.88 195 ASP B N 1
ATOM 3429 C CA . ASP B 1 195 ? 30.656 21.312 13.484 1 94.88 195 ASP B CA 1
ATOM 3430 C C . ASP B 1 195 ? 30.578 19.969 14.195 1 94.88 195 ASP B C 1
ATOM 3432 O O . ASP B 1 195 ? 31.5 19.156 14.117 1 94.88 195 ASP B O 1
ATOM 3436 N N . ALA B 1 196 ? 29.5 19.734 14.883 1 95.56 196 ALA B N 1
ATOM 3437 C CA . ALA B 1 196 ? 29.391 18.484 15.641 1 95.56 196 ALA B CA 1
ATOM 3438 C C . ALA B 1 196 ? 29.297 17.281 14.703 1 95.56 196 ALA B C 1
ATOM 3440 O O . ALA B 1 196 ? 28.656 17.344 13.664 1 95.56 196 ALA B O 1
ATOM 3441 N N . VAL B 1 197 ? 30.016 16.219 15.086 1 96.19 197 VAL B N 1
ATOM 3442 C CA . VAL B 1 197 ? 30.047 14.961 14.344 1 96.19 197 VAL B CA 1
ATOM 3443 C C . VAL B 1 197 ? 29.625 13.812 15.258 1 96.19 197 VAL B C 1
ATOM 3445 O O . VAL B 1 197 ? 30.047 13.758 16.422 1 96.19 197 VAL B O 1
ATOM 3448 N N . PHE B 1 198 ? 28.875 12.969 14.664 1 94.88 198 PHE B N 1
ATOM 3449 C CA . PHE B 1 198 ? 28.391 11.812 15.414 1 94.88 198 PHE B CA 1
ATOM 3450 C C . PHE B 1 198 ? 28.797 10.516 14.734 1 94.88 198 PHE B C 1
ATOM 3452 O O . PHE B 1 198 ? 28.422 10.258 13.594 1 94.88 198 PHE B O 1
ATOM 3459 N N . ASP B 1 199 ? 29.484 9.562 15.445 1 91.69 199 ASP B N 1
ATOM 3460 C CA . ASP B 1 199 ? 30.156 8.445 14.773 1 91.69 199 ASP B CA 1
ATOM 3461 C C . ASP B 1 199 ? 29.688 7.109 15.352 1 91.69 199 ASP B C 1
ATOM 3463 O O . ASP B 1 199 ? 30.188 6.051 14.953 1 91.69 199 ASP B O 1
ATOM 3467 N N . ASP B 1 200 ? 28.812 7.16 16.234 1 88.69 200 ASP B N 1
ATOM 3468 C CA . ASP B 1 200 ? 28.328 5.891 16.766 1 88.69 200 ASP B CA 1
ATOM 3469 C C . ASP B 1 200 ? 27.438 5.184 15.75 1 88.69 200 ASP B C 1
ATOM 3471 O O . ASP B 1 200 ? 26.344 5.672 15.422 1 88.69 200 ASP B O 1
ATOM 3475 N N . PRO B 1 201 ? 27.859 4.047 15.312 1 81.88 201 PRO B N 1
ATOM 3476 C CA . PRO B 1 201 ? 27.125 3.371 14.242 1 81.88 201 PRO B CA 1
ATOM 3477 C C . PRO B 1 201 ? 25.672 3.068 14.625 1 81.88 201 PRO B C 1
ATOM 3479 O O . PRO B 1 201 ? 24.797 3.045 13.766 1 81.88 201 PRO B O 1
ATOM 3482 N N . SER B 1 202 ? 25.391 2.918 15.852 1 80 202 SER B N 1
ATOM 3483 C CA . SER B 1 202 ? 24.047 2.504 16.281 1 80 202 SER B CA 1
ATOM 3484 C C . SER B 1 202 ? 23.188 3.707 16.641 1 80 202 SER B C 1
ATOM 3486 O O . SER B 1 202 ? 21.953 3.611 16.672 1 80 202 SER B O 1
ATOM 3488 N N . GLN B 1 203 ? 23.844 4.91 16.75 1 85.5 203 GLN B N 1
ATOM 3489 C CA . GLN B 1 203 ? 23.062 5.996 17.312 1 85.5 203 GLN B CA 1
ATOM 3490 C C . GLN B 1 203 ? 23.375 7.324 16.641 1 85.5 203 GLN B C 1
ATOM 3492 O O . GLN B 1 203 ? 22.844 8.367 17.016 1 85.5 203 GLN B O 1
ATOM 3497 N N . ALA B 1 204 ? 24.172 7.227 15.633 1 88.31 204 ALA B N 1
ATOM 3498 C CA . ALA B 1 204 ? 24.672 8.469 15.047 1 88.31 204 ALA B CA 1
ATOM 3499 C C . ALA B 1 204 ? 23.531 9.391 14.656 1 88.31 204 ALA B C 1
ATOM 3501 O O . ALA B 1 204 ? 23.531 10.586 14.992 1 88.31 204 ALA B O 1
ATOM 3502 N N . PHE B 1 205 ? 22.578 8.891 14.031 1 89.31 205 PHE B N 1
ATOM 3503 C CA . PHE B 1 205 ? 21.469 9.711 13.547 1 89.31 205 PHE B CA 1
ATOM 3504 C C . PHE B 1 205 ? 20.641 10.25 14.711 1 89.31 205 PHE B C 1
ATOM 3506 O O . PHE B 1 205 ? 20.297 11.43 14.734 1 89.31 205 PHE B O 1
ATOM 3513 N N . THR B 1 206 ? 20.344 9.414 15.594 1 87.56 206 THR B N 1
ATOM 3514 C CA . THR B 1 206 ? 19.578 9.828 16.766 1 87.56 206 THR B CA 1
ATOM 3515 C C . THR B 1 206 ? 20.312 10.914 17.547 1 87.56 206 THR B C 1
ATOM 3517 O O . THR B 1 206 ? 19.703 11.906 17.969 1 87.56 206 THR B O 1
ATOM 3520 N N . GLN B 1 207 ? 21.531 10.695 17.734 1 90.38 207 GLN B N 1
ATOM 3521 C CA . GLN B 1 207 ? 22.344 11.688 18.438 1 90.38 207 GLN B CA 1
ATOM 3522 C C . GLN B 1 207 ? 22.344 13.023 17.703 1 90.38 207 GLN B C 1
ATOM 3524 O O . GLN B 1 207 ? 22.25 14.078 18.328 1 90.38 207 GLN B O 1
ATOM 3529 N N . ARG B 1 208 ? 22.438 12.891 16.453 1 92.75 208 ARG B N 1
ATOM 3530 C CA . ARG B 1 208 ? 22.375 14.102 15.633 1 92.75 208 ARG B CA 1
ATOM 3531 C C . ARG B 1 208 ? 21.062 14.844 15.867 1 92.75 208 ARG B C 1
ATOM 3533 O O . ARG B 1 208 ? 21.062 16.062 16.062 1 92.75 208 ARG B O 1
ATOM 3540 N N . GLN B 1 209 ? 20.031 14.117 15.836 1 89.94 209 GLN B N 1
ATOM 3541 C CA . GLN B 1 209 ? 18.719 14.711 16.016 1 89.94 209 GLN B CA 1
ATOM 3542 C C . GLN B 1 209 ? 18.562 15.328 17.406 1 89.94 209 GLN B C 1
ATOM 3544 O O . GLN B 1 209 ? 18.016 16.422 17.547 1 89.94 209 GLN B O 1
ATOM 3549 N N . LEU B 1 210 ? 19.031 14.633 18.359 1 91.06 210 LEU B N 1
ATOM 3550 C CA . LEU B 1 210 ? 18.984 15.148 19.719 1 91.06 210 LEU B CA 1
ATOM 3551 C C . LEU B 1 210 ? 19.812 16.422 19.859 1 91.06 210 LEU B C 1
ATOM 3553 O O . LEU B 1 210 ? 19.391 17.375 20.5 1 91.06 210 LEU B O 1
ATOM 3557 N N . HIS B 1 211 ? 20.953 16.391 19.297 1 93.06 211 HIS B N 1
ATOM 3558 C CA . HIS B 1 211 ? 21.812 17.578 19.297 1 93.06 211 HIS B CA 1
ATOM 3559 C C . HIS B 1 211 ? 21.109 18.766 18.656 1 93.06 211 HIS B C 1
ATOM 3561 O O . HIS B 1 211 ? 21.109 19.875 19.203 1 93.06 211 HIS B O 1
ATOM 3567 N N . ARG B 1 212 ? 20.516 18.562 17.562 1 92.62 212 ARG B N 1
ATOM 3568 C CA . ARG B 1 212 ? 19.812 19.625 16.844 1 92.62 212 ARG B CA 1
ATOM 3569 C C . ARG B 1 212 ? 18.672 20.188 17.703 1 92.62 212 ARG B C 1
ATOM 3571 O O . ARG B 1 212 ? 18.422 21.391 17.688 1 92.62 212 ARG B O 1
ATOM 3578 N N . ARG B 1 213 ? 18.031 19.297 18.375 1 89.25 213 ARG B N 1
ATOM 3579 C CA . ARG B 1 213 ? 16.953 19.719 19.266 1 89.25 213 ARG B CA 1
ATOM 3580 C C . ARG B 1 213 ? 17.5 20.547 20.422 1 89.25 213 ARG B C 1
ATOM 3582 O O . ARG B 1 213 ? 17.016 21.656 20.672 1 89.25 213 ARG B O 1
ATOM 3589 N N . ASP B 1 214 ? 18.453 20.016 21.016 1 92.88 214 ASP B N 1
ATOM 3590 C CA . ASP B 1 214 ? 18.922 20.594 22.266 1 92.88 214 ASP B CA 1
ATOM 3591 C C . ASP B 1 214 ? 19.781 21.828 22 1 92.88 214 ASP B C 1
ATOM 3593 O O . ASP B 1 214 ? 19.688 22.828 22.719 1 92.88 214 ASP B O 1
ATOM 3597 N N . ALA B 1 215 ? 20.594 21.734 21.047 1 93.81 215 ALA B N 1
ATOM 3598 C CA . ALA B 1 215 ? 21.547 22.812 20.781 1 93.81 215 ALA B CA 1
ATOM 3599 C C . ALA B 1 215 ? 20.938 23.875 19.859 1 93.81 215 ALA B C 1
ATOM 3601 O O . ALA B 1 215 ? 21.297 25.047 19.938 1 93.81 215 ALA B O 1
ATOM 3602 N N . HIS B 1 216 ? 20.047 23.484 18.984 1 92.5 216 HIS B N 1
ATOM 3603 C CA . HIS B 1 216 ? 19.609 24.422 17.953 1 92.5 216 HIS B CA 1
ATOM 3604 C C . HIS B 1 216 ? 18.094 24.594 17.984 1 92.5 216 HIS B C 1
ATOM 3606 O O . HIS B 1 216 ? 17.531 25.312 17.156 1 92.5 216 HIS B O 1
ATOM 3612 N N . GLY B 1 217 ? 17.406 23.859 18.797 1 86.88 217 GLY B N 1
ATOM 3613 C CA . GLY B 1 217 ? 15.977 24.062 18.953 1 86.88 217 GLY B CA 1
ATOM 3614 C C . GLY B 1 217 ? 15.148 23.406 17.875 1 86.88 217 GLY B C 1
ATOM 3615 O O . GLY B 1 217 ? 14.016 23.812 17.609 1 86.88 217 GLY B O 1
ATOM 3616 N N . SER B 1 218 ? 15.773 22.5 17.203 1 84.88 218 SER B N 1
ATOM 3617 C CA . SER B 1 218 ? 15.031 21.781 16.172 1 84.88 218 SER B CA 1
ATOM 3618 C C . SER B 1 218 ? 13.828 21.062 16.766 1 84.88 218 SER B C 1
ATOM 3620 O O . SER B 1 218 ? 13.922 20.469 17.859 1 84.88 218 SER B O 1
ATOM 3622 N N . LYS B 1 219 ? 12.773 21.078 16.047 1 77.75 219 LYS B N 1
ATOM 3623 C CA . LYS B 1 219 ? 11.555 20.422 16.5 1 77.75 219 LYS B CA 1
ATOM 3624 C C . LYS B 1 219 ? 11.344 19.094 15.781 1 77.75 219 LYS B C 1
ATOM 3626 O O . LYS B 1 219 ? 10.336 18.406 15.992 1 77.75 219 LYS B O 1
ATOM 3631 N N . GLU B 1 220 ? 12.289 18.75 15.016 1 79.69 220 GLU B N 1
ATOM 3632 C CA . GLU B 1 220 ? 12.18 17.5 14.266 1 79.69 220 GLU B CA 1
ATOM 3633 C C . GLU B 1 220 ? 12.297 16.297 15.195 1 79.69 220 GLU B C 1
ATOM 3635 O O . GLU B 1 220 ? 13.062 16.312 16.172 1 79.69 220 GLU B O 1
ATOM 3640 N N . SER B 1 221 ? 11.516 15.328 14.852 1 80.06 221 SER B N 1
ATOM 3641 C CA . SER B 1 221 ? 11.539 14.094 15.625 1 80.06 221 SER B CA 1
ATOM 3642 C C . SER B 1 221 ? 12.891 13.398 15.508 1 80.06 221 SER B C 1
ATOM 3644 O O . SER B 1 221 ? 13.602 13.562 14.516 1 80.06 221 SER B O 1
ATOM 3646 N N . THR B 1 222 ? 13.195 12.633 16.516 1 82.62 222 THR B N 1
ATOM 3647 C CA . THR B 1 222 ? 14.391 11.805 16.469 1 82.62 222 THR B CA 1
ATOM 3648 C C . THR B 1 222 ? 14.148 10.555 15.633 1 82.62 222 THR B C 1
ATOM 3650 O O . THR B 1 222 ? 15.094 9.852 15.266 1 82.62 222 THR B O 1
ATOM 3653 N N . CYS B 1 223 ? 12.875 10.273 15.352 1 83.75 223 CYS B N 1
ATOM 3654 C CA . CYS B 1 223 ? 12.484 9.141 14.516 1 83.75 223 CYS B CA 1
ATOM 3655 C C . CYS B 1 223 ? 11.617 9.602 13.344 1 83.75 223 CYS B C 1
ATOM 3657 O O . CYS B 1 223 ? 10.445 9.234 13.258 1 83.75 223 CYS B O 1
ATOM 3659 N N . LEU B 1 224 ? 12.312 10.188 12.469 1 85.56 224 LEU B N 1
ATOM 3660 C CA . LEU B 1 224 ? 11.617 10.812 11.352 1 85.56 224 LEU B CA 1
ATOM 3661 C C . LEU B 1 224 ? 10.93 9.758 10.484 1 85.56 224 LEU B C 1
ATOM 3663 O O . LEU B 1 224 ? 11.422 8.633 10.352 1 85.56 224 LEU B O 1
ATOM 3667 N N . LEU B 1 225 ? 9.828 10.148 10.031 1 88.75 225 LEU B N 1
ATOM 3668 C CA . LEU B 1 225 ? 9.148 9.32 9.039 1 88.75 225 LEU B CA 1
ATOM 3669 C C . LEU B 1 225 ? 9.688 9.602 7.637 1 88.75 225 LEU B C 1
ATOM 3671 O O . LEU B 1 225 ? 9.727 10.75 7.195 1 88.75 225 LEU B O 1
ATOM 3675 N N . PRO B 1 226 ? 10.086 8.547 6.988 1 86.25 226 PRO B N 1
ATOM 3676 C CA . PRO B 1 226 ? 10.555 8.781 5.625 1 86.25 226 PRO B CA 1
ATOM 3677 C C . PRO B 1 226 ? 9.469 9.344 4.715 1 86.25 226 PRO B C 1
ATOM 3679 O O . PRO B 1 226 ? 8.297 8.969 4.832 1 86.25 226 PRO B O 1
ATOM 3682 N N . GLU B 1 227 ? 9.727 10.344 3.801 1 76.69 227 GLU B N 1
ATOM 3683 C CA . GLU B 1 227 ? 8.734 11.023 2.967 1 76.69 227 GLU B CA 1
ATOM 3684 C C . GLU B 1 227 ? 8.672 10.414 1.571 1 76.69 227 GLU B C 1
ATOM 3686 O O . GLU B 1 227 ? 7.703 10.617 0.84 1 76.69 227 GLU B O 1
ATOM 3691 N N . GLY B 1 228 ? 9.398 9.375 1.274 1 67.19 228 GLY B N 1
ATOM 3692 C CA . GLY B 1 228 ? 9.367 8.695 -0.013 1 67.19 228 GLY B CA 1
ATOM 3693 C C . GLY B 1 228 ? 9.797 9.586 -1.163 1 67.19 2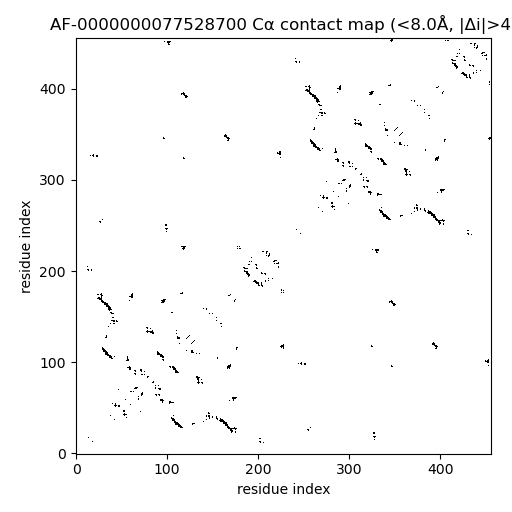28 GLY B C 1
ATOM 3694 O O . GLY B 1 228 ? 9.781 10.82 -1.043 1 67.19 228 GLY B O 1
#

Secondary structure (DSSP, 8-state):
-----STHHHHHHHHHHHHHHHHHTTT-EEEEEEEEEEEHHHHHHHHHHTT----TTPPPPGGGTTTT-HHHHHHHHHHHHTT--S-GGG-EEE--B-TTS---SEEEEEEEEEEESSEEE--HHHHS-SSPPTTHHHHHHHHHHTTTTS-GGG--TTTT-EEEEEEEE-GGGG----HHHHHHT-SSEE-SSSS-EE--TTTHHHHHHHHHHHHH-----SSPPP--/-------THHHHHHHHHHHHHHHHTTT-EEEEEEEEEEEHHHHHHHHHHTT----TTPPPPGGGTTTT-HHHHHHHHHHHHTT--S-GGG-EEE--B-TTS---SEEEEEEEEEEESSEEE--HHHHS-SSPPTTHHHHHHHHHHTTTTS-GGG--TTTT-EEEEEEEE-GGGG----HHHHHHT-SSEE-SSSS-EE--TTTHHHHHHHHHHHHH-----SSPPP--

pLDDT: mean 86.87, std 18.02, range [22.92, 98.88]

Nearest PDB structures (foldseek):
  6rbg-assembly1_A  TM=1.766E-01  e=1.809E-01  Escherichia coli K-12

Solvent-accessible surface area (backbone atoms only — not comparable to full-atom values): 24265 Å² total; per-residue (Å²): 136,84,76,84,71,78,74,61,53,58,58,53,43,49,50,45,46,58,37,31,59,60,47,50,43,59,53,24,28,40,32,44,32,32,32,28,33,37,25,34,59,19,49,27,50,40,29,47,78,70,74,37,82,61,50,88,32,49,48,61,50,45,78,32,60,41,88,71,25,68,65,23,46,49,50,40,51,52,19,42,74,60,68,20,80,69,66,57,82,30,38,43,70,48,29,37,35,48,87,73,38,40,65,31,62,48,32,33,45,30,63,20,57,51,74,42,77,31,24,29,78,54,50,53,76,76,53,41,47,84,76,75,57,59,22,48,65,59,48,50,51,55,39,52,58,46,40,73,79,50,55,75,87,55,56,54,86,67,56,61,42,71,47,39,33,40,37,20,21,37,23,67,36,19,43,68,76,56,67,64,58,55,58,47,55,42,67,69,30,67,42,91,84,58,88,54,74,26,66,47,72,86,42,14,46,43,50,44,33,47,45,37,28,73,75,68,62,45,84,65,57,66,31,66,58,64,64,106,136,84,78,79,75,82,73,58,57,59,59,53,44,48,50,45,46,56,37,30,59,61,47,49,42,59,54,25,28,40,30,45,32,32,33,27,34,36,25,34,59,20,50,27,51,40,30,47,75,71,76,38,80,60,49,90,33,49,48,62,51,44,77,31,60,40,89,69,26,69,65,23,46,51,52,42,51,51,19,42,75,60,68,20,79,69,67,58,83,30,38,43,68,47,28,34,36,48,87,74,38,41,66,29,61,48,31,32,44,29,63,21,58,50,74,42,78,32,24,27,78,53,49,52,76,77,54,42,46,85,76,76,57,60,22,49,65,60,48,50,51,57,41,53,59,47,40,74,79,50,54,74,88,57,56,55,86,67,59,62,43,71,48,39,34,40,37,20,20,36,23,69,36,19,42,67,78,58,68,63,58,54,58,48,56,42,68,68,31,68,44,92,85,58,88,53,73,26,67,47,72,87,44,13,43,42,51,45,32,50,46,37,28,74,76,68,62,45,82,65,57,66,31,65,59,63,66,105

Foldseek 3Di:
DDPPDDPCVVVVQCCVLVVCVVVLLFFFWKKKFWFFKAFLQLQQLLCVVVPHHRQQQPFAAPVCPPPNDPQLVVLVVQQVVQVWDDDSNQWGKAGADDPPDDGGRMMGTGRFMDIDDDDEDDDCCPRYNPDDTHSRVVVLVSSCVSVVPDDPVSGDPRGSDTDIDMGTHGGRRRRDDDPVVVVLQDPFDAAPVDGDTAGDNSCNQLVNVVCCCVVVVDPDDSDDDDHD/DDDPDCPVVVVVQCCVLVVCVVVLLFFFWKKKFWFFKAFLQLQQLLCVVVPHHRQQQPFAAPVCPPPNDPQLVVLVVQQVVQPWDDDSNQWGKAGADDPPDDGGRMMGTGRFMDIDDDDEDDDCCPRYNPDDTHSRVVVLVSSCVSVVPDDPVSGDPRGSDTDIDMGTHGGRRRRDDDPVVVVLQDPFDAAPVDGDTAGDNSCNQLVSVVCCCVVVVDPADSDDDDHD

Organism: Fusarium solani (NCBI:txid169388)

Sequence (456 aa):
MRFLTFNDISFRNKLESVNINNIRWKMGSTTLLRGFKVSISTLDAFLDANGVHETYGTPPFYKDHPDKDEISKLFYAKITQAGGTADKNRFRVMIPLVEGHGKSTVAYVTYAWVTVYAHREVLLDEDIPIAIPEGFEELRREILSFGEKLEDRDKIADEGKMGLFLVHIYEIRGLYTPREMLEWAKVPQYCDQCDAVFDDPSQAFTQRQLHRRDAHGSKESTCLLPEGMRFLTFNDISFRNKLESVNINNIRWKMGSTTLLRGFKVSISTLDAFLDANGVHETYGTPPFYKDHPDKDEISKLFYAKITQAGGTADKNRFRVMIPLVEGHGKSTVAYVTYAWVTVYAHREVLLDEDIPIAIPEGFEELRREILSFGEKLEDRDKIADEGKMGLFLVHIYEIRGLYTPREMLEWAKVPQYCDQCDAVFDDPSQAFTQRQLHRRDAHGSKESTCLLPEG